Protein 3HFX (pdb70)

Foldseek 3Di:
DLQQVVLVVVLVCVFVVCVVDLVVNCVVLVVVLCVCLAPVLLVLLVLLVVLLVVLVCLQPHPQFPPWLADADQPDDLVRLLVCLLLVDLFLVLLLCLACVLVCCQQQNPPPDHRNDPVSNLQRLLVLCQLFALSLLSSQLLLQSLLLSCPHVVPPNQQLFLLSQLPLVDPPRLVDVVVSVLRNLLLNLLLLLLLLSLLNLQLLLLLLVCLPVGDHRDLVSSLVVLVVLLVVQQVVLVDDDVPPLVVLSVVLSVLVVVLLVVLCVQVPVVVLVVSVVSSNVVNVVCVVVLSSPHCDVVRPCVCSQPVSLSSLLSLSCRSVVSNVLSVNGNGDRSNSSSPSNNVSRNVSSSSSSSRSVSLNVVCCPPVNCVPCVPVVVPDNSNVSVVSQCSTPVSRVRSVSSSSSSSSSVSSSLQVVLLSSQSSPDDRDDGCPDPNHVSSSVVSVVSSSSNSSQCVSPDVSSSSSSSSSSSVSSSVSVVSSSVSSCSCCVVVDDD

Radius of gyration: 22.02 Å; Cα contacts (8 Å, |Δi|>4): 665; chains: 1; bounding box: 50×49×62 Å

Sequence (493 aa):
PKVFFPPLIIVGILCWLTVRDLDAANVVINAVFSYVTNVWGWAFEWYMVVMLFGWFWLVFGPYAKKRLGNEPPEFSTASWIFMMFASCTSAAVLFWGSIEIYYYISTPPFGLEPNSTGAKELGLAYSLFHWGPLPWATYSFLSVAFAYFFFVRKMEVIRPSSTLVPLVGEKHAKGLFGTIVDNFYLVALIFAMGTSLGLATPLVTECMQWLFGIPHTLQLDAIIITCWIILNAICVACGLQKGVRIASDVRSYLSFLMLGWVFIVSGASFIMNYFTDSVGMLLMYLPRMLFYTDPIAKGGFPQGWTVFYWAWWVIYAIQMSIFLARISRGRTVRELCFGMVLGLTASTWILWTVLGSNTLLLIDKNIINIPNLIEQYGVARAIIETWAALPLSTATMWGFFILCFIATVTLVNACSYTLAMSTCREVRDGEEPPLLVRIGWSILVGIIGIVLLALGGLKPIQTAIIAGGCPLFFVNIMVTLSFIKDAKQNWKD

InterPro domains:
  IPR000060 BCCT transporter family [PF02028] (14-501)
  IPR000060 BCCT transporter family [PTHR30047] (3-503)
  IPR000060 BCCT transporter family [TIGR00842] (52-501)
  IPR018093 BCCT transporter, conserved site [PS01303] (315-324)
  IPR023449 L-carnitine/gamma-butyrobetaine antiporter CaiT [MF_01049] (1-504)

Secondary structure (DSSP, 8-state):
-TTTHHHHHHHHHHHHTTTT-HHHHHHHHHHHHHHHHHHHHHHHHHHHHHHHHHHHHHHHSSSTTS-SSSS--SS-HHHHHHHHHT----SHHHHHHHHHHHHHHHS-STTPPTT-HHHHHHHHHHHHHHTSHHHHHHHHHHHHHHHHHHHTS-----SSGGGG-TTT-SS-TTSSHHHHHHHHHHHHHHHHHHHHHHHHHHHHHHHHTTSTT---THHHHHHHHHHHHHHHHHHHSS---TTHHHHHHHHHHHHHHHHHHHHHHHHHHHHHHHHHHHHHHHHHHHHHHHT----SS---HHHHTHHHHHHHHHHTHHHHHHHHHHT-SS--HHHHHHHHHHHHHHHHHHHHHHHHHHHHHHHHTTS---HHHHGGG-HHHHHHHHHHTSSSTTHHHHHHHHHHHHHHHHHHHHHHHHHHHTTS-SSSSS-SS-STTHHHHHHHHHHHHHHHHHH-SSHHHHHHHHHHHHHHHHHHHHHHHHHHHHHHHT---

GO terms:
  GO:0005886 plasma membrane (C, EXP)
  GO:0044667 (R)-carnitine:4-(trimethylammonio)butanoate antiporter activity (F, EXP)
  GO:0005886 plasma membrane (C, IDA)
  GO:0015879 carnitine transport (P, IDA)
  GO:0015226 carnitine transmembrane transporter activity (F, IDA)

Nearest PDB structures (foldseek):
  3hfx-assembly1_A  TM=1.002E+00  e=1.140E-64  Escherichia coli K-12
  2wsx-assembly1_C  TM=9.832E-01  e=4.838E-51  Escherichia coli
  2wsw-assembly1_A  TM=9.815E-01  e=5.312E-49  Proteus mirabilis
  4m8j-assembly1_A  TM=9.826E-01  e=2.836E-48  Proteus mirabilis ATCC 29906
  8ybr-assembly1_C  TM=8.998E-01  e=1.472E-17  Pseudomonas syringae

B-factor: mean 63.94, std 16.71, range [31.72, 104.65]

Solvent-accessible surface area: 21351 Å² total; per-residue (Å²): 66,109,6,59,131,37,2,65,107,72,0,22,83,90,18,197,81,20,93,163,48,57,138,40,9,37,97,89,32,54,60,58,25,58,118,19,0,77,72,118,2,122,16,6,4,128,15,4,30,87,14,40,140,6,36,101,82,0,0,146,33,76,11,5,162,74,116,1,14,66,134,62,67,107,69,69,85,62,53,8,83,111,65,1,46,18,20,57,47,32,1,4,24,9,6,5,1,1,4,1,3,22,58,1,0,28,83,15,2,39,74,60,132,78,72,38,108,20,1,43,79,6,0,0,0,0,2,0,2,0,25,0,39,20,1,35,6,3,8,0,10,0,0,1,0,2,0,0,0,3,20,48,89,147,60,79,16,64,60,19,2,7,42,0,5,48,59,49,13,175,173,114,6,166,45,123,80,0,13,79,17,6,14,119,15,4,17,4,6,0,42,0,4,0,0,4,3,4,8,0,0,14,0,1,1,6,0,22,57,105,52,214,42,80,78,87,56,75,117,16,10,28,88,15,7,56,56,2,20,97,84,10,27,125,54,36,79,96,71,146,130,166,35,53,112,100,17,32,51,60,19,16,164,46,18,72,120,18,12,36,61,0,61,104,49,20,28,35,81,72,4,110,91,20,51,90,80,0,36,41,36,8,116,141,66,40,83,121,0,21,87,13,56,54,33,172,80,155,66,32,14,0,9,15,32,0,3,1,0,2,0,14,14,3,1,51,1,5,35,42,0,30,70,0,0,121,15,0,73,3,8,14,0,76,59,0,0,87,6,0,15,112,7,4,16,38,15,9,42,85,12,5,6,5,0,3,0,2,2,10,22,15,29,72,116,125,90,29,88,50,10,93,122,8,47,136,132,34,31,12,40,2,0,1,25,6,0,10,31,10,65,125,36,97,68,2,3,116,11,2,31,57,4,0,50,36,2,0,20,16,20,9,42,51,14,1,62,22,2,3,51,7,12,34,154,113,143,155,57,34,102,155,78,19,94,140,41,30,40,27,9,6,80,16,8,3,72,2,0,43,19,13,37,38,22,55,40,47,54,4,5,28,9,13,0,2,52,4,0,40,30,1,37,102,7,1,66,54,1,8,90,0,1,55,102,2,0,128,127,51,26,125,158

Organism: Escherichia coli (strain K12) (NCBI:txid83333)

Structure (mmCIF, N/CA/C/O backbone):
data_3HFX
#
_entry.id   3HFX
#
_cell.length_a   134.210
_cell.length_b   134.210
_cell.length_c   85.000
_cell.angle_alpha   90.00
_cell.angle_beta   90.00
_cell.angle_gamma   120.00
#
_symmetry.space_group_name_H-M   'P 63'
#
loop_
_entity.id
_entity.type
_entity.pdbx_description
1 polymer 'L-carnitine/gamma-butyrobetaine antiporter'
2 non-polymer 'MERCURY (II) ION'
3 non-polymer CARNITINE
#
loop_
_atom_site.group_PDB
_atom_site.id
_atom_site.type_symbol
_atom_site.label_atom_id
_atom_site.label_alt_id
_atom_site.label_comp_id
_atom_site.label_asym_id
_atom_site.label_entity_id
_atom_site.label_seq_id
_atom_site.pdbx_PDB_ins_code
_atom_site.Cartn_x
_atom_site.Cartn_y
_atom_site.Cartn_z
_atom_site.occupancy
_atom_site.B_iso_or_equiv
_atom_site.auth_seq_id
_atom_site.auth_comp_id
_atom_site.auth_asym_id
_atom_site.auth_atom_id
_atom_site.pdbx_PDB_model_num
ATOM 1 N N . PRO A 1 12 ? 18.685 30.757 36.796 1.00 77.50 12 PRO A N 1
ATOM 2 C CA . PRO A 1 12 ? 17.769 31.876 37.025 1.00 77.46 12 PRO A CA 1
ATOM 3 C C . PRO A 1 12 ? 18.117 33.115 36.187 1.00 77.39 12 PRO A C 1
ATOM 4 O O . PRO A 1 12 ? 17.714 33.219 35.022 1.00 77.52 12 PRO A O 1
ATOM 8 N N . LYS A 1 13 ? 18.866 34.034 36.796 1.00 74.93 13 LYS A N 1
ATOM 9 C CA . LYS A 1 13 ? 19.295 35.294 36.183 1.00 74.64 13 LYS A CA 1
ATOM 10 C C . LYS A 1 13 ? 20.516 35.074 35.286 1.00 75.79 13 LYS A C 1
ATOM 11 O O . LYS A 1 13 ? 21.072 36.022 34.717 1.00 75.79 13 LYS A O 1
ATOM 17 N N . VAL A 1 14 ? 20.938 33.817 35.189 1.00 75.80 14 VAL A N 1
ATOM 18 C CA . VAL A 1 14 ? 22.078 33.430 34.369 1.00 75.79 14 VAL A CA 1
ATOM 19 C C . VAL A 1 14 ? 21.708 32.278 33.436 1.00 75.92 14 VAL A C 1
ATOM 20 O O . VAL A 1 14 ? 22.463 31.957 32.521 1.00 76.06 14 VAL A O 1
ATOM 24 N N . PHE A 1 15 ? 20.545 31.670 33.668 1.00 75.97 15 PHE A N 1
ATOM 25 C CA . PHE A 1 15 ? 20.101 30.508 32.899 1.00 76.08 15 PHE A CA 1
ATOM 26 C C . PHE A 1 15 ? 19.566 30.913 31.538 1.00 76.24 15 PHE A C 1
ATOM 27 O O . PHE A 1 15 ? 20.164 30.607 30.508 1.00 76.26 15 PHE A O 1
ATOM 35 N N . PHE A 1 16 ? 18.430 31.601 31.554 1.00 76.44 16 PHE A N 1
ATOM 36 C CA . PHE A 1 16 ? 17.752 32.031 30.337 1.00 76.75 16 PHE A CA 1
ATOM 37 C C . PHE A 1 16 ? 18.600 32.954 29.445 1.00 76.42 16 PHE A C 1
ATOM 38 O O . PHE A 1 16 ? 18.629 32.746 28.233 1.00 76.42 16 PHE A O 1
ATOM 46 N N . PRO A 1 17 ? 19.282 33.975 30.032 1.00 76.11 17 PRO A N 1
ATOM 47 C CA . PRO A 1 17 ? 20.011 34.934 29.184 1.00 75.89 17 PRO A CA 1
ATOM 48 C C . PRO A 1 17 ? 20.868 34.279 28.085 1.00 75.76 17 PRO A C 1
ATOM 49 O O . PRO A 1 17 ? 20.675 34.601 26.909 1.00 75.77 17 PRO A O 1
ATOM 53 N N . PRO A 1 18 ? 21.794 33.360 28.450 1.00 75.52 18 PRO A N 1
ATOM 54 C CA . PRO A 1 18 ? 22.475 32.606 27.407 1.00 75.42 18 PRO A CA 1
ATOM 55 C C . PRO A 1 18 ? 21.483 31.993 26.422 1.00 75.42 18 PRO A C 1
ATOM 56 O O . PRO A 1 18 ? 21.443 32.402 25.255 1.00 75.46 18 PRO A O 1
ATOM 60 N N . LEU A 1 19 ? 20.683 31.045 26.914 1.00 75.31 19 LEU A N 1
ATOM 61 C CA . LEU A 1 19 ? 19.656 30.345 26.138 1.00 75.26 19 LEU A CA 1
ATOM 62 C C . LEU A 1 19 ? 19.099 31.139 24.951 1.00 75.29 19 LEU A C 1
ATOM 63 O O . LEU A 1 19 ? 19.245 30.715 23.803 1.00 75.14 19 LEU A O 1
ATOM 68 N N . ILE A 1 20 ? 18.482 32.290 25.227 1.00 75.50 20 ILE A N 1
ATOM 69 C CA . ILE A 1 20 ? 17.923 33.145 24.162 1.00 75.69 20 ILE A CA 1
ATOM 70 C C . ILE A 1 20 ? 18.995 33.749 23.241 1.00 75.95 20 ILE A C 1
ATOM 71 O O . ILE A 1 20 ? 18.817 33.752 22.016 1.00 76.00 20 ILE A O 1
ATOM 76 N N . ILE A 1 21 ? 20.091 34.247 23.823 1.00 76.14 21 ILE A N 1
ATOM 77 C CA . ILE A 1 21 ? 21.147 34.910 23.041 1.00 76.38 21 ILE A CA 1
ATOM 78 C C . ILE A 1 21 ? 21.751 33.957 21.993 1.00 76.56 21 ILE A C 1
ATOM 79 O O . ILE A 1 21 ? 22.071 34.369 20.872 1.00 76.52 21 ILE A O 1
ATOM 84 N N . VAL A 1 22 ? 21.893 32.687 22.367 1.00 76.68 22 VAL A N 1
ATOM 85 C CA . VAL A 1 22 ? 22.339 31.653 21.444 1.00 77.02 22 VAL A CA 1
ATOM 86 C C . VAL A 1 22 ? 21.256 31.376 20.394 1.00 77.45 22 VAL A C 1
ATOM 87 O O . VAL A 1 22 ? 21.512 31.462 19.188 1.00 77.45 22 VAL A O 1
ATOM 91 N N . GLY A 1 23 ? 20.050 31.066 20.869 1.00 77.82 23 GLY A N 1
ATOM 92 C CA . GLY A 1 23 ? 18.904 30.760 20.017 1.00 78.24 23 GLY A CA 1
ATOM 93 C C . GLY A 1 23 ? 18.637 31.771 18.919 1.00 78.66 23 GLY A C 1
ATOM 94 O O . GLY A 1 23 ? 18.512 31.385 17.750 1.00 78.73 23 GLY A O 1
ATOM 95 N N . ILE A 1 24 ? 18.545 33.056 19.286 1.00 79.04 24 ILE A N 1
ATOM 96 C CA . ILE A 1 24 ? 18.363 34.128 18.289 1.00 79.48 24 ILE A CA 1
ATOM 97 C C . ILE A 1 24 ? 19.497 34.081 17.264 1.00 79.79 24 ILE A C 1
ATOM 98 O O . ILE A 1 24 ? 19.257 34.139 16.061 1.00 79.72 24 ILE A O 1
ATOM 103 N N . LEU A 1 25 ? 20.722 33.928 17.757 1.00 80.24 25 LEU A N 1
ATOM 104 C CA . LEU A 1 25 ? 21.891 33.780 16.904 1.00 80.63 25 LEU A CA 1
ATOM 105 C C . LEU A 1 25 ? 21.823 32.539 16.011 1.00 80.99 25 LEU A C 1
ATOM 106 O O . LEU A 1 25 ? 22.472 32.502 14.972 1.00 81.00 25 LEU A O 1
ATOM 111 N N . CYS A 1 26 ? 21.028 31.540 16.399 1.00 81.47 26 CYS A N 1
ATOM 112 C CA . CYS A 1 26 ? 21.035 30.238 15.710 1.00 81.94 26 CYS A CA 1
ATOM 113 C C . CYS A 1 26 ? 20.192 30.174 14.435 1.00 82.03 26 CYS A C 1
ATOM 114 O O . CYS A 1 26 ? 20.754 30.219 13.347 1.00 82.03 26 CYS A O 1
ATOM 117 N N . TRP A 1 27 ? 18.866 30.065 14.549 1.00 82.21 27 TRP A N 1
ATOM 118 C CA . TRP A 1 27 ? 18.019 30.083 13.338 1.00 82.22 27 TRP A CA 1
ATOM 119 C C . TRP A 1 27 ? 18.072 31.451 12.629 1.00 81.99 27 TRP A C 1
ATOM 120 O O . TRP A 1 27 ? 17.473 31.629 11.563 1.00 82.13 27 TRP A O 1
ATOM 131 N N . LEU A 1 28 ? 18.792 32.405 13.227 1.00 81.53 28 LEU A N 1
ATOM 132 C CA . LEU A 1 28 ? 19.088 33.680 12.573 1.00 81.09 28 LEU A CA 1
ATOM 133 C C . LEU A 1 28 ? 20.394 33.561 11.797 1.00 80.87 28 LEU A C 1
ATOM 134 O O . LEU A 1 28 ? 20.692 34.380 10.926 1.00 80.87 28 LEU A O 1
ATOM 139 N N . THR A 1 29 ? 21.170 32.535 12.124 1.00 80.65 29 THR A N 1
ATOM 140 C CA . THR A 1 29 ? 22.313 32.147 11.313 1.00 80.48 29 THR A CA 1
ATOM 141 C C . THR A 1 29 ? 21.824 31.108 10.306 1.00 80.22 29 THR A C 1
ATOM 142 O O . THR A 1 29 ? 22.054 31.248 9.104 1.00 80.04 29 THR A O 1
ATOM 146 N N . VAL A 1 30 ? 21.121 30.091 10.814 1.00 80.04 30 VAL A N 1
ATOM 147 C CA . VAL A 1 30 ? 20.596 28.980 10.002 1.00 79.82 30 VAL A CA 1
ATOM 148 C C . VAL A 1 30 ? 19.676 29.457 8.864 1.00 79.65 30 VAL A C 1
ATOM 149 O O . VAL A 1 30 ? 19.516 28.752 7.866 1.00 79.71 30 VAL A O 1
ATOM 153 N N . ARG A 1 31 ? 19.086 30.645 9.000 1.00 79.37 31 ARG A N 1
ATOM 154 C CA . ARG A 1 31 ? 18.304 31.209 7.901 1.00 79.29 31 ARG A CA 1
ATOM 155 C C . ARG A 1 31 ? 19.194 31.598 6.719 1.00 78.96 31 ARG A C 1
ATOM 156 O O . ARG A 1 31 ? 18.839 31.350 5.562 1.00 78.98 31 ARG A O 1
ATOM 164 N N . ASP A 1 32 ? 20.361 32.171 7.017 1.00 78.57 32 ASP A N 1
ATOM 165 C CA . ASP A 1 32 ? 21.242 32.709 5.982 1.00 78.04 32 ASP A CA 1
ATOM 166 C C . ASP A 1 32 ? 22.720 32.544 6.323 1.00 77.63 32 ASP A C 1
ATOM 167 O O . ASP A 1 32 ? 23.256 33.305 7.129 1.00 77.50 32 ASP A O 1
ATOM 172 N N . LEU A 1 33 ? 23.362 31.549 5.704 1.00 77.13 33 LEU A N 1
ATOM 173 C CA . LEU A 1 33 ? 24.807 31.295 5.852 1.00 76.53 33 LEU A CA 1
ATOM 174 C C . LEU A 1 33 ? 25.639 32.107 4.868 1.00 76.41 33 LEU A C 1
ATOM 175 O O . LEU A 1 33 ? 26.791 32.433 5.144 1.00 76.40 33 LEU A O 1
ATOM 180 N N . ASP A 1 34 ? 25.072 32.456 3.729 1.00 76.30 34 ASP A N 1
ATOM 181 C CA . ASP A 1 34 ? 25.817 33.245 2.770 1.00 76.14 34 ASP A CA 1
ATOM 182 C C . ASP A 1 34 ? 25.894 34.670 3.270 1.00 75.82 34 ASP A C 1
ATOM 183 O O . ASP A 1 34 ? 26.870 35.361 3.030 1.00 75.73 34 ASP A O 1
ATOM 188 N N . ALA A 1 35 ? 24.861 35.104 3.978 1.00 75.37 35 ALA A N 1
ATOM 189 C CA . ALA A 1 35 ? 24.911 36.386 4.694 1.00 74.98 35 ALA A CA 1
ATOM 190 C C . ALA A 1 35 ? 25.527 36.269 6.101 1.00 74.67 35 ALA A C 1
ATOM 191 O O . ALA A 1 35 ? 26.144 37.220 6.590 1.00 74.67 35 ALA A O 1
ATOM 193 N N . ALA A 1 36 ? 25.362 35.117 6.755 1.00 74.00 36 ALA A N 1
ATOM 194 C CA . ALA A 1 36 ? 26.010 34.916 8.044 1.00 73.26 36 ALA A CA 1
ATOM 195 C C . ALA A 1 36 ? 27.499 35.081 7.836 1.00 72.85 36 ALA A C 1
ATOM 196 O O . ALA A 1 36 ? 28.118 35.921 8.478 1.00 73.08 36 ALA A O 1
ATOM 198 N N . ASN A 1 37 ? 28.055 34.311 6.899 1.00 72.16 37 ASN A N 1
ATOM 199 C CA . ASN A 1 37 ? 29.490 34.325 6.616 1.00 71.33 37 ASN A CA 1
ATOM 200 C C . ASN A 1 37 ? 29.999 35.651 6.052 1.00 70.78 37 ASN A C 1
ATOM 201 O O . ASN A 1 37 ? 31.036 35.699 5.386 1.00 71.01 37 ASN A O 1
ATOM 206 N N . VAL A 1 38 ? 29.274 36.728 6.318 1.00 69.86 38 VAL A N 1
ATOM 207 C CA . VAL A 1 38 ? 29.750 38.042 5.930 1.00 69.05 38 VAL A CA 1
ATOM 208 C C . VAL A 1 38 ? 29.772 38.991 7.137 1.00 68.50 38 VAL A C 1
ATOM 209 O O . VAL A 1 38 ? 30.542 39.952 7.156 1.00 68.64 38 VAL A O 1
ATOM 213 N N . VAL A 1 39 ? 28.938 38.708 8.137 1.00 67.61 39 VAL A N 1
ATOM 214 C CA . VAL A 1 39 ? 28.969 39.433 9.405 1.00 66.83 39 VAL A CA 1
ATOM 215 C C . VAL A 1 39 ? 30.128 38.876 10.229 1.00 66.35 39 VAL A C 1
ATOM 216 O O . VAL A 1 39 ? 31.046 39.619 10.612 1.00 66.25 39 VAL A O 1
ATOM 220 N N . ILE A 1 40 ? 30.083 37.565 10.484 1.00 65.68 40 ILE A N 1
ATOM 221 C CA . ILE A 1 40 ? 31.134 36.865 11.230 1.00 65.16 40 ILE A CA 1
ATOM 222 C C . ILE A 1 40 ? 32.505 37.213 10.643 1.00 64.66 40 ILE A C 1
ATOM 223 O O . ILE A 1 40 ? 33.513 37.300 11.354 1.00 64.64 40 ILE A O 1
ATOM 228 N N . ASN A 1 41 ? 32.503 37.432 9.334 1.00 63.85 41 ASN A N 1
ATOM 229 C CA . ASN A 1 41 ? 33.686 37.755 8.588 1.00 63.05 41 ASN A CA 1
ATOM 230 C C . ASN A 1 41 ? 34.174 39.174 8.854 1.00 62.36 41 ASN A C 1
ATOM 231 O O . ASN A 1 41 ? 35.379 39.423 8.893 1.00 62.29 41 ASN A O 1
ATOM 236 N N . ALA A 1 42 ? 33.239 40.099 9.039 1.00 61.55 42 ALA A N 1
ATOM 237 C CA . ALA A 1 42 ? 33.586 41.509 9.216 1.00 60.86 42 ALA A CA 1
ATOM 238 C C . ALA A 1 42 ? 33.867 41.861 10.666 1.00 60.26 42 ALA A C 1
ATOM 239 O O . ALA A 1 42 ? 34.644 42.775 10.929 1.00 60.10 42 ALA A O 1
ATOM 241 N N . VAL A 1 43 ? 33.232 41.145 11.600 1.00 59.57 43 VAL A N 1
ATOM 242 C CA . VAL A 1 43 ? 33.508 41.338 13.035 1.00 58.70 43 VAL A CA 1
ATOM 243 C C . VAL A 1 43 ? 34.930 40.894 13.386 1.00 58.10 43 VAL A C 1
ATOM 244 O O . VAL A 1 43 ? 35.628 41.588 14.137 1.00 58.42 43 VAL A O 1
ATOM 248 N N . PHE A 1 44 ? 35.351 39.748 12.841 1.00 56.94 44 PHE A N 1
ATOM 249 C CA . PHE A 1 44 ? 36.733 39.299 12.955 1.00 55.62 44 PHE A CA 1
ATOM 250 C C . PHE A 1 44 ? 37.659 40.411 12.518 1.00 55.18 44 PHE A C 1
ATOM 251 O O . PHE A 1 44 ? 38.419 40.924 13.322 1.00 55.14 44 PHE A O 1
ATOM 259 N N . SER A 1 45 ? 37.583 40.801 11.249 1.00 54.65 45 SER A N 1
ATOM 260 C CA . SER A 1 45 ? 38.538 41.767 10.711 1.00 54.14 45 SER A CA 1
ATOM 261 C C . SER A 1 45 ? 38.318 43.146 11.307 1.00 53.72 45 SER A C 1
ATOM 262 O O . SER A 1 45 ? 39.067 44.075 11.018 1.00 53.66 45 SER A O 1
ATOM 265 N N . TYR A 1 46 ? 37.289 43.263 12.147 1.00 53.47 46 TYR A N 1
ATOM 266 C CA . TYR A 1 46 ? 37.114 44.439 13.001 1.00 52.99 46 TYR A CA 1
ATOM 267 C C . TYR A 1 46 ? 37.904 44.268 14.305 1.00 52.76 46 TYR A C 1
ATOM 268 O O . TYR A 1 46 ? 38.888 44.984 14.545 1.00 52.52 46 TYR A O 1
ATOM 277 N N . VAL A 1 47 ? 37.455 43.326 15.140 1.00 52.27 47 VAL A N 1
ATOM 278 C CA . VAL A 1 47 ? 38.004 43.130 16.478 1.00 52.10 47 VAL A CA 1
ATOM 279 C C . VAL A 1 47 ? 39.497 42.868 16.403 1.00 52.10 47 VAL A C 1
ATOM 280 O O . VAL A 1 47 ? 40.267 43.365 17.204 1.00 52.24 47 VAL A O 1
ATOM 284 N N . THR A 1 48 ? 39.883 42.109 15.388 1.00 52.33 48 THR A N 1
ATOM 285 C CA . THR A 1 48 ? 41.251 41.671 15.148 1.00 52.10 48 THR A CA 1
ATOM 286 C C . THR A 1 48 ? 42.171 42.832 14.759 1.00 52.30 48 THR A C 1
ATOM 287 O O . THR A 1 48 ? 43.161 43.115 15.433 1.00 52.35 48 THR A O 1
ATOM 291 N N . ASN A 1 49 ? 41.826 43.517 13.683 1.00 52.59 49 ASN A N 1
ATOM 292 C CA . ASN A 1 49 ? 42.688 44.553 13.151 1.00 52.99 49 ASN A CA 1
ATOM 293 C C . ASN A 1 49 ? 42.729 45.774 14.055 1.00 52.95 49 ASN A C 1
ATOM 294 O O . ASN A 1 49 ? 43.764 46.408 14.207 1.00 53.16 49 ASN A O 1
ATOM 299 N N . VAL A 1 50 ? 41.602 46.073 14.687 1.00 53.04 50 VAL A N 1
ATOM 300 C CA . VAL A 1 50 ? 41.456 47.309 15.444 1.00 52.87 50 VAL A CA 1
ATOM 301 C C . VAL A 1 50 ? 41.906 47.141 16.884 1.00 52.53 50 VAL A C 1
ATOM 302 O O . VAL A 1 50 ? 42.560 48.015 17.402 1.00 52.65 50 VAL A O 1
ATOM 306 N N . TRP A 1 51 ? 41.560 46.036 17.528 1.00 52.30 51 TRP A N 1
ATOM 307 C CA . TRP A 1 51 ? 41.876 45.844 18.937 1.00 52.36 51 TRP A CA 1
ATOM 308 C C . TRP A 1 51 ? 42.835 44.713 19.262 1.00 51.66 51 TRP A C 1
ATOM 309 O O . TRP A 1 51 ? 42.969 44.345 20.401 1.00 51.84 51 TRP A O 1
ATOM 320 N N . GLY A 1 52 ? 43.509 44.170 18.269 1.00 50.96 52 GLY A N 1
ATOM 321 C CA . GLY A 1 52 ? 44.426 43.054 18.471 1.00 50.42 52 GLY A CA 1
ATOM 322 C C . GLY A 1 52 ? 45.503 43.279 19.521 1.00 50.18 52 GLY A C 1
ATOM 323 O O . GLY A 1 52 ? 45.753 42.395 20.357 1.00 49.93 52 GLY A O 1
ATOM 324 N N . TRP A 1 53 ? 46.136 44.457 19.477 1.00 49.89 53 TRP A N 1
ATOM 325 C CA . TRP A 1 53 ? 47.198 44.821 20.424 1.00 49.77 53 TRP A CA 1
ATOM 326 C C . TRP A 1 53 ? 46.763 44.629 21.889 1.00 48.79 53 TRP A C 1
ATOM 327 O O . TRP A 1 53 ? 47.568 44.245 22.740 1.00 48.68 53 TRP A O 1
ATOM 338 N N . ALA A 1 54 ? 45.498 44.924 22.175 1.00 47.60 54 ALA A N 1
ATOM 339 C CA . ALA A 1 54 ? 44.966 44.758 23.511 1.00 46.58 54 ALA A CA 1
ATOM 340 C C . ALA A 1 54 ? 45.205 43.336 23.997 1.00 45.70 54 ALA A C 1
ATOM 341 O O . ALA A 1 54 ? 45.697 43.131 25.111 1.00 45.60 54 ALA A O 1
ATOM 343 N N . PHE A 1 55 ? 44.894 42.360 23.149 1.00 44.69 55 PHE A N 1
ATOM 344 C CA . PHE A 1 55 ? 45.078 40.958 23.505 1.00 44.17 55 PHE A CA 1
ATOM 345 C C . PHE A 1 55 ? 46.536 40.563 23.798 1.00 43.79 55 PHE A C 1
ATOM 346 O O . PHE A 1 55 ? 46.804 39.656 24.590 1.00 43.36 55 PHE A O 1
ATOM 354 N N . GLU A 1 56 ? 47.473 41.252 23.158 1.00 43.45 56 GLU A N 1
ATOM 355 C CA . GLU A 1 56 ? 48.883 40.977 23.355 1.00 43.28 56 GLU A CA 1
ATOM 356 C C . GLU A 1 56 ? 49.365 41.580 24.645 1.00 43.29 56 GLU A C 1
ATOM 357 O O . GLU A 1 56 ? 49.958 40.875 25.470 1.00 43.57 56 GLU A O 1
ATOM 363 N N . TRP A 1 57 ? 49.107 42.886 24.809 1.00 43.09 57 TRP A N 1
ATOM 364 C CA . TRP A 1 57 ? 49.372 43.616 26.055 1.00 42.52 57 TRP A CA 1
ATOM 365 C C . TRP A 1 57 ? 48.783 42.905 27.243 1.00 42.30 57 TRP A C 1
ATOM 366 O O . TRP A 1 57 ? 49.483 42.680 28.234 1.00 42.28 57 TRP A O 1
ATOM 377 N N . TYR A 1 58 ? 47.524 42.489 27.131 1.00 41.83 58 TYR A N 1
ATOM 378 C CA . TYR A 1 58 ? 46.964 41.654 28.173 1.00 41.97 58 TYR A CA 1
ATOM 379 C C . TYR A 1 58 ? 47.959 40.569 28.641 1.00 41.97 58 TYR A C 1
ATOM 380 O O . TYR A 1 58 ? 48.328 40.530 29.825 1.00 42.05 58 TYR A O 1
ATOM 389 N N . MET A 1 59 ? 48.400 39.725 27.699 1.00 41.79 59 MET A N 1
ATOM 390 C CA . MET A 1 59 ? 49.249 38.550 27.981 1.00 41.30 59 MET A CA 1
ATOM 391 C C . MET A 1 59 ? 50.632 38.932 28.459 1.00 41.05 59 MET A C 1
ATOM 392 O O . MET A 1 59 ? 51.260 38.201 29.222 1.00 40.61 59 MET A O 1
ATOM 397 N N . VAL A 1 60 ? 51.117 40.069 27.984 1.00 41.10 60 VAL A N 1
ATOM 398 C CA . VAL A 1 60 ? 52.385 40.589 28.469 1.00 41.34 60 VAL A CA 1
ATOM 399 C C . VAL A 1 60 ? 52.222 40.943 29.955 1.00 41.78 60 VAL A C 1
ATOM 400 O O . VAL A 1 60 ? 53.039 40.535 30.778 1.00 41.34 60 VAL A O 1
ATOM 404 N N . VAL A 1 61 ? 51.141 41.665 30.282 1.00 42.35 61 VAL A N 1
ATOM 405 C CA . VAL A 1 61 ? 50.870 42.105 31.653 1.00 42.80 61 VAL A CA 1
ATOM 406 C C . VAL A 1 61 ? 50.742 40.897 32.595 1.00 43.48 61 VAL A C 1
ATOM 407 O O . VAL A 1 61 ? 51.399 40.842 33.644 1.00 43.88 61 VAL A O 1
ATOM 411 N N . MET A 1 62 ? 49.922 39.926 32.195 1.00 43.69 62 MET A N 1
ATOM 412 C CA . MET A 1 62 ? 49.768 38.674 32.909 1.00 43.97 62 MET A CA 1
ATOM 413 C C . MET A 1 62 ? 51.092 37.886 32.986 1.00 44.28 62 MET A C 1
ATOM 414 O O . MET A 1 62 ? 51.273 37.006 33.835 1.00 44.47 62 MET A O 1
ATOM 419 N N . LEU A 1 63 ? 52.019 38.189 32.087 1.00 44.63 63 LEU A N 1
ATOM 420 C CA . LEU A 1 63 ? 53.284 37.469 32.048 1.00 45.00 63 LEU A CA 1
ATOM 421 C C . LEU A 1 63 ? 54.196 38.115 33.087 1.00 45.40 63 LEU A C 1
ATOM 422 O O . LEU A 1 63 ? 54.968 37.432 33.767 1.00 45.37 63 LEU A O 1
ATOM 427 N N . PHE A 1 64 ? 54.101 39.443 33.190 1.00 45.79 64 PHE A N 1
ATOM 428 C CA . PHE A 1 64 ? 54.812 40.189 34.202 1.00 46.00 64 PHE A CA 1
ATOM 429 C C . PHE A 1 64 ? 54.207 39.770 35.535 1.00 45.87 64 PHE A C 1
ATOM 430 O O . PHE A 1 64 ? 54.937 39.470 36.493 1.00 46.28 64 PHE A O 1
ATOM 438 N N . GLY A 1 65 ? 52.878 39.730 35.585 1.00 45.15 65 GLY A N 1
ATOM 439 C CA . GLY A 1 65 ? 52.168 39.113 36.697 1.00 44.53 65 GLY A CA 1
ATOM 440 C C . GLY A 1 65 ? 52.952 37.961 37.294 1.00 44.21 65 GLY A C 1
ATOM 441 O O . GLY A 1 65 ? 53.337 38.024 38.453 1.00 44.54 65 GLY A O 1
ATOM 442 N N . TRP A 1 66 ? 53.235 36.937 36.486 1.00 43.78 66 TRP A N 1
ATOM 443 C CA . TRP A 1 66 ? 53.958 35.729 36.927 1.00 42.93 66 TRP A CA 1
ATOM 444 C C . TRP A 1 66 ? 55.292 36.040 37.575 1.00 43.71 66 TRP A C 1
ATOM 445 O O . TRP A 1 66 ? 55.675 35.380 38.534 1.00 43.75 66 TRP A O 1
ATOM 456 N N . PHE A 1 67 ? 56.005 37.040 37.072 1.00 44.61 67 PHE A N 1
ATOM 457 C CA . PHE A 1 67 ? 57.278 37.412 37.702 1.00 45.82 67 PHE A CA 1
ATOM 458 C C . PHE A 1 67 ? 57.094 37.927 39.153 1.00 46.47 67 PHE A C 1
ATOM 459 O O . PHE A 1 67 ? 57.738 37.442 40.087 1.00 46.28 67 PHE A O 1
ATOM 467 N N . TRP A 1 68 ? 56.173 38.872 39.316 1.00 47.27 68 TRP A N 1
ATOM 468 C CA . TRP A 1 68 ? 55.799 39.434 40.601 1.00 48.08 68 TRP A CA 1
ATOM 469 C C . TRP A 1 68 ? 55.320 38.343 41.532 1.00 48.50 68 TRP A C 1
ATOM 470 O O . TRP A 1 68 ? 55.792 38.219 42.658 1.00 48.91 68 TRP A O 1
ATOM 481 N N . LEU A 1 69 ? 54.377 37.547 41.052 1.00 48.97 69 LEU A N 1
ATOM 482 C CA . LEU A 1 69 ? 53.839 36.449 41.826 1.00 49.53 69 LEU A CA 1
ATOM 483 C C . LEU A 1 69 ? 54.969 35.547 42.314 1.00 50.00 69 LEU A C 1
ATOM 484 O O . LEU A 1 69 ? 54.840 34.875 43.329 1.00 49.86 69 LEU A O 1
ATOM 489 N N . VAL A 1 70 ? 56.090 35.568 41.598 1.00 50.84 70 VAL A N 1
ATOM 490 C CA . VAL A 1 70 ? 57.197 34.653 41.859 1.00 51.55 70 VAL A CA 1
ATOM 491 C C . VAL A 1 70 ? 58.306 35.298 42.681 1.00 52.41 70 VAL A C 1
ATOM 492 O O . VAL A 1 70 ? 59.006 34.613 43.422 1.00 52.51 70 VAL A O 1
ATOM 496 N N . PHE A 1 71 ? 58.473 36.607 42.548 1.00 53.40 71 PHE A N 1
ATOM 497 C CA . PHE A 1 71 ? 59.638 37.262 43.120 1.00 54.34 71 PHE A CA 1
ATOM 498 C C . PHE A 1 71 ? 59.278 38.316 44.148 1.00 55.02 71 PHE A C 1
ATOM 499 O O . PHE A 1 71 ? 60.150 38.752 44.901 1.00 55.25 71 PHE A O 1
ATOM 507 N N . GLY A 1 72 ? 58.009 38.718 44.189 1.00 55.83 72 GLY A N 1
ATOM 508 C CA . GLY A 1 72 ? 57.570 39.820 45.055 1.00 57.12 72 GLY A CA 1
ATOM 509 C C . GLY A 1 72 ? 57.068 39.366 46.417 1.00 58.15 72 GLY A C 1
ATOM 510 O O . GLY A 1 72 ? 57.619 38.429 46.993 1.00 58.21 72 GLY A O 1
ATOM 511 N N . PRO A 1 73 ? 56.031 40.045 46.949 1.00 59.00 73 PRO A N 1
ATOM 512 C CA . PRO A 1 73 ? 55.335 39.680 48.178 1.00 59.78 73 PRO A CA 1
ATOM 513 C C . PRO A 1 73 ? 54.842 38.235 48.215 1.00 60.68 73 PRO A C 1
ATOM 514 O O . PRO A 1 73 ? 55.596 37.358 48.611 1.00 60.71 73 PRO A O 1
ATOM 518 N N . TYR A 1 74 ? 53.602 37.980 47.797 1.00 61.97 74 TYR A N 1
ATOM 519 C CA . TYR A 1 74 ? 52.927 36.720 48.159 1.00 63.16 74 TYR A CA 1
ATOM 520 C C . TYR A 1 74 ? 53.602 35.439 47.679 1.00 64.08 74 TYR A C 1
ATOM 521 O O . TYR A 1 74 ? 53.046 34.364 47.862 1.00 64.31 74 TYR A O 1
ATOM 530 N N . ALA A 1 75 ? 54.789 35.538 47.081 1.00 65.45 75 ALA A N 1
ATOM 531 C CA . ALA A 1 75 ? 55.624 34.352 46.844 1.00 66.82 75 ALA A CA 1
ATOM 532 C C . ALA A 1 75 ? 55.937 33.733 48.205 1.00 67.98 75 ALA A C 1
ATOM 533 O O . ALA A 1 75 ? 55.569 34.301 49.254 1.00 68.30 75 ALA A O 1
ATOM 535 N N . LYS A 1 76 ? 56.611 32.583 48.215 1.00 69.19 76 LYS A N 1
ATOM 536 C CA . LYS A 1 76 ? 57.130 32.015 49.488 1.00 70.20 76 LYS A CA 1
ATOM 537 C C . LYS A 1 76 ? 56.090 31.847 50.608 1.00 70.67 76 LYS A C 1
ATOM 538 O O . LYS A 1 76 ? 56.443 31.543 51.742 1.00 70.74 76 LYS A O 1
ATOM 544 N N . LYS A 1 77 ? 54.815 32.025 50.286 1.00 71.50 77 LYS A N 1
ATOM 545 C CA . LYS A 1 77 ? 53.800 32.021 51.315 1.00 72.49 77 LYS A CA 1
ATOM 546 C C . LYS A 1 77 ? 52.659 31.051 51.068 1.00 73.08 77 LYS A C 1
ATOM 547 O O . LYS A 1 77 ? 51.711 31.345 50.327 1.00 72.81 77 LYS A O 1
ATOM 553 N N . ARG A 1 78 ? 52.785 29.902 51.737 1.00 74.13 78 ARG A N 1
ATOM 554 C CA . ARG A 1 78 ? 51.796 28.811 51.793 1.00 75.12 78 ARG A CA 1
ATOM 555 C C . ARG A 1 78 ? 50.370 29.177 51.364 1.00 75.61 78 ARG A C 1
ATOM 556 O O . ARG A 1 78 ? 49.594 29.746 52.136 1.00 75.74 78 ARG A O 1
ATOM 564 N N . LEU A 1 79 ? 50.047 28.830 50.120 1.00 76.35 79 LEU A N 1
ATOM 565 C CA . LEU A 1 79 ? 48.740 29.084 49.509 1.00 76.94 79 LEU A CA 1
ATOM 566 C C . LEU A 1 79 ? 47.664 28.252 50.222 1.00 77.37 79 LEU A C 1
ATOM 567 O O . LEU A 1 79 ? 47.039 27.356 49.645 1.00 77.17 79 LEU A O 1
ATOM 572 N N . GLY A 1 80 ? 47.475 28.557 51.501 1.00 78.07 80 GLY A N 1
ATOM 573 C CA . GLY A 1 80 ? 46.514 27.850 52.339 1.00 78.72 80 GLY A CA 1
ATOM 574 C C . GLY A 1 80 ? 47.090 27.239 53.605 1.00 79.07 80 GLY A C 1
ATOM 575 O O . GLY A 1 80 ? 48.169 27.622 54.071 1.00 79.03 80 GLY A O 1
ATOM 576 N N . ASN A 1 81 ? 46.340 26.281 54.151 1.00 79.54 81 ASN A N 1
ATOM 577 C CA . ASN A 1 81 ? 46.717 25.498 55.334 1.00 79.78 81 ASN A CA 1
ATOM 578 C C . ASN A 1 81 ? 47.955 24.651 55.076 1.00 79.79 81 ASN A C 1
ATOM 579 O O . ASN A 1 81 ? 48.673 24.864 54.090 1.00 80.03 81 ASN A O 1
ATOM 584 N N . GLU A 1 82 ? 48.198 23.680 55.949 1.00 79.59 82 GLU A N 1
ATOM 585 C CA . GLU A 1 82 ? 49.403 22.853 55.842 1.00 79.41 82 GLU A CA 1
ATOM 586 C C . GLU A 1 82 ? 49.436 21.841 54.656 1.00 78.98 82 GLU A C 1
ATOM 587 O O . GLU A 1 82 ? 50.407 21.834 53.879 1.00 79.03 82 GLU A O 1
ATOM 593 N N . PRO A 1 83 ? 48.367 21.029 54.489 1.00 78.38 83 PRO A N 1
ATOM 594 C CA . PRO A 1 83 ? 48.547 19.713 53.863 1.00 77.71 83 PRO A CA 1
ATOM 595 C C . PRO A 1 83 ? 48.204 19.605 52.360 1.00 76.73 83 PRO A C 1
ATOM 596 O O . PRO A 1 83 ? 47.037 19.751 51.984 1.00 76.53 83 PRO A O 1
ATOM 600 N N . PRO A 1 84 ? 49.217 19.343 51.507 1.00 75.87 84 PRO A N 1
ATOM 601 C CA . PRO A 1 84 ? 48.977 19.087 50.083 1.00 75.29 84 PRO A CA 1
ATOM 602 C C . PRO A 1 84 ? 48.228 17.775 49.855 1.00 74.70 84 PRO A C 1
ATOM 603 O O . PRO A 1 84 ? 48.772 16.705 50.119 1.00 74.70 84 PRO A O 1
ATOM 607 N N . GLU A 1 85 ? 47.009 17.883 49.335 1.00 74.15 85 GLU A N 1
ATOM 608 C CA . GLU A 1 85 ? 46.090 16.762 49.107 1.00 73.47 85 GLU A CA 1
ATOM 609 C C . GLU A 1 85 ? 46.622 15.673 48.185 1.00 72.98 85 GLU A C 1
ATOM 610 O O . GLU A 1 85 ? 46.138 14.552 48.205 1.00 73.12 85 GLU A O 1
ATOM 616 N N . PHE A 1 86 ? 47.611 16.028 47.376 1.00 72.20 86 PHE A N 1
ATOM 617 C CA . PHE A 1 86 ? 48.255 15.145 46.400 1.00 71.34 86 PHE A CA 1
ATOM 618 C C . PHE A 1 86 ? 49.760 15.276 46.588 1.00 70.95 86 PHE A C 1
ATOM 619 O O . PHE A 1 86 ? 50.224 16.271 47.149 1.00 71.04 86 PHE A O 1
ATOM 627 N N . SER A 1 87 ? 50.531 14.287 46.149 1.00 70.40 87 SER A N 1
ATOM 628 C CA . SER A 1 87 ? 51.991 14.398 46.251 1.00 69.99 87 SER A CA 1
ATOM 629 C C . SER A 1 87 ? 52.529 15.288 45.121 1.00 69.73 87 SER A C 1
ATOM 630 O O . SER A 1 87 ? 51.832 15.511 44.122 1.00 69.65 87 SER A O 1
ATOM 633 N N . THR A 1 88 ? 53.752 15.800 45.272 1.00 69.24 88 THR A N 1
ATOM 634 C CA . THR A 1 88 ? 54.324 16.685 44.245 1.00 68.85 88 THR A CA 1
ATOM 635 C C . THR A 1 88 ? 54.280 16.070 42.839 1.00 68.27 88 THR A C 1
ATOM 636 O O . THR A 1 88 ? 53.722 16.675 41.926 1.00 68.29 88 THR A O 1
ATOM 640 N N . ALA A 1 89 ? 54.831 14.868 42.674 1.00 67.48 89 ALA A N 1
ATOM 641 C CA . ALA A 1 89 ? 54.799 14.194 41.376 1.00 66.85 89 ALA A CA 1
ATOM 642 C C . ALA A 1 89 ? 53.375 13.902 40.894 1.00 66.47 89 ALA A C 1
ATOM 643 O O . ALA A 1 89 ? 53.082 14.032 39.708 1.00 66.34 89 ALA A O 1
ATOM 645 N N . SER A 1 90 ? 52.490 13.502 41.802 1.00 66.07 90 SER A N 1
ATOM 646 C CA . SER A 1 90 ? 51.092 13.271 41.431 1.00 65.64 90 SER A CA 1
ATOM 647 C C . SER A 1 90 ? 50.495 14.565 40.925 1.00 65.30 90 SER A C 1
ATOM 648 O O . SER A 1 90 ? 49.749 14.563 39.955 1.00 65.21 90 SER A O 1
ATOM 651 N N . TRP A 1 91 ? 50.856 15.661 41.595 1.00 64.95 91 TRP A N 1
ATOM 652 C CA . TRP A 1 91 ? 50.471 17.031 41.233 1.00 64.48 91 TRP A CA 1
ATOM 653 C C . TRP A 1 91 ? 50.947 17.450 39.824 1.00 64.69 91 TRP A C 1
ATOM 654 O O . TRP A 1 91 ? 50.131 17.883 38.993 1.00 64.47 91 TRP A O 1
ATOM 665 N N . ILE A 1 92 ? 52.254 17.302 39.563 1.00 64.77 92 ILE A N 1
ATOM 666 C CA . ILE A 1 92 ? 52.840 17.685 38.271 1.00 64.87 92 ILE A CA 1
ATOM 667 C C . ILE A 1 92 ? 52.246 16.847 37.145 1.00 65.05 92 ILE A C 1
ATOM 668 O O . ILE A 1 92 ? 51.940 17.371 36.075 1.00 65.16 92 ILE A O 1
ATOM 673 N N . PHE A 1 93 ? 52.041 15.558 37.408 1.00 65.33 93 PHE A N 1
ATOM 674 C CA . PHE A 1 93 ? 51.400 14.676 36.438 1.00 65.64 93 PHE A CA 1
ATOM 675 C C . PHE A 1 93 ? 49.932 15.033 36.273 1.00 65.91 93 PHE A C 1
ATOM 676 O O . PHE A 1 93 ? 49.403 14.993 35.162 1.00 66.00 93 PHE A O 1
ATOM 684 N N . MET A 1 94 ? 49.272 15.380 37.374 1.00 66.35 94 MET A N 1
ATOM 685 C CA . MET A 1 94 ? 47.860 15.724 37.314 1.00 66.84 94 MET A CA 1
ATOM 686 C C . MET A 1 94 ? 47.665 16.826 36.297 1.00 66.96 94 MET A C 1
ATOM 687 O O . MET A 1 94 ? 46.628 16.894 35.631 1.00 67.10 94 MET A O 1
ATOM 692 N N . MET A 1 95 ? 48.689 17.672 36.176 1.00 67.08 95 MET A N 1
ATOM 693 C CA . MET A 1 95 ? 48.720 18.760 35.196 1.00 66.92 95 MET A CA 1
ATOM 694 C C . MET A 1 95 ? 49.111 18.256 33.798 1.00 66.99 95 MET A C 1
ATOM 695 O O . MET A 1 95 ? 48.451 18.590 32.807 1.00 66.60 95 MET A O 1
ATOM 700 N N . PHE A 1 96 ? 50.156 17.427 33.734 1.00 67.12 96 PHE A N 1
ATOM 701 C CA . PHE A 1 96 ? 50.605 16.821 32.477 1.00 67.49 96 PHE A CA 1
ATOM 702 C C . PHE A 1 96 ? 49.468 16.130 31.732 1.00 67.65 96 PHE A C 1
ATOM 703 O O . PHE A 1 96 ? 49.434 16.121 30.499 1.00 67.82 96 PHE A O 1
ATOM 711 N N . ALA A 1 97 ? 48.541 15.556 32.491 1.00 67.74 97 ALA A N 1
ATOM 712 C CA . ALA A 1 97 ? 47.514 14.691 31.937 1.00 67.72 97 ALA A CA 1
ATOM 713 C C . ALA A 1 97 ? 46.178 15.399 31.725 1.00 67.71 97 ALA A C 1
ATOM 714 O O . ALA A 1 97 ? 45.264 14.842 31.117 1.00 67.69 97 ALA A O 1
ATOM 716 N N . SER A 1 98 ? 46.076 16.631 32.213 1.00 67.87 98 SER A N 1
ATOM 717 C CA . SER A 1 98 ? 44.790 17.351 32.267 1.00 67.94 98 SER A CA 1
ATOM 718 C C . SER A 1 98 ? 44.210 17.736 30.902 1.00 67.86 98 SER A C 1
ATOM 719 O O . SER A 1 98 ? 43.001 17.941 30.776 1.00 67.70 98 SER A O 1
ATOM 722 N N . CYS A 1 99 ? 45.081 17.835 29.898 1.00 67.94 99 CYS A N 1
ATOM 723 C CA . CYS A 1 99 ? 44.673 18.053 28.514 1.00 68.03 99 CYS A CA 1
ATOM 724 C C . CYS A 1 99 ? 43.654 16.989 28.145 1.00 67.49 99 CYS A C 1
ATOM 725 O O . CYS A 1 99 ? 43.895 15.793 28.335 1.00 67.70 99 CYS A O 1
ATOM 728 N N . THR A 1 100 ? 42.508 17.431 27.641 1.00 66.79 100 THR A N 1
ATOM 729 C CA . THR A 1 100 ? 41.369 16.537 27.427 1.00 66.05 100 THR A CA 1
ATOM 730 C C . THR A 1 100 ? 40.633 16.859 26.136 1.00 65.30 100 THR A C 1
ATOM 731 O O . THR A 1 100 ? 39.615 16.237 25.827 1.00 65.33 100 THR A O 1
ATOM 735 N N . SER A 1 101 ? 41.165 17.827 25.387 1.00 64.50 101 SER A N 1
ATOM 736 C CA . SER A 1 101 ? 40.525 18.335 24.169 1.00 63.42 101 SER A CA 1
ATOM 737 C C . SER A 1 101 ? 41.127 17.738 22.896 1.00 62.61 101 SER A C 1
ATOM 738 O O . SER A 1 101 ? 42.291 17.330 22.864 1.00 62.47 101 SER A O 1
ATOM 741 N N . ALA A 1 102 ? 40.310 17.687 21.850 1.00 61.71 102 ALA A N 1
ATOM 742 C CA . ALA A 1 102 ? 40.706 17.076 20.587 1.00 60.58 102 ALA A CA 1
ATOM 743 C C . ALA A 1 102 ? 41.069 18.146 19.563 1.00 59.68 102 ALA A C 1
ATOM 744 O O . ALA A 1 102 ? 41.758 17.860 18.574 1.00 59.51 102 ALA A O 1
ATOM 746 N N . ALA A 1 103 ? 40.616 19.376 19.811 1.00 58.42 103 ALA A N 1
ATOM 747 C CA . ALA A 1 103 ? 40.980 20.514 18.962 1.00 57.36 103 ALA A CA 1
ATOM 748 C C . ALA A 1 103 ? 42.492 20.754 19.041 1.00 56.43 103 ALA A C 1
ATOM 749 O O . ALA A 1 103 ? 43.096 21.388 18.168 1.00 56.17 103 ALA A O 1
ATOM 751 N N . VAL A 1 104 ? 43.086 20.218 20.100 1.00 55.12 104 VAL A N 1
ATOM 752 C CA . VAL A 1 104 ? 44.514 20.201 20.264 1.00 54.14 104 VAL A CA 1
ATOM 753 C C . VAL A 1 104 ? 45.183 19.360 19.159 1.00 53.81 104 VAL A C 1
ATOM 754 O O . VAL A 1 104 ? 46.187 19.795 18.551 1.00 53.56 104 VAL A O 1
ATOM 758 N N . LEU A 1 105 ? 44.610 18.179 18.883 1.00 53.19 105 LEU A N 1
ATOM 759 C CA . LEU A 1 105 ? 45.115 17.279 17.818 1.00 52.36 105 LEU A CA 1
ATOM 760 C C . LEU A 1 105 ? 44.877 17.850 16.406 1.00 51.79 105 LEU A C 1
ATOM 761 O O . LEU A 1 105 ? 45.602 17.543 15.461 1.00 51.69 105 LEU A O 1
ATOM 766 N N . PHE A 1 106 ? 43.863 18.698 16.285 1.00 51.09 106 PHE A N 1
ATOM 767 C CA . PHE A 1 106 ? 43.612 19.457 15.068 1.00 50.22 106 PHE A CA 1
ATOM 768 C C . PHE A 1 106 ? 44.751 20.455 14.828 1.00 49.79 106 PHE A C 1
ATOM 769 O O . PHE A 1 106 ? 45.398 20.427 13.781 1.00 50.17 106 PHE A O 1
ATOM 777 N N . TRP A 1 107 ? 44.912 21.373 15.776 1.00 49.02 107 TRP A N 1
ATOM 778 C CA . TRP A 1 107 ? 45.863 22.466 15.649 1.00 48.09 107 TRP A CA 1
ATOM 779 C C . TRP A 1 107 ? 47.279 21.933 15.705 1.00 47.79 107 TRP A C 1
ATOM 780 O O . TRP A 1 107 ? 48.166 22.424 15.007 1.00 47.47 107 TRP A O 1
ATOM 791 N N . GLY A 1 108 ? 47.490 20.920 16.537 1.00 47.62 108 GLY A N 1
ATOM 792 C CA . GLY A 1 108 ? 48.802 20.316 16.626 1.00 47.69 108 GLY A CA 1
ATOM 793 C C . GLY A 1 108 ? 49.104 19.471 15.404 1.00 47.62 108 GLY A C 1
ATOM 794 O O . GLY A 1 108 ? 49.890 18.527 15.483 1.00 47.84 108 GLY A O 1
ATOM 795 N N . SER A 1 109 ? 48.428 19.774 14.302 1.00 47.40 109 SER A N 1
ATOM 796 C CA . SER A 1 109 ? 48.529 18.963 13.100 1.00 46.84 109 SER A CA 1
ATOM 797 C C . SER A 1 109 ? 48.701 19.827 11.862 1.00 46.92 109 SER A C 1
ATOM 798 O O . SER A 1 109 ? 49.596 19.585 11.053 1.00 47.40 109 SER A O 1
ATOM 801 N N . ILE A 1 110 ? 47.847 20.835 11.707 1.00 46.57 110 ILE A N 1
ATOM 802 C CA . ILE A 1 110 ? 47.956 21.687 10.535 1.00 46.68 110 ILE A CA 1
ATOM 803 C C . ILE A 1 110 ? 48.610 22.994 10.831 1.00 46.68 110 ILE A C 1
ATOM 804 O O . ILE A 1 110 ? 48.896 23.768 9.917 1.00 47.39 110 ILE A O 1
ATOM 809 N N . GLU A 1 111 ? 48.833 23.267 12.103 1.00 46.36 111 GLU A N 1
ATOM 810 C CA . GLU A 1 111 ? 49.368 24.562 12.497 1.00 45.83 111 GLU A CA 1
ATOM 811 C C . GLU A 1 111 ? 50.651 24.847 11.718 1.00 45.29 111 GLU A C 1
ATOM 812 O O . GLU A 1 111 ? 50.742 25.843 10.999 1.00 44.60 111 GLU A O 1
ATOM 818 N N . ILE A 1 112 ? 51.612 23.926 11.852 1.00 44.94 112 ILE A N 1
ATOM 819 C CA . ILE A 1 112 ? 52.934 24.044 11.234 1.00 44.38 112 ILE A CA 1
ATOM 820 C C . ILE A 1 112 ? 52.839 24.167 9.724 1.00 44.44 112 ILE A C 1
ATOM 821 O O . ILE A 1 112 ? 53.650 24.855 9.123 1.00 44.36 112 ILE A O 1
ATOM 826 N N . TYR A 1 113 ? 51.829 23.523 9.129 1.00 44.79 113 TYR A N 1
ATOM 827 C CA . TYR A 1 113 ? 51.580 23.616 7.687 1.00 45.18 113 TYR A CA 1
ATOM 828 C C . TYR A 1 113 ? 51.221 25.044 7.315 1.00 45.25 113 TYR A C 1
ATOM 829 O O . TYR A 1 113 ? 51.725 25.589 6.333 1.00 45.30 113 TYR A O 1
ATOM 838 N N . TYR A 1 114 ? 50.354 25.652 8.112 1.00 45.47 114 TYR A N 1
ATOM 839 C CA . TYR A 1 114 ? 49.937 27.022 7.859 1.00 45.69 114 TYR A CA 1
ATOM 840 C C . TYR A 1 114 ? 51.084 28.014 8.085 1.00 45.81 114 TYR A C 1
ATOM 841 O O . TYR A 1 114 ? 51.195 29.026 7.397 1.00 45.75 114 TYR A O 1
ATOM 850 N N . TYR A 1 115 ? 51.953 27.698 9.036 1.00 46.21 115 TYR A N 1
ATOM 851 C CA . TYR A 1 115 ? 53.090 28.539 9.312 1.00 46.48 115 TYR A CA 1
ATOM 852 C C . TYR A 1 115 ? 54.040 28.533 8.138 1.00 47.10 115 TYR A C 1
ATOM 853 O O . TYR A 1 115 ? 54.620 29.571 7.799 1.00 47.17 115 TYR A O 1
ATOM 862 N N . ILE A 1 116 ? 54.226 27.369 7.527 1.00 47.67 116 ILE A N 1
ATOM 863 C CA . ILE A 1 116 ? 55.198 27.303 6.435 1.00 48.54 116 ILE A CA 1
ATOM 864 C C . ILE A 1 116 ? 54.641 27.774 5.085 1.00 48.84 116 ILE A C 1
ATOM 865 O O . ILE A 1 116 ? 55.404 28.202 4.220 1.00 49.03 116 ILE A O 1
ATOM 870 N N . SER A 1 117 ? 53.317 27.747 4.942 1.00 48.87 117 SER A N 1
ATOM 871 C CA . SER A 1 117 ? 52.676 28.142 3.697 1.00 49.05 117 SER A CA 1
ATOM 872 C C . SER A 1 117 ? 52.386 29.634 3.642 1.00 49.19 117 SER A C 1
ATOM 873 O O . SER A 1 117 ? 52.560 30.268 2.591 1.00 49.22 117 SER A O 1
ATOM 876 N N . THR A 1 118 ? 51.911 30.181 4.763 1.00 49.29 118 THR A N 1
ATOM 877 C CA . THR A 1 118 ? 51.921 31.637 5.000 1.00 49.11 118 THR A CA 1
ATOM 878 C C . THR A 1 118 ? 52.779 31.924 6.227 1.00 48.77 118 THR A C 1
ATOM 879 O O . THR A 1 118 ? 52.310 31.772 7.351 1.00 48.96 118 THR A O 1
ATOM 883 N N . PRO A 1 119 ? 54.052 32.310 6.016 1.00 48.34 119 PRO A N 1
ATOM 884 C CA . PRO A 1 119 ? 54.931 32.508 7.148 1.00 47.95 119 PRO A CA 1
ATOM 885 C C . PRO A 1 119 ? 54.633 33.832 7.814 1.00 47.69 119 PRO A C 1
ATOM 886 O O . PRO A 1 119 ? 53.947 34.675 7.227 1.00 47.77 119 PRO A O 1
ATOM 890 N N . PRO A 1 120 ? 55.105 34.003 9.054 1.00 47.39 120 PRO A N 1
ATOM 891 C CA . PRO A 1 120 ? 55.189 35.338 9.595 1.00 47.06 120 PRO A CA 1
ATOM 892 C C . PRO A 1 120 ? 56.343 36.025 8.905 1.00 46.78 120 PRO A C 1
ATOM 893 O O . PRO A 1 120 ? 57.024 35.389 8.105 1.00 46.60 120 PRO A O 1
ATOM 897 N N . PHE A 1 121 ? 56.531 37.312 9.204 1.00 46.60 121 PHE A N 1
ATOM 898 C CA . PHE A 1 121 ? 57.810 38.021 9.031 1.00 46.15 121 PHE A CA 1
ATOM 899 C C . PHE A 1 121 ? 58.269 38.219 7.598 1.00 46.26 121 PHE A C 1
ATOM 900 O O . PHE A 1 121 ? 59.430 38.530 7.355 1.00 46.25 121 PHE A O 1
ATOM 908 N N . GLY A 1 122 ? 57.348 38.051 6.655 1.00 46.58 122 GLY A N 1
ATOM 909 C CA . GLY A 1 122 ? 57.655 38.226 5.239 1.00 46.73 122 GLY A CA 1
ATOM 910 C C . GLY A 1 122 ? 58.602 37.196 4.647 1.00 46.69 122 GLY A C 1
ATOM 911 O O . GLY A 1 122 ? 59.092 37.364 3.543 1.00 46.97 122 GLY A O 1
ATOM 912 N N . LEU A 1 123 ? 58.880 36.132 5.380 1.00 46.62 123 LEU A N 1
ATOM 913 C CA . LEU A 1 123 ? 59.604 35.023 4.812 1.00 46.90 123 LEU A CA 1
ATOM 914 C C . LEU A 1 123 ? 58.747 34.400 3.693 1.00 47.40 123 LEU A C 1
ATOM 915 O O . LEU A 1 123 ? 57.507 34.450 3.748 1.00 47.39 123 LEU A O 1
ATOM 920 N N . GLU A 1 124 ? 59.406 33.868 2.658 1.00 47.78 124 GLU A N 1
ATOM 921 C CA . GLU A 1 124 ? 58.708 33.372 1.462 1.00 47.99 124 GLU A CA 1
ATOM 922 C C . GLU A 1 124 ? 58.052 32.039 1.718 1.00 47.30 124 GLU A C 1
ATOM 923 O O . GLU A 1 124 ? 58.661 31.167 2.331 1.00 47.31 124 GLU A O 1
ATOM 929 N N . PRO A 1 125 ? 56.802 31.874 1.257 1.00 46.71 125 PRO A N 1
ATOM 930 C CA . PRO A 1 125 ? 56.084 30.637 1.552 1.00 46.58 125 PRO A CA 1
ATOM 931 C C . PRO A 1 125 ? 56.903 29.404 1.189 1.00 46.62 125 PRO A C 1
ATOM 932 O O . PRO A 1 125 ? 57.559 29.380 0.152 1.00 47.19 125 PRO A O 1
ATOM 936 N N . ASN A 1 126 ? 56.911 28.419 2.075 1.00 46.33 126 ASN A N 1
ATOM 937 C CA . ASN A 1 126 ? 57.571 27.143 1.834 1.00 45.97 126 ASN A CA 1
ATOM 938 C C . ASN A 1 126 ? 59.091 27.146 1.788 1.00 46.07 126 ASN A C 1
ATOM 939 O O . ASN A 1 126 ? 59.715 26.082 1.767 1.00 46.06 126 ASN A O 1
ATOM 944 N N . SER A 1 127 ? 59.684 28.332 1.820 1.00 46.28 127 SER A N 1
ATOM 945 C CA . SER A 1 127 ? 61.136 28.460 1.925 1.00 46.82 127 SER A CA 1
ATOM 946 C C . SER A 1 127 ? 61.748 27.685 3.097 1.00 46.74 127 SER A C 1
ATOM 947 O O . SER A 1 127 ? 61.058 27.282 4.036 1.00 46.54 127 SER A O 1
ATOM 950 N N . THR A 1 128 ? 63.055 27.470 3.012 1.00 46.80 128 THR A N 1
ATOM 951 C CA . THR A 1 128 ? 63.784 26.778 4.056 1.00 46.90 128 THR A CA 1
ATOM 952 C C . THR A 1 128 ? 63.606 27.516 5.406 1.00 47.10 128 THR A C 1
ATOM 953 O O . THR A 1 128 ? 63.409 26.885 6.449 1.00 47.21 128 THR A O 1
ATOM 957 N N . GLY A 1 129 ? 63.616 28.851 5.356 1.00 47.11 129 GLY A N 1
ATOM 958 C CA . GLY A 1 129 ? 63.481 29.692 6.538 1.00 46.79 129 GLY A CA 1
ATOM 959 C C . GLY A 1 129 ? 62.102 29.609 7.141 1.00 46.68 129 GLY A C 1
ATOM 960 O O . GLY A 1 129 ? 61.959 29.466 8.344 1.00 46.99 129 GLY A O 1
ATOM 961 N N . ALA A 1 130 ? 61.078 29.687 6.307 1.00 46.62 130 ALA A N 1
ATOM 962 C CA . ALA A 1 130 ? 59.714 29.509 6.782 1.00 46.74 130 ALA A CA 1
ATOM 963 C C . ALA A 1 130 ? 59.620 28.276 7.690 1.00 46.80 130 ALA A C 1
ATOM 964 O O . ALA A 1 130 ? 59.171 28.366 8.818 1.00 46.90 130 ALA A O 1
ATOM 966 N N . LYS A 1 131 ? 60.091 27.142 7.189 1.00 47.06 131 LYS A N 1
ATOM 967 C CA . LYS A 1 131 ? 60.087 25.873 7.906 1.00 47.44 131 LYS A CA 1
ATOM 968 C C . LYS A 1 131 ? 60.876 25.924 9.221 1.00 47.36 131 LYS A C 1
ATOM 969 O O . LYS A 1 131 ? 60.590 25.174 10.175 1.00 47.08 131 LYS A O 1
ATOM 975 N N . GLU A 1 132 ? 61.865 26.811 9.265 1.00 47.12 132 GLU A N 1
ATOM 976 C CA . GLU A 1 132 ? 62.730 26.923 10.429 1.00 47.14 132 GLU A CA 1
ATOM 977 C C . GLU A 1 132 ? 61.998 27.563 11.600 1.00 46.57 132 GLU A C 1
ATOM 978 O O . GLU A 1 132 ? 62.363 27.360 12.771 1.00 46.74 132 GLU A O 1
ATOM 984 N N . LEU A 1 133 ? 60.963 28.327 11.283 1.00 45.44 133 LEU A N 1
ATOM 985 C CA . LEU A 1 133 ? 60.246 29.040 12.306 1.00 44.44 133 LEU A CA 1
ATOM 986 C C . LEU A 1 133 ? 58.944 28.339 12.708 1.00 43.89 133 LEU A C 1
ATOM 987 O O . LEU A 1 133 ? 58.257 28.779 13.635 1.00 43.95 133 LEU A O 1
ATOM 992 N N . GLY A 1 134 ? 58.626 27.239 12.028 1.00 43.01 134 GLY A N 1
ATOM 993 C CA . GLY A 1 134 ? 57.339 26.570 12.186 1.00 42.05 134 GLY A CA 1
ATOM 994 C C . GLY A 1 134 ? 57.084 26.080 13.596 1.00 41.49 134 GLY A C 1
ATOM 995 O O . GLY A 1 134 ? 56.264 26.640 14.319 1.00 41.23 134 GLY A O 1
ATOM 996 N N . LEU A 1 135 ? 57.801 25.031 13.988 1.00 41.06 135 LEU A N 1
ATOM 997 C CA . LEU A 1 135 ? 57.677 24.483 15.319 1.00 40.59 135 LEU A CA 1
ATOM 998 C C . LEU A 1 135 ? 57.839 25.591 16.367 1.00 41.04 135 LEU A C 1
ATOM 999 O O . LEU A 1 135 ? 57.084 25.631 17.354 1.00 41.34 135 LEU A O 1
ATOM 1004 N N . ALA A 1 136 ? 58.802 26.496 16.141 1.00 40.82 136 ALA A N 1
ATOM 1005 C CA . ALA A 1 136 ? 59.137 27.536 17.118 1.00 40.28 136 ALA A CA 1
ATOM 1006 C C . ALA A 1 136 ? 57.922 28.365 17.454 1.00 40.08 136 ALA A C 1
ATOM 1007 O O . ALA A 1 136 ? 57.719 28.726 18.603 1.00 40.43 136 ALA A O 1
ATOM 1009 N N . TYR A 1 137 ? 57.102 28.655 16.456 1.00 39.93 137 TYR A N 1
ATOM 1010 C CA . TYR A 1 137 ? 55.913 29.474 16.683 1.00 39.90 137 TYR A CA 1
ATOM 1011 C C . TYR A 1 137 ? 54.837 28.669 17.386 1.00 39.98 137 TYR A C 1
ATOM 1012 O O . TYR A 1 137 ? 53.888 29.238 17.912 1.00 40.15 137 TYR A O 1
ATOM 1021 N N . SER A 1 138 ? 54.962 27.343 17.355 1.00 39.92 138 SER A N 1
ATOM 1022 C CA . SER A 1 138 ? 54.084 26.493 18.150 1.00 39.86 138 SER A CA 1
ATOM 1023 C C . SER A 1 138 ? 54.522 26.595 19.592 1.00 39.44 138 SER A C 1
ATOM 1024 O O . SER A 1 138 ? 53.690 26.816 20.480 1.00 39.80 138 SER A O 1
ATOM 1027 N N . LEU A 1 139 ? 55.833 26.447 19.799 1.00 38.56 139 LEU A N 1
ATOM 1028 C CA . LEU A 1 139 ? 56.458 26.556 21.103 1.00 37.61 139 LEU A CA 1
ATOM 1029 C C . LEU A 1 139 ? 56.133 27.888 21.749 1.00 37.54 139 LEU A C 1
ATOM 1030 O O . LEU A 1 139 ? 56.124 28.005 22.967 1.00 37.74 139 LEU A O 1
ATOM 1035 N N . PHE A 1 140 ? 55.844 28.889 20.934 1.00 37.36 140 PHE A N 1
ATOM 1036 C CA . PHE A 1 140 ? 55.429 30.177 21.458 1.00 37.64 140 PHE A CA 1
ATOM 1037 C C . PHE A 1 140 ? 53.984 30.056 21.933 1.00 37.84 140 PHE A C 1
ATOM 1038 O O . PHE A 1 140 ? 53.730 29.936 23.147 1.00 38.24 140 PHE A O 1
ATOM 1046 N N . HIS A 1 141 ? 53.065 30.042 20.959 1.00 37.41 141 HIS A N 1
ATOM 1047 C CA . HIS A 1 141 ? 51.627 29.858 21.142 1.00 36.77 141 HIS A CA 1
ATOM 1048 C C . HIS A 1 141 ? 51.176 28.798 22.150 1.00 36.63 141 HIS A C 1
ATOM 1049 O O . HIS A 1 141 ? 50.016 28.806 22.559 1.00 36.53 141 HIS A O 1
ATOM 1056 N N . TRP A 1 142 ? 52.047 27.867 22.519 1.00 36.71 142 TRP A N 1
ATOM 1057 C CA . TRP A 1 142 ? 51.634 26.770 23.393 1.00 37.65 142 TRP A CA 1
ATOM 1058 C C . TRP A 1 142 ? 52.709 26.386 24.413 1.00 38.15 142 TRP A C 1
ATOM 1059 O O . TRP A 1 142 ? 52.719 25.265 24.920 1.00 38.33 142 TRP A O 1
ATOM 1070 N N . GLY A 1 143 ? 53.603 27.317 24.731 1.00 38.75 143 GLY A N 1
ATOM 1071 C CA . GLY A 1 143 ? 54.686 27.046 25.693 1.00 39.02 143 GLY A CA 1
ATOM 1072 C C . GLY A 1 143 ? 54.493 27.713 27.042 1.00 39.20 143 GLY A C 1
ATOM 1073 O O . GLY A 1 143 ? 53.374 27.832 27.498 1.00 39.01 143 GLY A O 1
ATOM 1074 N N . PRO A 1 144 ? 55.587 28.148 27.688 1.00 39.66 144 PRO A N 1
ATOM 1075 C CA . PRO A 1 144 ? 55.487 28.748 29.020 1.00 40.23 144 PRO A CA 1
ATOM 1076 C C . PRO A 1 144 ? 54.669 30.035 29.069 1.00 40.89 144 PRO A C 1
ATOM 1077 O O . PRO A 1 144 ? 53.790 30.173 29.924 1.00 40.79 144 PRO A O 1
ATOM 1081 N N . LEU A 1 145 ? 54.942 30.954 28.149 1.00 41.93 145 LEU A N 1
ATOM 1082 C CA . LEU A 1 145 ? 54.297 32.284 28.125 1.00 42.93 145 LEU A CA 1
ATOM 1083 C C . LEU A 1 145 ? 52.803 32.181 28.375 1.00 43.20 145 LEU A C 1
ATOM 1084 O O . LEU A 1 145 ? 52.324 32.688 29.396 1.00 43.52 145 LEU A O 1
ATOM 1089 N N . PRO A 1 146 ? 52.067 31.483 27.481 1.00 43.36 146 PRO A N 1
ATOM 1090 C CA . PRO A 1 146 ? 50.620 31.497 27.652 1.00 43.28 146 PRO A CA 1
ATOM 1091 C C . PRO A 1 146 ? 50.218 30.808 28.958 1.00 43.40 146 PRO A C 1
ATOM 1092 O O . PRO A 1 146 ? 49.258 31.229 29.591 1.00 43.06 146 PRO A O 1
ATOM 1096 N N . TRP A 1 147 ? 50.973 29.775 29.350 1.00 43.71 147 TRP A N 1
ATOM 1097 C CA . TRP A 1 147 ? 50.686 28.987 30.542 1.00 44.09 147 TRP A CA 1
ATOM 1098 C C . TRP A 1 147 ? 50.989 29.792 31.788 1.00 44.26 147 TRP A C 1
ATOM 1099 O O . TRP A 1 147 ? 50.377 29.569 32.834 1.00 44.61 147 TRP A O 1
ATOM 1110 N N . ALA A 1 148 ? 51.947 30.711 31.697 1.00 44.32 148 ALA A N 1
ATOM 1111 C CA . ALA A 1 148 ? 52.224 31.600 32.829 1.00 44.15 148 ALA A CA 1
ATOM 1112 C C . ALA A 1 148 ? 51.088 32.599 33.009 1.00 44.01 148 ALA A C 1
ATOM 1113 O O . ALA A 1 148 ? 50.860 33.050 34.113 1.00 44.30 148 ALA A O 1
ATOM 1115 N N . THR A 1 149 ? 50.357 32.920 31.940 1.00 44.05 149 THR A N 1
ATOM 1116 C CA . THR A 1 149 ? 49.331 33.972 32.018 1.00 44.21 149 THR A CA 1
ATOM 1117 C C . THR A 1 149 ? 48.112 33.444 32.769 1.00 44.41 149 THR A C 1
ATOM 1118 O O . THR A 1 149 ? 47.096 34.134 32.941 1.00 44.48 149 THR A O 1
ATOM 1122 N N . TYR A 1 150 ? 48.247 32.204 33.217 1.00 44.57 150 TYR A N 1
ATOM 1123 C CA . TYR A 1 150 ? 47.271 31.556 34.077 1.00 44.82 150 TYR A CA 1
ATOM 1124 C C . TYR A 1 150 ? 47.651 31.688 35.568 1.00 45.65 150 TYR A C 1
ATOM 1125 O O . TYR A 1 150 ? 46.778 31.914 36.398 1.00 46.16 150 TYR A O 1
ATOM 1134 N N . SER A 1 151 ? 48.939 31.590 35.899 1.00 46.24 151 SER A N 1
ATOM 1135 C CA . SER A 1 151 ? 49.397 31.734 37.281 1.00 47.23 151 SER A CA 1
ATOM 1136 C C . SER A 1 151 ? 48.623 32.763 38.115 1.00 48.07 151 SER A C 1
ATOM 1137 O O . SER A 1 151 ? 48.172 32.455 39.229 1.00 48.47 151 SER A O 1
ATOM 1140 N N . PHE A 1 152 ? 48.456 33.976 37.598 1.00 48.69 152 PHE A N 1
ATOM 1141 C CA . PHE A 1 152 ? 47.744 34.981 38.385 1.00 49.32 152 PHE A CA 1
ATOM 1142 C C . PHE A 1 152 ? 46.345 34.470 38.735 1.00 49.74 152 PHE A C 1
ATOM 1143 O O . PHE A 1 152 ? 46.085 34.195 39.901 1.00 50.33 152 PHE A O 1
ATOM 1151 N N . LEU A 1 153 ? 45.468 34.281 37.748 1.00 49.93 153 LEU A N 1
ATOM 1152 C CA . LEU A 1 153 ? 44.105 33.846 38.050 1.00 50.28 153 LEU A CA 1
ATOM 1153 C C . LEU A 1 153 ? 44.083 32.507 38.784 1.00 50.74 153 LEU A C 1
ATOM 1154 O O . LEU A 1 153 ? 43.062 32.107 39.339 1.00 50.69 153 LEU A O 1
ATOM 1159 N N . SER A 1 154 ? 45.212 31.811 38.782 1.00 51.32 154 SER A N 1
ATOM 1160 C CA . SER A 1 154 ? 45.315 30.587 39.536 1.00 52.12 154 SER A CA 1
ATOM 1161 C C . SER A 1 154 ? 45.511 30.968 40.980 1.00 52.84 154 SER A C 1
ATOM 1162 O O . SER A 1 154 ? 44.600 30.776 41.790 1.00 53.22 154 SER A O 1
ATOM 1165 N N . VAL A 1 155 ? 46.677 31.538 41.295 1.00 53.46 155 VAL A N 1
ATOM 1166 C CA . VAL A 1 155 ? 46.982 31.995 42.659 1.00 53.96 155 VAL A CA 1
ATOM 1167 C C . VAL A 1 155 ? 45.826 32.812 43.269 1.00 54.43 155 VAL A C 1
ATOM 1168 O O . VAL A 1 155 ? 45.552 32.681 44.459 1.00 54.57 155 VAL A O 1
ATOM 1172 N N . ALA A 1 156 ? 45.135 33.612 42.453 1.00 54.91 156 ALA A N 1
ATOM 1173 C CA . ALA A 1 156 ? 43.850 34.194 42.850 1.00 55.56 156 ALA A CA 1
ATOM 1174 C C . ALA A 1 156 ? 42.875 33.106 43.318 1.00 56.21 156 ALA A C 1
ATOM 1175 O O . ALA A 1 156 ? 42.805 32.789 44.503 1.00 56.04 156 ALA A O 1
ATOM 1177 N N . PHE A 1 157 ? 42.151 32.512 42.374 1.00 57.20 157 PHE A N 1
ATOM 1178 C CA . PHE A 1 157 ? 41.161 31.474 42.664 1.00 58.01 157 PHE A CA 1
ATOM 1179 C C . PHE A 1 157 ? 41.597 30.428 43.666 1.00 59.00 157 PHE A C 1
ATOM 1180 O O . PHE A 1 157 ? 40.772 29.667 44.141 1.00 59.44 157 PHE A O 1
ATOM 1188 N N . ALA A 1 158 ? 42.885 30.360 43.963 1.00 60.13 158 ALA A N 1
ATOM 1189 C CA . ALA A 1 158 ? 43.376 29.391 44.925 1.00 61.47 158 ALA A CA 1
ATOM 1190 C C . ALA A 1 158 ? 43.491 30.042 46.293 1.00 62.36 158 ALA A C 1
ATOM 1191 O O . ALA A 1 158 ? 43.377 29.380 47.328 1.00 62.36 158 ALA A O 1
ATOM 1193 N N . TYR A 1 159 ? 43.727 31.348 46.282 1.00 63.55 159 TYR A N 1
ATOM 1194 C CA . TYR A 1 159 ? 43.714 32.158 47.493 1.00 64.84 159 TYR A CA 1
ATOM 1195 C C . TYR A 1 159 ? 42.277 32.358 47.986 1.00 65.48 159 TYR A C 1
ATOM 1196 O O . TYR A 1 159 ? 42.004 32.226 49.177 1.00 65.48 159 TYR A O 1
ATOM 1205 N N . PHE A 1 160 ? 41.365 32.664 47.064 1.00 66.42 160 PHE A N 1
ATOM 1206 C CA . PHE A 1 160 ? 39.943 32.724 47.381 1.00 67.42 160 PHE A CA 1
ATOM 1207 C C . PHE A 1 160 ? 39.453 31.426 48.037 1.00 68.40 160 PHE A C 1
ATOM 1208 O O . PHE A 1 160 ? 38.321 31.355 48.522 1.00 68.78 160 PHE A O 1
ATOM 1216 N N . PHE A 1 161 ? 40.301 30.404 48.060 1.00 69.46 161 PHE A N 1
ATOM 1217 C CA . PHE A 1 161 ? 39.872 29.087 48.500 1.00 70.59 161 PHE A CA 1
ATOM 1218 C C . PHE A 1 161 ? 40.459 28.656 49.835 1.00 71.61 161 PHE A C 1
ATOM 1219 O O . PHE A 1 161 ? 39.732 28.161 50.697 1.00 71.83 161 PHE A O 1
ATOM 1227 N N . PHE A 1 162 ? 41.769 28.809 50.000 1.00 72.78 162 PHE A N 1
ATOM 1228 C CA . PHE A 1 162 ? 42.460 28.087 51.071 1.00 74.05 162 PHE A CA 1
ATOM 1229 C C . PHE A 1 162 ? 43.101 28.955 52.155 1.00 74.75 162 PHE A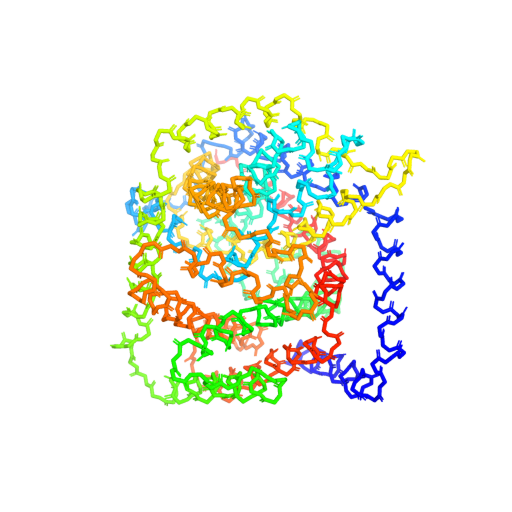 C 1
ATOM 1230 O O . PHE A 1 162 ? 43.545 28.434 53.184 1.00 74.82 162 PHE A O 1
ATOM 1238 N N . VAL A 1 163 ? 43.148 30.268 51.911 1.00 75.68 163 VAL A N 1
ATOM 1239 C CA . VAL A 1 163 ? 43.575 31.270 52.907 1.00 76.43 163 VAL A CA 1
ATOM 1240 C C . VAL A 1 163 ? 42.408 32.189 53.241 1.00 77.05 163 VAL A C 1
ATOM 1241 O O . VAL A 1 163 ? 42.273 32.655 54.377 1.00 77.18 163 VAL A O 1
ATOM 1245 N N . ARG A 1 164 ? 41.576 32.438 52.235 1.00 77.85 164 ARG A N 1
ATOM 1246 C CA . ARG A 1 164 ? 40.425 33.304 52.362 1.00 78.64 164 ARG A CA 1
ATOM 1247 C C . ARG A 1 164 ? 39.185 32.449 52.197 1.00 79.15 164 ARG A C 1
ATOM 1248 O O . ARG A 1 164 ? 38.366 32.713 51.312 1.00 79.21 164 ARG A O 1
ATOM 1256 N N . LYS A 1 165 ? 39.069 31.416 53.045 1.00 79.90 165 LYS A N 1
ATOM 1257 C CA . LYS A 1 165 ? 37.975 30.438 53.003 1.00 80.72 165 LYS A CA 1
ATOM 1258 C C . LYS A 1 165 ? 36.639 31.061 52.606 1.00 81.53 165 LYS A C 1
ATOM 1259 O O . LYS A 1 165 ? 35.769 31.305 53.452 1.00 82.15 165 LYS A O 1
ATOM 1265 N N . MET A 1 166 ? 36.490 31.341 51.316 1.00 82.20 166 MET A N 1
ATOM 1266 C CA . MET A 1 166 ? 35.256 31.905 50.784 1.00 82.94 166 MET A CA 1
ATOM 1267 C C . MET A 1 166 ? 35.008 31.172 49.478 1.00 83.15 166 MET A C 1
ATOM 1268 O O . MET A 1 166 ? 35.283 31.673 48.390 1.00 83.25 166 MET A O 1
ATOM 1273 N N . GLU A 1 167 ? 34.515 29.947 49.614 1.00 83.38 167 GLU A N 1
ATOM 1274 C CA . GLU A 1 167 ? 34.349 29.055 48.483 1.00 83.65 167 GLU A CA 1
ATOM 1275 C C . GLU A 1 167 ? 33.566 29.737 47.363 1.00 83.59 167 GLU A C 1
ATOM 1276 O O . GLU A 1 167 ? 32.387 30.075 47.516 1.00 83.48 167 GLU A O 1
ATOM 1282 N N . VAL A 1 168 ? 34.269 29.959 46.251 1.00 83.60 168 VAL A N 1
ATOM 1283 C CA . VAL A 1 168 ? 33.757 30.703 45.103 1.00 83.52 168 VAL A CA 1
ATOM 1284 C C . VAL A 1 168 ? 32.722 29.893 44.341 1.00 83.54 168 VAL A C 1
ATOM 1285 O O . VAL A 1 168 ? 33.054 29.059 43.491 1.00 83.31 168 VAL A O 1
ATOM 1289 N N . ILE A 1 169 ? 31.459 30.155 44.657 1.00 83.76 169 ILE A N 1
ATOM 1290 C CA . ILE A 1 169 ? 30.343 29.540 43.945 1.00 83.80 169 ILE A CA 1
ATOM 1291 C C . ILE A 1 169 ? 30.627 29.711 42.452 1.00 83.59 169 ILE A C 1
ATOM 1292 O O . ILE A 1 169 ? 31.154 30.737 42.029 1.00 83.46 169 ILE A O 1
ATOM 1297 N N . ARG A 1 170 ? 30.303 28.687 41.673 1.00 83.48 170 ARG A N 1
ATOM 1298 C CA . ARG A 1 170 ? 30.722 28.602 40.272 1.00 83.60 170 ARG A CA 1
ATOM 1299 C C . ARG A 1 170 ? 30.777 29.909 39.434 1.00 83.18 170 ARG A C 1
ATOM 1300 O O . ARG A 1 170 ? 31.799 30.149 38.782 1.00 83.28 170 ARG A O 1
ATOM 1308 N N . PRO A 1 171 ? 29.696 30.734 39.421 1.00 82.69 171 PRO A N 1
ATOM 1309 C CA . PRO A 1 171 ? 29.783 31.978 38.628 1.00 82.15 171 PRO A CA 1
ATOM 1310 C C . PRO A 1 171 ? 30.911 32.943 39.030 1.00 81.48 171 PRO A C 1
ATOM 1311 O O . PRO A 1 171 ? 31.280 33.034 40.200 1.00 81.34 171 PRO A O 1
ATOM 1315 N N . SER A 1 172 ? 31.438 33.648 38.029 1.00 80.84 172 SER A N 1
ATOM 1316 C CA . SER A 1 172 ? 32.615 34.510 38.154 1.00 80.12 172 SER A CA 1
ATOM 1317 C C . SER A 1 172 ? 32.382 35.686 39.082 1.00 79.72 172 SER A C 1
ATOM 1318 O O . SER A 1 172 ? 33.308 36.166 39.726 1.00 79.62 172 SER A O 1
ATOM 1321 N N . SER A 1 173 ? 31.138 36.151 39.130 1.00 79.35 173 SER A N 1
ATOM 1322 C CA . SER A 1 173 ? 30.758 37.294 39.944 1.00 78.92 173 SER A CA 1
ATOM 1323 C C . SER A 1 173 ? 31.001 37.076 41.429 1.00 78.67 173 SER A C 1
ATOM 1324 O O . SER A 1 173 ? 31.471 37.977 42.126 1.00 78.52 173 SER A O 1
ATOM 1327 N N . THR A 1 174 ? 30.688 35.872 41.898 1.00 78.37 174 THR A N 1
ATOM 1328 C CA . THR A 1 174 ? 30.793 35.519 43.310 1.00 78.32 174 THR A CA 1
ATOM 1329 C C . THR A 1 174 ? 32.174 35.774 43.923 1.00 78.06 174 THR A C 1
ATOM 1330 O O . THR A 1 174 ? 32.504 35.228 44.977 1.00 78.15 174 THR A O 1
ATOM 1334 N N . LEU A 1 175 ? 32.973 36.611 43.270 1.00 77.80 175 LEU A N 1
ATOM 1335 C CA . LEU A 1 175 ? 34.290 36.965 43.782 1.00 77.62 175 LEU A CA 1
ATOM 1336 C C . LEU A 1 175 ? 34.755 38.337 43.326 1.00 77.79 175 LEU A C 1
ATOM 1337 O O . LEU A 1 175 ? 35.894 38.727 43.594 1.00 77.82 175 LEU A O 1
ATOM 1342 N N . VAL A 1 176 ? 33.889 39.068 42.633 1.00 77.96 176 VAL A N 1
ATOM 1343 C CA . VAL A 1 176 ? 34.174 40.476 42.362 1.00 78.20 176 VAL A CA 1
ATOM 1344 C C . VAL A 1 176 ? 33.426 41.473 43.297 1.00 78.53 176 VAL A C 1
ATOM 1345 O O . VAL A 1 176 ? 33.073 42.570 42.857 1.00 78.49 176 VAL A O 1
ATOM 1349 N N . PRO A 1 177 ? 33.178 41.105 44.589 1.00 78.79 177 PRO A N 1
ATOM 1350 C CA . PRO A 1 177 ? 32.684 42.181 45.436 1.00 78.79 177 PRO A CA 1
ATOM 1351 C C . PRO A 1 177 ? 33.860 42.980 45.970 1.00 78.72 177 PRO A C 1
ATOM 1352 O O . PRO A 1 177 ? 33.787 44.204 46.027 1.00 78.86 177 PRO A O 1
ATOM 1356 N N . LEU A 1 178 ? 34.940 42.292 46.324 1.00 78.61 178 LEU A N 1
ATOM 1357 C CA . LEU A 1 178 ? 36.162 42.948 46.767 1.00 78.90 178 LEU A CA 1
ATOM 1358 C C . LEU A 1 178 ? 36.613 44.099 45.859 1.00 79.11 178 LEU A C 1
ATOM 1359 O O . LEU A 1 178 ? 37.324 44.996 46.318 1.00 79.12 178 LEU A O 1
ATOM 1364 N N . VAL A 1 179 ? 36.216 44.064 44.583 1.00 79.31 179 VAL A N 1
ATOM 1365 C CA . VAL A 1 179 ? 36.366 45.219 43.678 1.00 79.48 179 VAL A CA 1
ATOM 1366 C C . VAL A 1 179 ? 34.994 45.864 43.419 1.00 79.74 179 VAL A C 1
ATOM 1367 O O . VAL A 1 179 ? 34.881 47.093 43.380 1.00 79.53 179 VAL A O 1
ATOM 1371 N N . GLY A 1 180 ? 33.965 45.010 43.287 1.00 80.17 180 GLY A N 1
ATOM 1372 C CA . GLY A 1 180 ? 32.613 45.397 42.881 1.00 80.77 180 GLY A CA 1
ATOM 1373 C C . GLY A 1 180 ? 32.014 46.586 43.599 1.00 81.27 180 GLY A C 1
ATOM 1374 O O . GLY A 1 180 ? 31.525 46.473 44.734 1.00 81.21 180 GLY A O 1
ATOM 1375 N N . GLU A 1 181 ? 32.064 47.726 42.907 1.00 81.76 181 GLU A N 1
ATOM 1376 C CA . GLU A 1 181 ? 31.466 48.998 43.338 1.00 82.04 181 GLU A CA 1
ATOM 1377 C C . GLU A 1 181 ? 29.930 48.885 43.448 1.00 81.89 181 GLU A C 1
ATOM 1378 O O . GLU A 1 181 ? 29.356 49.138 44.513 1.00 82.12 181 GLU A O 1
ATOM 1384 N N . LYS A 1 182 ? 29.284 48.519 42.334 1.00 81.56 182 LYS A N 1
ATOM 1385 C CA . LYS A 1 182 ? 27.850 48.265 42.284 1.00 81.13 182 LYS A CA 1
ATOM 1386 C C . LYS A 1 182 ? 27.617 46.778 42.517 1.00 80.96 182 LYS A C 1
ATOM 1387 O O . LYS A 1 182 ? 27.444 46.008 41.558 1.00 80.83 182 LYS A O 1
ATOM 1393 N N . HIS A 1 183 ? 27.618 46.398 43.802 1.00 80.73 183 HIS A N 1
ATOM 1394 C CA . HIS A 1 183 ? 27.543 44.995 44.252 1.00 80.32 183 HIS A CA 1
ATOM 1395 C C . HIS A 1 183 ? 27.212 43.963 43.172 1.00 79.91 183 HIS A C 1
ATOM 1396 O O . HIS A 1 183 ? 26.078 43.874 42.673 1.00 79.94 183 HIS A O 1
ATOM 1403 N N . ALA A 1 184 ? 28.242 43.186 42.840 1.00 79.15 184 ALA A N 1
ATOM 1404 C CA . ALA A 1 184 ? 28.174 42.123 41.860 1.00 78.57 184 ALA A CA 1
ATOM 1405 C C . ALA A 1 184 ? 27.155 41.026 42.191 1.00 78.14 184 ALA A C 1
ATOM 1406 O O . ALA A 1 184 ? 27.006 40.062 41.433 1.00 78.24 184 ALA A O 1
ATOM 1408 N N . LYS A 1 185 ? 26.449 41.169 43.310 1.00 77.40 185 LYS A N 1
ATOM 1409 C CA . LYS A 1 185 ? 25.325 40.279 43.609 1.00 76.64 185 LYS A CA 1
ATOM 1410 C C . LYS A 1 185 ? 24.062 40.768 42.907 1.00 76.03 185 LYS A C 1
ATOM 1411 O O . LYS A 1 185 ? 23.005 40.143 43.015 1.00 75.82 185 LYS A O 1
ATOM 1417 N N . GLY A 1 186 ? 24.191 41.872 42.168 1.00 75.53 186 GLY A N 1
ATOM 1418 C CA . GLY A 1 186 ? 23.033 42.557 41.605 1.00 75.34 186 GLY A CA 1
ATOM 1419 C C . GLY A 1 186 ? 22.808 42.368 40.117 1.00 75.02 186 GLY A C 1
ATOM 1420 O O . GLY A 1 186 ? 22.361 41.286 39.679 1.00 75.26 186 GLY A O 1
ATOM 1421 N N . LEU A 1 187 ? 23.083 43.433 39.345 1.00 74.50 187 LEU A N 1
ATOM 1422 C CA . LEU A 1 187 ? 22.950 43.374 37.889 1.00 73.98 187 LEU A CA 1
ATOM 1423 C C . LEU A 1 187 ? 24.318 43.238 37.242 1.00 73.77 187 LEU A C 1
ATOM 1424 O O . LEU A 1 187 ? 24.541 42.332 36.444 1.00 73.87 187 LEU A O 1
ATOM 1429 N N . PHE A 1 188 ? 25.230 44.143 37.591 1.00 73.34 188 PHE A N 1
ATOM 1430 C CA . PHE A 1 188 ? 26.590 44.101 37.071 1.00 72.81 188 PHE A CA 1
ATOM 1431 C C . PHE A 1 188 ? 27.099 42.664 37.104 1.00 72.53 188 PHE A C 1
ATOM 1432 O O . PHE A 1 188 ? 27.371 42.065 36.058 1.00 72.50 188 PHE A O 1
ATOM 1440 N N . GLY A 1 189 ? 27.180 42.100 38.305 1.00 72.11 189 GLY A N 1
ATOM 1441 C CA . GLY A 1 189 ? 27.611 40.724 38.472 1.00 71.57 189 GLY A CA 1
ATOM 1442 C C . GLY A 1 189 ? 26.895 39.739 37.569 1.00 71.26 189 GLY A C 1
ATOM 1443 O O . GLY A 1 189 ? 27.523 38.835 37.009 1.00 71.25 189 GLY A O 1
ATOM 1444 N N . THR A 1 190 ? 25.583 39.916 37.415 1.00 70.77 190 THR A N 1
ATOM 1445 C CA . THR A 1 190 ? 24.798 38.996 36.600 1.00 70.23 190 THR A CA 1
ATOM 1446 C C . THR A 1 190 ? 25.056 39.185 35.100 1.00 69.73 190 THR A C 1
ATOM 1447 O O . THR A 1 190 ? 25.271 38.204 34.385 1.00 69.74 190 THR A O 1
ATOM 1451 N N . ILE A 1 191 ? 25.089 40.440 34.642 1.00 69.16 191 ILE A N 1
ATOM 1452 C CA . ILE A 1 191 ? 25.305 40.747 33.213 1.00 68.67 191 ILE A CA 1
ATOM 1453 C C . ILE A 1 191 ? 26.734 40.441 32.757 1.00 68.13 191 ILE A C 1
ATOM 1454 O O . ILE A 1 191 ? 27.049 40.548 31.573 1.00 68.01 191 ILE A O 1
ATOM 1459 N N . VAL A 1 192 ? 27.568 40.071 33.731 1.00 67.55 192 VAL A N 1
ATOM 1460 C CA . VAL A 1 192 ? 28.961 39.666 33.555 1.00 66.62 192 VAL A CA 1
ATOM 1461 C C . VAL A 1 192 ? 29.035 38.151 33.501 1.00 66.32 192 VAL A C 1
ATOM 1462 O O . VAL A 1 192 ? 29.788 37.595 32.720 1.00 66.38 192 VAL A O 1
ATOM 1466 N N . ASP A 1 193 ? 28.226 37.493 34.322 1.00 66.09 193 ASP A N 1
ATOM 1467 C CA . ASP A 1 193 ? 28.227 36.042 34.424 1.00 65.74 193 ASP A CA 1
ATOM 1468 C C . ASP A 1 193 ? 27.601 35.362 33.235 1.00 65.51 193 ASP A C 1
ATOM 1469 O O . ASP A 1 193 ? 27.960 34.235 32.912 1.00 65.37 193 ASP A O 1
ATOM 1474 N N . ASN A 1 194 ? 26.647 36.021 32.593 1.00 65.35 194 ASN A N 1
ATOM 1475 C CA . ASN A 1 194 ? 26.119 35.454 31.355 1.00 65.37 194 ASN A CA 1
ATOM 1476 C C . ASN A 1 194 ? 26.924 35.895 30.138 1.00 65.03 194 ASN A C 1
ATOM 1477 O O . ASN A 1 194 ? 26.997 35.168 29.149 1.00 65.03 194 ASN A O 1
ATOM 1482 N N . PHE A 1 195 ? 27.539 37.077 30.232 1.00 64.68 195 PHE A N 1
ATOM 1483 C CA . PHE A 1 195 ? 28.478 37.552 29.213 1.00 64.12 195 PHE A CA 1
ATOM 1484 C C . PHE A 1 195 ? 29.581 36.517 29.157 1.00 63.90 195 PHE A C 1
ATOM 1485 O O . PHE A 1 195 ? 29.984 36.081 28.072 1.00 64.04 195 PHE A O 1
ATOM 1493 N N . TYR A 1 196 ? 30.038 36.126 30.348 1.00 63.36 196 TYR A N 1
ATOM 1494 C CA . TYR A 1 196 ? 30.980 35.042 30.531 1.00 63.04 196 TYR A CA 1
ATOM 1495 C C . TYR A 1 196 ? 30.433 33.762 29.919 1.00 63.05 196 TYR A C 1
ATOM 1496 O O . TYR A 1 196 ? 30.986 33.242 28.951 1.00 63.16 196 TYR A O 1
ATOM 1505 N N . LEU A 1 197 ? 29.331 33.270 30.474 1.00 63.09 197 LEU A N 1
ATOM 1506 C CA . LEU A 1 197 ? 28.780 31.976 30.075 1.00 62.94 197 LEU A CA 1
ATOM 1507 C C . LEU A 1 197 ? 28.611 31.807 28.564 1.00 62.79 197 LEU A C 1
ATOM 1508 O O . LEU A 1 197 ? 28.828 30.707 28.043 1.00 62.69 197 LEU A O 1
ATOM 1513 N N . VAL A 1 198 ? 28.250 32.904 27.883 1.00 62.56 198 VAL A N 1
ATOM 1514 C CA . VAL A 1 198 ? 27.941 32.902 26.445 1.00 62.27 198 VAL A CA 1
ATOM 1515 C C . VAL A 1 198 ? 29.183 32.570 25.618 1.00 62.23 198 VAL A C 1
ATOM 1516 O O . VAL A 1 198 ? 29.162 31.672 24.777 1.00 62.40 198 VAL A O 1
ATOM 1520 N N . ALA A 1 199 ? 30.265 33.296 25.863 1.00 62.13 199 ALA A N 1
ATOM 1521 C CA . ALA A 1 199 ? 31.538 32.987 25.223 1.00 61.97 199 ALA A CA 1
ATOM 1522 C C . ALA A 1 199 ? 32.027 31.601 25.634 1.00 61.84 199 ALA A C 1
ATOM 1523 O O . ALA A 1 199 ? 32.487 30.834 24.797 1.00 61.69 199 ALA A O 1
ATOM 1525 N N . LEU A 1 200 ? 31.909 31.278 26.918 1.00 61.88 200 LEU A N 1
ATOM 1526 C CA . LEU A 1 200 ? 32.330 29.978 27.409 1.00 62.08 200 LEU A CA 1
ATOM 1527 C C . LEU A 1 200 ? 31.591 28.831 26.712 1.00 62.40 200 LEU A C 1
ATOM 1528 O O . LEU A 1 200 ? 32.158 27.745 26.519 1.00 62.40 200 LEU A O 1
ATOM 1533 N N . ILE A 1 201 ? 30.337 29.057 26.328 1.00 62.60 201 ILE A N 1
ATOM 1534 C CA . ILE A 1 201 ? 29.644 28.023 25.570 1.00 62.93 201 ILE A CA 1
ATOM 1535 C C . ILE A 1 201 ? 30.101 28.030 24.120 1.00 62.97 201 ILE A C 1
ATOM 1536 O O . ILE A 1 201 ? 30.516 26.990 23.614 1.00 63.20 201 ILE A O 1
ATOM 1541 N N . PHE A 1 202 ? 30.082 29.202 23.477 1.00 62.95 202 PHE A N 1
ATOM 1542 C CA . PHE A 1 202 ? 30.646 29.355 22.127 1.00 62.93 202 PHE A CA 1
ATOM 1543 C C . PHE A 1 202 ? 31.985 28.635 21.953 1.00 62.85 202 PHE A C 1
ATOM 1544 O O . PHE A 1 202 ? 32.235 28.017 20.929 1.00 62.90 202 PHE A O 1
ATOM 1552 N N . ALA A 1 203 ? 32.834 28.708 22.967 1.00 62.90 203 ALA A N 1
ATOM 1553 C CA . ALA A 1 203 ? 34.122 28.047 22.920 1.00 63.04 203 ALA A CA 1
ATOM 1554 C C . ALA A 1 203 ? 33.948 26.537 22.982 1.00 63.19 203 ALA A C 1
ATOM 1555 O O . ALA A 1 203 ? 34.545 25.810 22.180 1.00 63.45 203 ALA A O 1
ATOM 1557 N N . MET A 1 204 ? 33.136 26.071 23.934 1.00 63.04 204 MET A N 1
ATOM 1558 C CA . MET A 1 204 ? 32.791 24.654 24.035 1.00 62.82 204 MET A CA 1
ATOM 1559 C C . MET A 1 204 ? 32.175 24.190 22.713 1.00 62.35 204 MET A C 1
ATOM 1560 O O . MET A 1 204 ? 32.379 23.056 22.285 1.00 62.40 204 MET A O 1
ATOM 1565 N N . GLY A 1 205 ? 31.463 25.097 22.049 1.00 61.89 205 GLY A N 1
ATOM 1566 C CA . GLY A 1 205 ? 30.939 24.858 20.708 1.00 61.49 205 GLY A CA 1
ATOM 1567 C C . GLY A 1 205 ? 32.005 24.793 19.628 1.00 61.22 205 GLY A C 1
ATOM 1568 O O . GLY A 1 205 ? 31.842 24.089 18.637 1.00 61.16 205 GLY A O 1
ATOM 1569 N N . THR A 1 206 ? 33.095 25.534 19.817 1.00 61.11 206 THR A N 1
ATOM 1570 C CA . THR A 1 206 ? 34.204 25.562 18.859 1.00 61.01 206 THR A CA 1
ATOM 1571 C C . THR A 1 206 ? 35.090 24.309 18.970 1.00 60.95 206 THR A C 1
ATOM 1572 O O . THR A 1 206 ? 35.530 23.764 17.950 1.00 60.76 206 THR A O 1
ATOM 1576 N N . SER A 1 207 ? 35.343 23.858 20.201 1.00 60.97 207 SER A N 1
ATOM 1577 C CA . SER A 1 207 ? 36.011 22.578 20.433 1.00 61.04 207 SER A CA 1
ATOM 1578 C C . SER A 1 207 ? 35.213 21.489 19.738 1.00 60.91 207 SER A C 1
ATOM 1579 O O . SER A 1 207 ? 35.740 20.751 18.912 1.00 60.66 207 SER A O 1
ATOM 1582 N N . LEU A 1 208 ? 33.925 21.426 20.057 1.00 61.07 208 LEU A N 1
ATOM 1583 C CA . LEU A 1 208 ? 32.997 20.493 19.414 1.00 61.25 208 LEU A CA 1
ATOM 1584 C C . LEU A 1 208 ? 33.127 20.506 17.886 1.00 61.13 208 LEU A C 1
ATOM 1585 O O . LEU A 1 208 ? 33.494 19.498 17.289 1.00 61.00 208 LEU A O 1
ATOM 1590 N N . GLY A 1 209 ? 32.840 21.660 17.278 1.00 61.18 209 GLY A N 1
ATOM 1591 C CA . GLY A 1 209 ? 32.876 21.849 15.817 1.00 61.34 209 GLY A CA 1
ATOM 1592 C C . GLY A 1 209 ? 34.247 21.742 15.160 1.00 61.47 209 GLY A C 1
ATOM 1593 O O . GLY A 1 209 ? 34.435 22.143 14.002 1.00 61.27 209 GLY A O 1
ATOM 1594 N N . LEU A 1 210 ? 35.210 21.218 15.917 1.00 61.70 210 LEU A N 1
ATOM 1595 C CA . LEU A 1 210 ? 36.513 20.845 15.389 1.00 61.69 210 LEU A CA 1
ATOM 1596 C C . LEU A 1 210 ? 36.708 19.381 15.671 1.00 61.79 210 LEU A C 1
ATOM 1597 O O . LEU A 1 210 ? 37.099 18.640 14.782 1.00 61.95 210 LEU A O 1
ATOM 1602 N N . ALA A 1 211 ? 36.405 18.967 16.904 1.00 62.00 211 ALA A N 1
ATOM 1603 C CA . ALA A 1 211 ? 36.587 17.573 17.349 1.00 62.20 211 ALA A CA 1
ATOM 1604 C C . ALA A 1 211 ? 35.758 16.568 16.554 1.00 62.32 211 ALA A C 1
ATOM 1605 O O . ALA A 1 211 ? 36.146 15.402 16.432 1.00 62.32 211 ALA A O 1
ATOM 1607 N N . THR A 1 212 ? 34.627 17.020 16.014 1.00 62.44 212 THR A N 1
ATOM 1608 C CA . THR A 1 212 ? 33.747 16.115 15.279 1.00 62.76 212 THR A CA 1
ATOM 1609 C C . THR A 1 212 ? 34.329 15.662 13.932 1.00 62.68 212 THR A C 1
ATOM 1610 O O . THR A 1 212 ? 34.553 14.461 13.763 1.00 62.90 212 THR A O 1
ATOM 1614 N N . PRO A 1 213 ? 34.618 16.608 13.003 1.00 62.48 213 PRO A N 1
ATOM 1615 C CA . PRO A 1 213 ? 35.235 16.273 11.716 1.00 62.67 213 PRO A CA 1
ATOM 1616 C C . PRO A 1 213 ? 36.485 15.371 11.784 1.00 62.96 213 PRO A C 1
ATOM 1617 O O . PRO A 1 213 ? 36.748 14.620 10.850 1.00 63.25 213 PRO A O 1
ATOM 1621 N N . LEU A 1 214 ? 37.242 15.449 12.870 1.00 63.13 214 LEU A N 1
ATOM 1622 C CA . LEU A 1 214 ? 38.385 14.567 13.078 1.00 63.36 214 LEU A CA 1
ATOM 1623 C C . LEU A 1 214 ? 37.964 13.108 13.228 1.00 63.65 214 LEU A C 1
ATOM 1624 O O . LEU A 1 214 ? 38.549 12.220 12.609 1.00 63.61 214 LEU A O 1
ATOM 1629 N N . VAL A 1 215 ? 36.953 12.892 14.069 1.00 64.26 215 VAL A N 1
ATOM 1630 C CA . VAL A 1 215 ? 36.321 11.589 14.316 1.00 64.91 215 VAL A CA 1
ATOM 1631 C C . VAL A 1 215 ? 35.598 11.092 13.055 1.00 65.33 215 VAL A C 1
ATOM 1632 O O . VAL A 1 215 ? 35.783 9.949 12.620 1.00 65.33 215 VAL A O 1
ATOM 1636 N N . THR A 1 216 ? 34.782 11.984 12.492 1.00 65.79 216 THR A N 1
ATOM 1637 C CA . THR A 1 216 ? 34.050 11.804 11.245 1.00 66.20 216 THR A CA 1
ATOM 1638 C C . THR A 1 216 ? 34.914 11.401 10.055 1.00 66.85 216 THR A C 1
ATOM 1639 O O . THR A 1 216 ? 34.567 10.483 9.306 1.00 67.03 216 THR A O 1
ATOM 1643 N N . GLU A 1 217 ? 36.031 12.094 9.873 1.00 67.54 217 GLU A N 1
ATOM 1644 C CA . GLU A 1 217 ? 36.932 11.768 8.788 1.00 68.26 217 GLU A CA 1
ATOM 1645 C C . GLU A 1 217 ? 37.675 10.483 9.120 1.00 68.85 217 GLU A C 1
ATOM 1646 O O . GLU A 1 217 ? 37.920 9.664 8.227 1.00 69.09 217 GLU A O 1
ATOM 1652 N N . CYS A 1 218 ? 38.020 10.304 10.401 1.00 69.48 218 CYS A N 1
ATOM 1653 C CA . CYS A 1 218 ? 38.592 9.042 10.875 1.00 70.23 218 CYS A CA 1
ATOM 1654 C C . CYS A 1 218 ? 37.690 7.888 10.481 1.00 70.90 218 CYS A C 1
ATOM 1655 O O . CYS A 1 218 ? 38.162 6.763 10.303 1.00 70.91 218 CYS A O 1
ATOM 1658 N N . MET A 1 219 ? 36.393 8.189 10.340 1.00 71.79 219 MET A N 1
ATOM 1659 C CA . MET A 1 219 ? 35.349 7.199 10.015 1.00 72.40 219 MET A CA 1
ATOM 1660 C C . MET A 1 219 ? 35.378 6.678 8.581 1.00 72.83 219 MET A C 1
ATOM 1661 O O . MET A 1 219 ? 35.064 5.511 8.350 1.00 73.01 219 MET A O 1
ATOM 1666 N N . GLN A 1 220 ? 35.745 7.530 7.625 1.00 73.29 220 GLN A N 1
ATOM 1667 C CA . GLN A 1 220 ? 36.005 7.071 6.261 1.00 73.78 220 GLN A CA 1
ATOM 1668 C C . GLN A 1 220 ? 37.239 6.149 6.222 1.00 74.48 220 GLN A C 1
ATOM 1669 O O . GLN A 1 220 ? 37.779 5.854 5.154 1.00 74.66 220 GLN A O 1
ATOM 1675 N N . TRP A 1 221 ? 37.675 5.714 7.404 1.00 75.21 221 TRP A N 1
ATOM 1676 C CA . TRP A 1 221 ? 38.729 4.718 7.569 1.00 75.82 221 TRP A CA 1
ATOM 1677 C C . TRP A 1 221 ? 38.232 3.650 8.526 1.00 76.64 221 TRP A C 1
ATOM 1678 O O . TRP A 1 221 ? 38.850 3.354 9.558 1.00 76.48 221 TRP A O 1
ATOM 1689 N N . LEU A 1 222 ? 37.087 3.095 8.147 1.00 77.80 222 LEU A N 1
ATOM 1690 C CA . LEU A 1 222 ? 36.306 2.145 8.927 1.00 78.99 222 LEU A CA 1
ATOM 1691 C C . LEU A 1 222 ? 35.211 1.746 7.947 1.00 79.97 222 LEU A C 1
ATOM 1692 O O . LEU A 1 222 ? 34.066 2.232 8.026 1.00 79.87 222 LEU A O 1
ATOM 1697 N N . PHE A 1 223 ? 35.602 0.898 6.991 1.00 81.20 223 PHE A N 1
ATOM 1698 C CA . PHE A 1 223 ? 34.753 0.473 5.860 1.00 82.31 223 PHE A CA 1
ATOM 1699 C C . PHE A 1 223 ? 34.007 1.659 5.205 1.00 82.84 223 PHE A C 1
ATOM 1700 O O . PHE A 1 223 ? 33.018 1.474 4.476 1.00 83.00 223 PHE A O 1
ATOM 1708 N N . GLY A 1 224 ? 34.492 2.868 5.509 1.00 83.27 224 GLY A N 1
ATOM 1709 C CA . GLY A 1 224 ? 34.251 4.060 4.704 1.00 83.99 224 GLY A CA 1
ATOM 1710 C C . GLY A 1 224 ? 32.925 4.780 4.813 1.00 84.49 224 GLY A C 1
ATOM 1711 O O . GLY A 1 224 ? 32.459 5.348 3.821 1.00 84.46 224 GLY A O 1
ATOM 1712 N N . ILE A 1 225 ? 32.329 4.769 6.009 1.00 85.13 225 ILE A N 1
ATOM 1713 C CA . ILE A 1 225 ? 31.147 5.590 6.319 1.00 85.83 225 ILE A CA 1
ATOM 1714 C C . ILE A 1 225 ? 31.459 7.030 5.908 1.00 86.39 225 ILE A C 1
ATOM 1715 O O . ILE A 1 225 ? 32.528 7.541 6.263 1.00 86.57 225 ILE A O 1
ATOM 1720 N N . PRO A 1 226 ? 30.545 7.690 5.161 1.00 86.87 226 PRO A N 1
ATOM 1721 C CA . PRO A 1 226 ? 30.799 9.040 4.622 1.00 87.32 226 PRO A CA 1
ATOM 1722 C C . PRO A 1 226 ? 31.049 10.101 5.713 1.00 87.74 226 PRO A C 1
ATOM 1723 O O . PRO A 1 226 ? 31.079 9.761 6.930 1.00 87.81 226 PRO A O 1
ATOM 1727 N N . HIS A 1 227 ? 31.230 11.373 5.286 1.00 88.15 227 HIS A N 1
ATOM 1728 C CA . HIS A 1 227 ? 31.580 12.425 6.243 1.00 88.50 227 HIS A CA 1
ATOM 1729 C C . HIS A 1 227 ? 30.533 13.537 6.334 1.00 88.34 227 HIS A C 1
ATOM 1730 O O . HIS A 1 227 ? 30.345 14.107 7.411 1.00 88.46 227 HIS A O 1
ATOM 1737 N N . THR A 1 228 ? 29.888 13.844 5.199 1.00 88.11 228 THR A N 1
ATOM 1738 C CA . THR A 1 228 ? 28.794 14.835 5.062 1.00 87.89 228 THR A CA 1
ATOM 1739 C C . THR A 1 228 ? 28.295 15.506 6.352 1.00 87.61 228 THR A C 1
ATOM 1740 O O . THR A 1 228 ? 28.178 14.839 7.415 1.00 87.63 228 THR A O 1
ATOM 1744 N N . LEU A 1 229 ? 27.955 16.815 6.242 1.00 87.25 229 LEU A N 1
ATOM 1745 C CA . LEU A 1 229 ? 27.437 17.541 7.410 1.00 86.92 229 LEU A CA 1
ATOM 1746 C C . LEU A 1 229 ? 26.450 16.701 8.216 1.00 86.77 229 LEU A C 1
ATOM 1747 O O . LEU A 1 229 ? 26.621 16.541 9.432 1.00 86.72 229 LEU A O 1
ATOM 1752 N N . GLN A 1 230 ? 25.431 16.161 7.527 1.00 86.64 230 GLN A N 1
ATOM 1753 C CA . GLN A 1 230 ? 24.474 15.222 8.126 1.00 86.42 230 GLN A CA 1
ATOM 1754 C C . GLN A 1 230 ? 25.146 14.253 9.114 1.00 86.23 230 GLN A C 1
ATOM 1755 O O . GLN A 1 230 ? 24.669 14.065 10.233 1.00 86.15 230 GLN A O 1
ATOM 1761 N N . LEU A 1 231 ? 26.258 13.655 8.689 1.00 85.99 231 LEU A N 1
ATOM 1762 C CA . LEU A 1 231 ? 26.980 12.668 9.491 1.00 85.71 231 LEU A CA 1
ATOM 1763 C C . LEU A 1 231 ? 27.688 13.319 10.682 1.00 85.43 231 LEU A C 1
ATOM 1764 O O . LEU A 1 231 ? 27.744 12.732 11.773 1.00 85.26 231 LEU A O 1
ATOM 1769 N N . ASP A 1 232 ? 28.226 14.524 10.466 1.00 85.13 232 ASP A N 1
ATOM 1770 C CA . ASP A 1 232 ? 28.709 15.363 11.570 1.00 84.90 232 ASP A CA 1
ATOM 1771 C C . ASP A 1 232 ? 27.542 15.558 12.544 1.00 84.84 232 ASP A C 1
ATOM 1772 O O . ASP A 1 232 ? 27.681 15.368 13.756 1.00 84.66 232 ASP A O 1
ATOM 1777 N N . ALA A 1 233 ? 26.386 15.914 11.982 1.00 84.81 233 ALA A N 1
ATOM 1778 C CA . ALA A 1 233 ? 25.180 16.191 12.751 1.00 84.83 233 ALA A CA 1
ATOM 1779 C C . ALA A 1 233 ? 24.687 14.977 13.533 1.00 84.84 233 ALA A C 1
ATOM 1780 O O . ALA A 1 233 ? 24.171 15.120 14.639 1.00 84.87 233 ALA A O 1
ATOM 1782 N N . ILE A 1 234 ? 24.856 13.786 12.965 1.00 84.86 234 ILE A N 1
ATOM 1783 C CA . ILE A 1 234 ? 24.384 12.566 13.611 1.00 84.86 234 ILE A CA 1
ATOM 1784 C C . ILE A 1 234 ? 25.303 12.161 14.765 1.00 84.98 234 ILE A C 1
ATOM 1785 O O . ILE A 1 234 ? 24.828 11.862 15.863 1.00 84.94 234 ILE A O 1
ATOM 1790 N N . ILE A 1 235 ? 26.614 12.186 14.531 1.00 85.16 235 ILE A N 1
ATOM 1791 C CA . ILE A 1 235 ? 27.568 11.755 15.561 1.00 85.28 235 ILE A CA 1
ATOM 1792 C C . ILE A 1 235 ? 27.609 12.668 16.800 1.00 85.28 235 ILE A C 1
ATOM 1793 O O . ILE A 1 235 ? 27.886 12.193 17.905 1.00 85.19 235 ILE A O 1
ATOM 1798 N N . ILE A 1 236 ? 27.328 13.964 16.612 1.00 85.37 236 ILE A N 1
ATOM 1799 C CA . ILE A 1 236 ? 27.256 14.917 17.731 1.00 85.43 236 ILE A CA 1
ATOM 1800 C C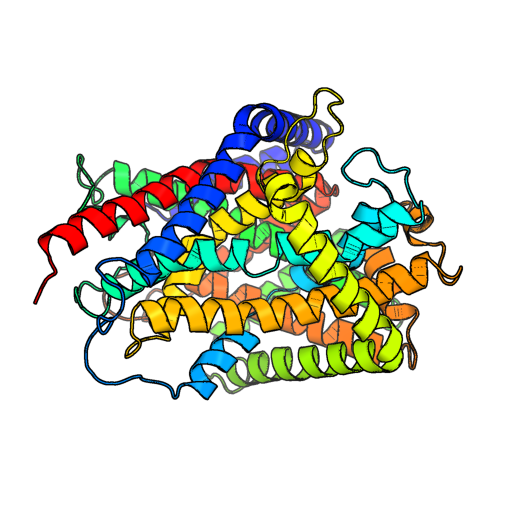 . ILE A 1 236 ? 26.075 14.621 18.639 1.00 85.70 236 ILE A C 1
ATOM 1801 O O . ILE A 1 236 ? 26.198 14.681 19.862 1.00 85.74 236 ILE A O 1
ATOM 1806 N N . THR A 1 237 ? 24.928 14.304 18.042 1.00 86.04 237 THR A N 1
ATOM 1807 C CA . THR A 1 237 ? 23.765 13.918 18.834 1.00 86.29 237 THR A CA 1
ATOM 1808 C C . THR A 1 237 ? 23.935 12.507 19.379 1.00 86.58 237 THR A C 1
ATOM 1809 O O . THR A 1 237 ? 23.487 12.208 20.491 1.00 86.54 237 THR A O 1
ATOM 1813 N N . CYS A 1 238 ? 24.607 11.656 18.604 1.00 86.96 238 CYS A N 1
ATOM 1814 C CA . CYS A 1 238 ? 25.024 10.352 19.098 1.00 87.46 238 CYS A CA 1
ATOM 1815 C C . CYS A 1 238 ? 25.910 10.516 20.333 1.00 87.81 238 CYS A C 1
ATOM 1816 O O . CYS A 1 238 ? 25.894 9.669 21.225 1.00 87.95 238 CYS A O 1
ATOM 1819 N N . TRP A 1 239 ? 26.679 11.609 20.375 1.00 88.29 239 TRP A N 1
ATOM 1820 C CA . TRP A 1 239 ? 27.397 12.007 21.587 1.00 88.64 239 TRP A CA 1
ATOM 1821 C C . TRP A 1 239 ? 26.398 12.183 22.729 1.00 88.72 239 TRP A C 1
ATOM 1822 O O . TRP A 1 239 ? 26.349 11.368 23.661 1.00 88.65 239 TRP A O 1
ATOM 1833 N N . ILE A 1 240 ? 25.596 13.251 22.622 1.00 88.83 240 ILE A N 1
ATOM 1834 C CA . ILE A 1 240 ? 24.758 13.747 23.725 1.00 88.86 240 ILE A CA 1
ATOM 1835 C C . ILE A 1 240 ? 23.828 12.697 24.326 1.00 88.98 240 ILE A C 1
ATOM 1836 O O . ILE A 1 240 ? 23.594 12.695 25.538 1.00 88.78 240 ILE A O 1
ATOM 1841 N N . ILE A 1 241 ? 23.335 11.792 23.477 1.00 89.17 241 ILE A N 1
ATOM 1842 C CA . ILE A 1 241 ? 22.533 10.662 23.941 1.00 89.30 241 ILE A CA 1
ATOM 1843 C C . ILE A 1 241 ? 23.391 9.710 24.785 1.00 89.58 241 ILE A C 1
ATOM 1844 O O . ILE A 1 241 ? 23.032 9.407 25.926 1.00 89.61 241 ILE A O 1
ATOM 1849 N N . LEU A 1 242 ? 24.537 9.288 24.240 1.00 89.79 242 LEU A N 1
ATOM 1850 C CA . LEU A 1 242 ? 25.474 8.406 24.947 1.00 90.02 242 LEU A CA 1
ATOM 1851 C C . LEU A 1 242 ? 25.970 9.086 26.225 1.00 90.33 242 LEU A C 1
ATOM 1852 O O . LEU A 1 242 ? 26.499 8.437 27.138 1.00 90.24 242 LEU A O 1
ATOM 1857 N N . ASN A 1 243 ? 25.761 10.398 26.283 1.00 90.84 243 ASN A N 1
ATOM 1858 C CA . ASN A 1 243 ? 26.217 11.214 27.399 1.00 91.37 243 ASN A CA 1
ATOM 1859 C C . ASN A 1 243 ? 25.102 11.539 28.381 1.00 91.62 243 ASN A C 1
ATOM 1860 O O . ASN A 1 243 ? 25.352 11.718 29.575 1.00 91.65 243 ASN A O 1
ATOM 1865 N N . ALA A 1 244 ? 23.874 11.613 27.875 1.00 91.97 244 ALA A N 1
ATOM 1866 C CA . ALA A 1 244 ? 22.705 11.701 28.741 1.00 92.24 244 ALA A CA 1
ATOM 1867 C C . ALA A 1 244 ? 22.532 10.366 29.465 1.00 92.39 244 ALA A C 1
ATOM 1868 O O . ALA A 1 244 ? 22.482 10.325 30.696 1.00 92.24 244 ALA A O 1
ATOM 1870 N N . ILE A 1 245 ? 22.482 9.278 28.693 1.00 92.68 245 ILE A N 1
ATOM 1871 C CA . ILE A 1 245 ? 22.316 7.926 29.241 1.00 93.03 245 ILE A CA 1
ATOM 1872 C C . ILE A 1 245 ? 23.538 7.473 30.058 1.00 93.41 245 ILE A C 1
ATOM 1873 O O . ILE A 1 245 ? 23.580 6.351 30.572 1.00 93.32 245 ILE A O 1
ATOM 1878 N N . CYS A 1 246 ? 24.520 8.371 30.161 1.00 93.98 246 CYS A N 1
ATOM 1879 C CA . CYS A 1 246 ? 25.703 8.202 31.008 1.00 94.51 246 CYS A CA 1
ATOM 1880 C C . CYS A 1 246 ? 25.447 8.816 32.398 1.00 94.87 246 CYS A C 1
ATOM 1881 O O . CYS A 1 246 ? 25.876 8.271 33.423 1.00 94.83 246 CYS A O 1
ATOM 1884 N N . VAL A 1 247 ? 24.743 9.950 32.413 1.00 95.43 247 VAL A N 1
ATOM 1885 C CA . VAL A 1 247 ? 24.275 10.597 33.646 1.00 95.88 247 VAL A CA 1
ATOM 1886 C C . VAL A 1 247 ? 23.147 9.762 34.257 1.00 96.24 247 VAL A C 1
ATOM 1887 O O . VAL A 1 247 ? 23.103 9.571 35.477 1.00 96.22 247 VAL A O 1
ATOM 1891 N N . ALA A 1 248 ? 22.260 9.264 33.387 1.00 96.71 248 ALA A N 1
ATOM 1892 C CA . ALA A 1 248 ? 21.038 8.533 33.760 1.00 97.15 248 ALA A CA 1
ATOM 1893 C C . ALA A 1 248 ? 21.143 7.751 35.071 1.00 97.54 248 ALA A C 1
ATOM 1894 O O . ALA A 1 248 ? 20.284 7.891 35.946 1.00 97.73 248 ALA A O 1
ATOM 1896 N N . CYS A 1 249 ? 22.190 6.938 35.208 1.00 97.96 249 CYS A N 1
ATOM 1897 C CA . CYS A 1 249 ? 22.463 6.274 36.477 1.00 98.43 249 CYS A CA 1
ATOM 1898 C C . CYS A 1 249 ? 23.830 6.682 37.035 1.00 98.73 249 CYS A C 1
ATOM 1899 O O . CYS A 1 249 ? 24.673 7.235 36.311 1.00 98.76 249 CYS A O 1
ATOM 1902 N N . GLY A 1 250 ? 24.040 6.407 38.323 1.00 99.03 250 GLY A N 1
ATOM 1903 C CA . GLY A 1 250 ? 25.278 6.790 38.995 1.00 99.36 250 GLY A CA 1
ATOM 1904 C C . GLY A 1 250 ? 26.264 5.650 39.194 1.00 99.55 250 GLY A C 1
ATOM 1905 O O . GLY A 1 250 ? 25.993 4.721 39.964 1.00 99.69 250 GLY A O 1
ATOM 1906 N N . LEU A 1 251 ? 27.394 5.732 38.480 1.00 99.61 251 LEU A N 1
ATOM 1907 C CA . LEU A 1 251 ? 28.584 4.864 38.661 1.00 99.60 251 LEU A CA 1
ATOM 1908 C C . LEU A 1 251 ? 29.712 5.227 37.676 1.00 99.60 251 LEU A C 1
ATOM 1909 O O . LEU A 1 251 ? 29.517 5.182 36.452 1.00 99.58 251 LEU A O 1
ATOM 1914 N N . GLN A 1 252 ? 30.880 5.588 38.223 1.00 99.54 252 GLN A N 1
ATOM 1915 C CA . GLN A 1 252 ? 32.088 5.890 37.425 1.00 99.42 252 GLN A CA 1
ATOM 1916 C C . GLN A 1 252 ? 32.941 4.638 37.124 1.00 99.28 252 GLN A C 1
ATOM 1917 O O . GLN A 1 252 ? 34.177 4.687 37.125 1.00 99.12 252 GLN A O 1
ATOM 1923 N N . LYS A 1 253 ? 32.249 3.524 36.863 1.00 99.12 253 LYS A N 1
ATOM 1924 C CA . LYS A 1 253 ? 32.856 2.271 36.402 1.00 98.89 253 LYS A CA 1
ATOM 1925 C C . LYS A 1 253 ? 33.203 2.360 34.907 1.00 98.71 253 LYS A C 1
ATOM 1926 O O . LYS A 1 253 ? 33.792 1.436 34.339 1.00 98.80 253 LYS A O 1
ATOM 1932 N N . GLY A 1 254 ? 32.839 3.484 34.286 1.00 98.39 254 GLY A N 1
ATOM 1933 C CA . GLY A 1 254 ? 33.115 3.742 32.874 1.00 97.78 254 GLY A CA 1
ATOM 1934 C C . GLY A 1 254 ? 33.759 5.096 32.621 1.00 97.34 254 GLY A C 1
ATOM 1935 O O . GLY A 1 254 ? 34.747 5.183 31.896 1.00 97.41 254 GLY A O 1
ATOM 1936 N N . VAL A 1 255 ? 33.206 6.150 33.220 1.00 96.80 255 VAL A N 1
ATOM 1937 C CA . VAL A 1 255 ? 33.673 7.523 32.966 1.00 96.20 255 VAL A CA 1
ATOM 1938 C C . VAL A 1 255 ? 34.952 7.881 33.762 1.00 95.94 255 VAL A C 1
ATOM 1939 O O . VAL A 1 255 ? 35.682 8.808 33.390 1.00 95.85 255 VAL A O 1
ATOM 1943 N N . ARG A 1 256 ? 35.226 7.144 34.841 1.00 95.52 256 ARG A N 1
ATOM 1944 C CA . ARG A 1 256 ? 36.518 7.241 35.539 1.00 95.03 256 ARG A CA 1
ATOM 1945 C C . ARG A 1 256 ? 37.620 6.637 34.661 1.00 94.56 256 ARG A C 1
ATOM 1946 O O . ARG A 1 256 ? 38.607 7.306 34.338 1.00 94.55 256 ARG A O 1
ATOM 1954 N N . ILE A 1 257 ? 37.437 5.370 34.284 1.00 93.84 257 ILE A N 1
ATOM 1955 C CA . ILE A 1 257 ? 38.406 4.639 33.462 1.00 93.04 257 ILE A CA 1
ATOM 1956 C C . ILE A 1 257 ? 38.501 5.179 32.029 1.00 92.35 257 ILE A C 1
ATOM 1957 O O . ILE A 1 257 ? 39.458 4.875 31.318 1.00 92.38 257 ILE A O 1
ATOM 1962 N N . ALA A 1 258 ? 37.507 5.967 31.614 1.00 91.41 258 ALA A N 1
ATOM 1963 C CA . ALA A 1 258 ? 37.514 6.609 30.298 1.00 90.43 258 ALA A CA 1
ATOM 1964 C C . ALA A 1 258 ? 38.693 7.569 30.176 1.00 89.78 258 ALA A C 1
ATOM 1965 O O . ALA A 1 258 ? 39.539 7.396 29.301 1.00 89.77 258 ALA A O 1
ATOM 1967 N N . SER A 1 259 ? 38.740 8.563 31.069 1.00 88.92 259 SER A N 1
ATOM 1968 C CA . SER A 1 259 ? 39.839 9.532 31.155 1.00 88.03 259 SER A CA 1
ATOM 1969 C C . SER A 1 259 ? 41.190 8.851 31.287 1.00 87.36 259 SER A C 1
ATOM 1970 O O . SER A 1 259 ? 42.166 9.246 30.649 1.00 87.20 259 SER A O 1
ATOM 1973 N N . ASP A 1 260 ? 41.233 7.825 32.126 1.00 86.66 260 ASP A N 1
ATOM 1974 C CA . ASP A 1 260 ? 42.456 7.077 32.360 1.00 86.08 260 ASP A CA 1
ATOM 1975 C C . ASP A 1 260 ? 42.936 6.354 31.089 1.00 85.39 260 ASP A C 1
ATOM 1976 O O . ASP A 1 260 ? 44.115 6.009 30.969 1.00 85.36 260 ASP A O 1
ATOM 1981 N N . VAL A 1 261 ? 42.019 6.140 30.148 1.00 84.43 261 VAL A N 1
ATOM 1982 C CA . VAL A 1 261 ? 42.369 5.582 28.847 1.00 83.51 261 VAL A CA 1
ATOM 1983 C C . VAL A 1 261 ? 42.786 6.712 27.911 1.00 82.69 261 VAL A C 1
ATOM 1984 O O . VAL A 1 261 ? 43.881 6.683 27.355 1.00 82.72 261 VAL A O 1
ATOM 1988 N N . ARG A 1 262 ? 41.911 7.704 27.752 1.00 81.65 262 ARG A N 1
ATOM 1989 C CA . ARG A 1 262 ? 42.157 8.858 26.882 1.00 80.58 262 ARG A CA 1
ATOM 1990 C C . ARG A 1 262 ? 43.575 9.431 27.042 1.00 79.90 262 ARG A C 1
ATOM 1991 O O . ARG A 1 262 ? 44.177 9.874 26.063 1.00 79.80 262 ARG A O 1
ATOM 1999 N N . SER A 1 263 ? 44.103 9.409 28.267 1.00 78.98 263 SER A N 1
ATOM 2000 C CA . SER A 1 263 ? 45.489 9.817 28.527 1.00 78.09 263 SER A CA 1
ATOM 2001 C C . SER A 1 263 ? 46.493 8.667 28.334 1.00 77.43 263 SER A C 1
ATOM 2002 O O . SER A 1 263 ? 47.652 8.897 27.980 1.00 77.37 263 SER A O 1
ATOM 2005 N N . TYR A 1 264 ? 46.056 7.434 28.578 1.00 76.55 264 TYR A N 1
ATOM 2006 C CA . TYR A 1 264 ? 46.907 6.276 28.320 1.00 75.63 264 TYR A CA 1
ATOM 2007 C C . TYR A 1 264 ? 47.195 6.168 26.832 1.00 74.69 264 TYR A C 1
ATOM 2008 O O . TYR A 1 264 ? 48.349 6.022 26.427 1.00 74.58 264 TYR A O 1
ATOM 2017 N N . LEU A 1 265 ? 46.134 6.271 26.033 1.00 73.51 265 LEU A N 1
ATOM 2018 C CA . LEU A 1 265 ? 46.221 6.184 24.584 1.00 72.29 265 LEU A CA 1
ATOM 2019 C C . LEU A 1 265 ? 47.021 7.343 23.970 1.00 71.63 265 LEU A C 1
ATOM 2020 O O . LEU A 1 265 ? 47.968 7.107 23.213 1.00 71.66 265 LEU A O 1
ATOM 2025 N N . SER A 1 266 ? 46.658 8.583 24.309 1.00 70.61 266 SER A N 1
ATOM 2026 C CA . SER A 1 266 ? 47.331 9.768 23.766 1.00 69.54 266 SER A CA 1
ATOM 2027 C C . SER A 1 266 ? 48.867 9.751 23.924 1.00 69.04 266 SER A C 1
ATOM 2028 O O . SER A 1 266 ? 49.580 10.104 22.991 1.00 68.78 266 SER A O 1
ATOM 2031 N N . PHE A 1 267 ? 49.373 9.336 25.084 1.00 68.51 267 PHE A N 1
ATOM 2032 C CA . PHE A 1 267 ? 50.829 9.274 25.288 1.00 68.23 267 PHE A CA 1
ATOM 2033 C C . PHE A 1 267 ? 51.470 8.103 24.534 1.00 67.66 267 PHE A C 1
ATOM 2034 O O . PHE A 1 267 ? 52.633 8.173 24.118 1.00 67.65 267 PHE A O 1
ATOM 2042 N N . LEU A 1 268 ? 50.697 7.037 24.345 1.00 66.94 268 LEU A N 1
ATOM 2043 C CA . LEU A 1 268 ? 51.141 5.893 23.556 1.00 65.92 268 LEU A CA 1
ATOM 2044 C C . LEU A 1 268 ? 51.108 6.241 22.071 1.00 65.25 268 LEU A C 1
ATOM 2045 O O . LEU A 1 268 ? 51.937 5.766 21.291 1.00 65.21 268 LEU A O 1
ATOM 2050 N N . MET A 1 269 ? 50.158 7.081 21.682 1.00 64.24 269 MET A N 1
ATOM 2051 C CA . MET A 1 269 ? 50.053 7.457 20.291 1.00 63.38 269 MET A CA 1
ATOM 2052 C C . MET A 1 269 ? 51.132 8.463 19.915 1.00 62.66 269 MET A C 1
ATOM 2053 O O . MET A 1 269 ? 51.668 8.415 18.809 1.00 62.72 269 MET A O 1
ATOM 2058 N N . LEU A 1 270 ? 51.463 9.358 20.843 1.00 61.79 270 LEU A N 1
ATOM 2059 C CA . LEU A 1 270 ? 52.473 10.396 20.591 1.00 60.66 270 LEU A CA 1
ATOM 2060 C C . LEU A 1 270 ? 53.853 9.801 20.738 1.00 59.92 270 LEU A C 1
ATOM 2061 O O . LEU A 1 270 ? 54.776 10.213 20.039 1.00 59.81 270 LEU A O 1
ATOM 2066 N N . GLY A 1 271 ? 53.981 8.827 21.639 1.00 59.05 271 GLY A N 1
ATOM 2067 C CA . GLY A 1 271 ? 55.208 8.058 21.760 1.00 58.21 271 GLY A CA 1
ATOM 2068 C C . GLY A 1 271 ? 55.461 7.375 20.432 1.00 57.81 271 GLY A C 1
ATOM 2069 O O . GLY A 1 271 ? 56.593 7.381 19.924 1.00 57.52 271 GLY A O 1
ATOM 2070 N N . TRP A 1 272 ? 54.386 6.814 19.862 1.00 57.35 272 TRP A N 1
ATOM 2071 C CA . TRP A 1 272 ? 54.414 6.154 18.554 1.00 56.73 272 TRP A CA 1
ATOM 2072 C C . TRP A 1 272 ? 54.871 7.106 17.452 1.00 56.21 272 TRP A C 1
ATOM 2073 O O . TRP A 1 272 ? 55.921 6.893 16.855 1.00 56.23 272 TRP A O 1
ATOM 2084 N N . VAL A 1 273 ? 54.105 8.162 17.193 1.00 55.54 273 VAL A N 1
ATOM 2085 C CA . VAL A 1 273 ? 54.538 9.166 16.216 1.00 55.00 273 VAL A CA 1
ATOM 2086 C C . VAL A 1 273 ? 55.980 9.659 16.483 1.00 54.91 273 VAL A C 1
ATOM 2087 O O . VAL A 1 273 ? 56.787 9.723 15.548 1.00 55.09 273 VAL A O 1
ATOM 2091 N N . PHE A 1 274 ? 56.318 9.982 17.736 1.00 54.23 274 PHE A N 1
ATOM 2092 C CA . PHE A 1 274 ? 57.701 10.351 18.043 1.00 53.51 274 PHE A CA 1
ATOM 2093 C C . PHE A 1 274 ? 58.663 9.335 17.474 1.00 53.17 274 PHE A C 1
ATOM 2094 O O . PHE A 1 274 ? 59.447 9.687 16.611 1.00 53.20 274 PHE A O 1
ATOM 2102 N N . ILE A 1 275 ? 58.590 8.084 17.934 1.00 52.85 275 ILE A N 1
ATOM 2103 C CA . ILE A 1 275 ? 59.619 7.083 17.588 1.00 52.75 275 ILE A CA 1
ATOM 2104 C C . ILE A 1 275 ? 59.753 6.858 16.084 1.00 52.33 275 ILE A C 1
ATOM 2105 O O . ILE A 1 275 ? 60.855 6.971 15.519 1.00 52.38 275 ILE A O 1
ATOM 2110 N N . VAL A 1 276 ? 58.615 6.568 15.461 1.00 51.65 276 VAL A N 1
ATOM 2111 C CA . VAL A 1 276 ? 58.478 6.399 14.019 1.00 50.94 276 VAL A CA 1
ATOM 2112 C C . VAL A 1 276 ? 58.971 7.592 13.190 1.00 50.38 276 VAL A C 1
ATOM 2113 O O . VAL A 1 276 ? 59.642 7.402 12.183 1.00 50.54 276 VAL A O 1
ATOM 2117 N N . SER A 1 277 ? 58.642 8.811 13.613 1.00 49.57 277 SER A N 1
ATOM 2118 C CA . SER A 1 277 ? 58.954 10.006 12.825 1.00 48.68 277 SER A CA 1
ATOM 2119 C C . SER A 1 277 ? 60.439 10.240 12.715 1.00 47.99 277 SER A C 1
ATOM 2120 O O . SER A 1 277 ? 60.877 10.996 11.851 1.00 47.79 277 SER A O 1
ATOM 2123 N N . GLY A 1 278 ? 61.200 9.593 13.597 1.00 47.21 278 GLY A N 1
ATOM 2124 C CA . GLY A 1 278 ? 62.643 9.785 13.674 1.00 46.59 278 GLY A CA 1
ATOM 2125 C C . GLY A 1 278 ? 63.021 10.633 14.865 1.00 46.01 278 GLY A C 1
ATOM 2126 O O . GLY A 1 278 ? 62.892 11.853 14.816 1.00 46.15 278 GLY A O 1
ATOM 2127 N N . ALA A 1 279 ? 63.475 9.969 15.933 1.00 45.56 279 ALA A N 1
ATOM 2128 C CA . ALA A 1 279 ? 63.901 10.600 17.198 1.00 44.78 279 ALA A CA 1
ATOM 2129 C C . ALA A 1 279 ? 64.973 11.659 16.994 1.00 44.49 279 ALA A C 1
ATOM 2130 O O . ALA A 1 279 ? 64.878 12.757 17.533 1.00 44.48 279 ALA A O 1
ATOM 2132 N N . SER A 1 280 ? 65.985 11.327 16.201 1.00 44.14 280 SER A N 1
ATOM 2133 C CA . SER A 1 280 ? 67.098 12.228 15.979 1.00 43.60 280 SER A CA 1
ATOM 2134 C C . SER A 1 280 ? 66.676 13.508 15.299 1.00 42.94 280 SER A C 1
ATOM 2135 O O . SER A 1 280 ? 67.210 14.561 15.594 1.00 43.13 280 SER A O 1
ATOM 2138 N N . PHE A 1 281 ? 65.734 13.425 14.373 1.00 42.31 281 PHE A N 1
ATOM 2139 C CA . PHE A 1 281 ? 65.349 14.609 13.641 1.00 41.49 281 PHE A CA 1
ATOM 2140 C C . PHE A 1 281 ? 64.699 15.580 14.580 1.00 41.35 281 PHE A C 1
ATOM 2141 O O . PHE A 1 281 ? 65.096 16.748 14.626 1.00 41.38 281 PHE A O 1
ATOM 2149 N N . ILE A 1 282 ? 63.701 15.076 15.314 1.00 40.96 282 ILE A N 1
ATOM 2150 C CA . ILE A 1 282 ? 62.892 15.840 16.271 1.00 40.76 282 ILE A CA 1
ATOM 2151 C C . ILE A 1 282 ? 63.751 16.465 17.379 1.00 40.60 282 ILE A C 1
ATOM 2152 O O . ILE A 1 282 ? 63.646 17.658 17.684 1.00 40.43 282 ILE A O 1
ATOM 2157 N N . MET A 1 283 ? 64.621 15.656 17.966 1.00 40.47 283 MET A N 1
ATOM 2158 C CA . MET A 1 283 ? 65.524 16.153 18.977 1.00 40.56 283 MET A CA 1
ATOM 2159 C C . MET A 1 283 ? 66.327 17.318 18.444 1.00 40.47 283 MET A C 1
ATOM 2160 O O . MET A 1 283 ? 66.776 18.160 19.208 1.00 41.27 283 MET A O 1
ATOM 2165 N N . ASN A 1 284 ? 66.509 17.386 17.136 1.00 39.95 284 ASN A N 1
ATOM 2166 C CA . ASN A 1 284 ? 67.244 18.500 16.584 1.00 39.56 284 ASN A CA 1
ATOM 2167 C C . ASN A 1 284 ? 66.297 19.668 16.304 1.00 39.24 284 ASN A C 1
ATOM 2168 O O . ASN A 1 284 ? 66.524 20.803 16.729 1.00 39.22 284 ASN A O 1
ATOM 2173 N N . TYR A 1 285 ? 65.203 19.376 15.626 1.00 38.68 285 TYR A N 1
ATOM 2174 C CA . TYR A 1 285 ? 64.241 20.397 15.257 1.00 38.01 285 TYR A CA 1
ATOM 2175 C C . TYR A 1 285 ? 63.651 21.115 16.482 1.00 38.09 285 TYR A C 1
ATOM 2176 O O . TYR A 1 285 ? 63.366 22.330 16.426 1.00 38.10 285 TYR A O 1
ATOM 2185 N N . PHE A 1 286 ? 63.471 20.357 17.575 1.00 37.61 286 PHE A N 1
ATOM 2186 C CA . PHE A 1 286 ? 63.077 20.928 18.855 1.00 36.82 286 PHE A CA 1
ATOM 2187 C C . PHE A 1 286 ? 64.157 21.892 19.325 1.00 36.61 286 PHE A C 1
ATOM 2188 O O . PHE A 1 286 ? 63.887 23.082 19.492 1.00 36.21 286 PHE A O 1
ATOM 2196 N N . THR A 1 287 ? 65.375 21.376 19.504 1.00 36.22 287 THR A N 1
ATOM 2197 C CA . THR A 1 287 ? 66.523 22.188 19.909 1.00 36.33 287 THR A CA 1
ATOM 2198 C C . THR A 1 287 ? 66.687 23.497 19.127 1.00 36.28 287 THR A C 1
ATOM 2199 O O . THR A 1 287 ? 66.799 24.583 19.704 1.00 36.50 287 THR A O 1
ATOM 2203 N N . ASP A 1 288 ? 66.686 23.398 17.816 1.00 36.30 288 ASP A N 1
ATOM 2204 C CA . ASP A 1 288 ? 66.728 24.576 16.991 1.00 36.54 288 ASP A CA 1
ATOM 2205 C C . ASP A 1 288 ? 65.509 25.491 17.201 1.00 36.60 288 ASP A C 1
ATOM 2206 O O . ASP A 1 288 ? 65.613 26.730 17.217 1.00 36.44 288 ASP A O 1
ATOM 2211 N N . SER A 1 289 ? 64.345 24.892 17.362 1.00 36.52 289 SER A N 1
ATOM 2212 C CA . SER A 1 289 ? 63.180 25.716 17.540 1.00 36.92 289 SER A CA 1
ATOM 2213 C C . SER A 1 289 ? 63.165 26.463 18.884 1.00 37.00 289 SER A C 1
ATOM 2214 O O . SER A 1 289 ? 62.565 27.531 18.996 1.00 37.13 289 SER A O 1
ATOM 2217 N N . VAL A 1 290 ? 63.835 25.923 19.898 1.00 36.97 290 VAL A N 1
ATOM 2218 C CA . VAL A 1 290 ? 63.899 26.611 21.174 1.00 36.60 290 VAL A CA 1
ATOM 2219 C C . VAL A 1 290 ? 64.667 27.911 20.929 1.00 36.71 290 VAL A C 1
ATOM 2220 O O . VAL A 1 290 ? 64.143 29.020 21.140 1.00 36.19 290 VAL A O 1
ATOM 2224 N N . GLY A 1 291 ? 65.894 27.758 20.436 1.00 36.88 291 GLY A N 1
ATOM 2225 C CA . GLY A 1 291 ? 66.734 28.904 20.085 1.00 37.24 291 GLY A CA 1
ATOM 2226 C C . GLY A 1 291 ? 66.084 29.905 19.144 1.00 37.27 291 GLY A C 1
ATOM 2227 O O . GLY A 1 291 ? 66.342 31.092 19.241 1.00 37.37 291 GLY A O 1
ATOM 2228 N N . MET A 1 292 ? 65.252 29.424 18.225 1.00 37.24 292 MET A N 1
ATOM 2229 C CA . MET A 1 292 ? 64.490 30.297 17.349 1.00 37.17 292 MET A CA 1
ATOM 2230 C C . MET A 1 292 ? 63.451 31.038 18.163 1.00 36.85 292 MET A C 1
ATOM 2231 O O . MET A 1 292 ? 63.295 32.239 18.011 1.00 36.89 292 MET A O 1
ATOM 2236 N N . LEU A 1 293 ? 62.745 30.303 19.024 1.00 36.68 293 LEU A N 1
ATOM 2237 C CA . LEU A 1 293 ? 61.752 30.865 19.940 1.00 36.35 293 LEU A CA 1
ATOM 2238 C C . LEU A 1 293 ? 62.344 31.963 20.829 1.00 36.23 293 LEU A C 1
ATOM 2239 O O . LEU A 1 293 ? 61.785 33.064 20.922 1.00 35.87 293 LEU A O 1
ATOM 2244 N N . LEU A 1 294 ? 63.467 31.646 21.477 1.00 35.90 294 LEU A N 1
ATOM 2245 C CA . LEU A 1 294 ? 64.095 32.568 22.397 1.00 35.64 294 LEU A CA 1
ATOM 2246 C C . LEU A 1 294 ? 64.514 33.815 21.665 1.00 35.71 294 LEU A C 1
ATOM 2247 O O . LEU A 1 294 ? 64.237 34.905 22.096 1.00 35.87 294 LEU A O 1
ATOM 2252 N N . MET A 1 295 ? 65.156 33.634 20.531 1.00 36.37 295 MET A N 1
ATOM 2253 C CA . MET A 1 295 ? 65.509 34.703 19.611 1.00 37.05 295 MET A CA 1
ATOM 2254 C C . MET A 1 295 ? 64.360 35.630 19.241 1.00 37.21 295 MET A C 1
ATOM 2255 O O . MET A 1 295 ? 64.501 36.848 19.280 1.00 36.97 295 MET A O 1
ATOM 2260 N N . TYR A 1 296 ? 63.234 35.044 18.863 1.00 37.65 296 TYR A N 1
ATOM 2261 C CA . TYR A 1 296 ? 62.127 35.796 18.295 1.00 38.56 296 TYR A CA 1
ATOM 2262 C C . TYR A 1 296 ? 61.029 36.192 19.288 1.00 38.35 296 TYR A C 1
ATOM 2263 O O . TYR A 1 296 ? 60.111 36.933 18.929 1.00 38.15 296 TYR A O 1
ATOM 2272 N N . LEU A 1 297 ? 61.135 35.697 20.522 1.00 38.41 297 LEU A N 1
ATOM 2273 C CA . LEU A 1 297 ? 60.105 35.834 21.560 1.00 38.30 297 LEU A CA 1
ATOM 2274 C C . LEU A 1 297 ? 59.544 37.254 21.735 1.00 38.17 297 LEU A C 1
ATOM 2275 O O . LEU A 1 297 ? 58.329 37.420 21.748 1.00 37.90 297 LEU A O 1
ATOM 2280 N N . PRO A 1 298 ? 60.418 38.279 21.874 1.00 38.08 298 PRO A N 1
ATOM 2281 C CA . PRO A 1 298 ? 59.898 39.636 21.997 1.00 38.28 298 PRO A CA 1
ATOM 2282 C C . PRO A 1 298 ? 59.206 40.134 20.733 1.00 38.91 298 PRO A C 1
ATOM 2283 O O . PRO A 1 298 ? 58.384 41.042 20.788 1.00 39.18 298 PRO A O 1
ATOM 2287 N N . ARG A 1 299 ? 59.546 39.545 19.601 1.00 39.46 299 ARG A N 1
ATOM 2288 C CA . ARG A 1 299 ? 59.000 39.970 18.339 1.00 39.97 299 ARG A CA 1
ATOM 2289 C C . ARG A 1 299 ? 57.627 39.325 18.156 1.00 40.27 299 ARG A C 1
ATOM 2290 O O . ARG A 1 299 ? 56.694 39.979 17.717 1.00 40.65 299 ARG A O 1
ATOM 2298 N N . MET A 1 300 ? 57.492 38.059 18.526 1.00 40.67 300 MET A N 1
ATOM 2299 C CA . MET A 1 300 ? 56.195 37.371 18.446 1.00 41.26 300 MET A CA 1
ATOM 2300 C C . MET A 1 300 ? 55.169 37.929 19.436 1.00 41.83 300 MET A C 1
ATOM 2301 O O . MET A 1 300 ? 53.958 37.830 19.208 1.00 41.98 300 MET A O 1
ATOM 2306 N N . LEU A 1 301 ? 55.643 38.473 20.557 1.00 42.42 301 LEU A N 1
ATOM 2307 C CA . LEU A 1 301 ? 54.725 38.915 21.609 1.00 42.73 301 LEU A CA 1
ATOM 2308 C C . LEU A 1 301 ? 53.969 40.116 21.127 1.00 43.01 301 LEU A C 1
ATOM 2309 O O . LEU A 1 301 ? 52.748 40.179 21.271 1.00 43.26 301 LEU A O 1
ATOM 2314 N N . PHE A 1 302 ? 54.708 41.042 20.530 1.00 43.13 302 PHE A N 1
ATOM 2315 C CA . PHE A 1 302 ? 54.171 42.322 20.149 1.00 43.83 302 PHE A CA 1
ATOM 2316 C C . PHE A 1 302 ? 53.947 42.366 18.648 1.00 44.27 302 PHE A C 1
ATOM 2317 O O . PHE A 1 302 ? 53.891 43.457 18.057 1.00 44.49 302 PHE A O 1
ATOM 2325 N N . TYR A 1 303 ? 53.813 41.185 18.035 1.00 44.65 303 TYR A N 1
ATOM 2326 C CA . TYR A 1 303 ? 53.679 41.081 16.582 1.00 45.10 303 TYR A CA 1
ATOM 2327 C C . TYR A 1 303 ? 52.291 41.464 16.148 1.00 45.29 303 TYR A C 1
ATOM 2328 O O . TYR A 1 303 ? 51.298 40.890 16.577 1.00 45.17 303 TYR A O 1
ATOM 2337 N N . THR A 1 304 ? 52.238 42.439 15.264 1.00 45.99 304 THR A N 1
ATOM 2338 C CA . THR A 1 304 ? 51.026 43.200 15.057 1.00 46.66 304 THR A CA 1
ATOM 2339 C C . THR A 1 304 ? 50.809 43.443 13.567 1.00 47.39 304 THR A C 1
ATOM 2340 O O . THR A 1 304 ? 51.678 43.109 12.750 1.00 47.62 304 THR A O 1
ATOM 2344 N N . ASP A 1 305 ? 49.651 43.998 13.215 1.00 48.23 305 ASP A N 1
ATOM 2345 C CA . ASP A 1 305 ? 49.468 44.669 11.912 1.00 49.26 305 ASP A CA 1
ATOM 2346 C C . ASP A 1 305 ? 50.783 45.333 11.419 1.00 49.66 305 ASP A C 1
ATOM 2347 O O . ASP A 1 305 ? 51.107 46.506 11.774 1.00 49.89 305 ASP A O 1
ATOM 2352 N N . PRO A 1 306 ? 51.566 44.583 10.620 1.00 49.81 306 PRO A N 1
ATOM 2353 C CA . PRO A 1 306 ? 52.743 45.287 10.165 1.00 50.00 306 PRO A CA 1
ATOM 2354 C C . PRO A 1 306 ? 52.221 46.422 9.294 1.00 49.98 306 PRO A C 1
ATOM 2355 O O . PRO A 1 306 ? 51.006 46.492 9.024 1.00 50.05 306 PRO A O 1
ATOM 2359 N N . ILE A 1 307 ? 53.109 47.323 8.889 1.00 49.62 307 ILE A N 1
ATOM 2360 C CA . ILE A 1 307 ? 52.770 48.299 7.866 1.00 48.84 307 ILE A CA 1
ATOM 2361 C C . ILE A 1 307 ? 52.408 47.535 6.563 1.00 48.24 307 ILE A C 1
ATOM 2362 O O . ILE A 1 307 ? 51.564 47.984 5.788 1.00 48.33 307 ILE A O 1
ATOM 2367 N N . ALA A 1 308 ? 53.036 46.362 6.377 1.00 47.27 308 ALA A N 1
ATOM 2368 C CA . ALA A 1 308 ? 52.699 45.365 5.339 1.00 45.87 308 ALA A CA 1
ATOM 2369 C C . ALA A 1 308 ? 51.253 44.881 5.373 1.00 44.96 308 ALA A C 1
ATOM 2370 O O . ALA A 1 308 ? 50.663 44.648 4.337 1.00 45.09 308 ALA A O 1
ATOM 2372 N N . LYS A 1 309 ? 50.697 44.716 6.567 1.00 44.00 309 LYS A N 1
ATOM 2373 C CA . LYS A 1 309 ? 49.310 44.254 6.758 1.00 43.10 309 LYS A CA 1
ATOM 2374 C C . LYS A 1 309 ? 49.043 42.844 6.211 1.00 42.44 309 LYS A C 1
ATOM 2375 O O . LYS A 1 309 ? 48.057 42.611 5.522 1.00 42.09 309 LYS A O 1
ATOM 2381 N N . GLY A 1 310 ? 49.870 41.895 6.604 1.00 41.83 310 GLY A N 1
ATOM 2382 C CA . GLY A 1 310 ? 49.724 40.518 6.188 1.00 41.10 310 GLY A CA 1
ATOM 2383 C C . GLY A 1 310 ? 48.632 39.730 6.864 1.00 40.50 310 GLY A C 1
ATOM 2384 O O . GLY A 1 310 ? 48.017 38.898 6.242 1.00 40.33 310 GLY A O 1
ATOM 2385 N N . GLY A 1 311 ? 48.400 39.971 8.139 1.00 40.31 311 GLY A N 1
ATOM 2386 C CA . GLY A 1 311 ? 47.278 39.372 8.819 1.00 39.48 311 GLY A CA 1
ATOM 2387 C C . GLY A 1 311 ? 47.614 38.196 9.667 1.00 39.09 311 GLY A C 1
ATOM 2388 O O . GLY A 1 311 ? 46.756 37.576 10.237 1.00 39.22 311 GLY A O 1
ATOM 2389 N N . PHE A 1 312 ? 48.882 37.892 9.767 1.00 39.19 312 PHE A N 1
ATOM 2390 C CA . PHE A 1 312 ? 49.283 36.750 10.538 1.00 39.38 312 PHE A CA 1
ATOM 2391 C C . PHE A 1 312 ? 48.920 36.848 11.984 1.00 39.41 312 PHE A C 1
ATOM 2392 O O . PHE A 1 312 ? 47.984 36.228 12.432 1.00 39.62 312 PHE A O 1
ATOM 2400 N N . PRO A 1 313 ? 49.664 37.628 12.737 1.00 39.48 313 PRO A N 1
ATOM 2401 C CA . PRO A 1 313 ? 49.455 37.592 14.188 1.00 39.30 313 PRO A CA 1
ATOM 2402 C C . PRO A 1 313 ? 47.983 37.795 14.498 1.00 39.17 313 PRO A C 1
ATOM 2403 O O . PRO A 1 313 ? 47.404 37.120 15.374 1.00 38.77 313 PRO A O 1
ATOM 2407 N N . GLN A 1 314 ? 47.408 38.7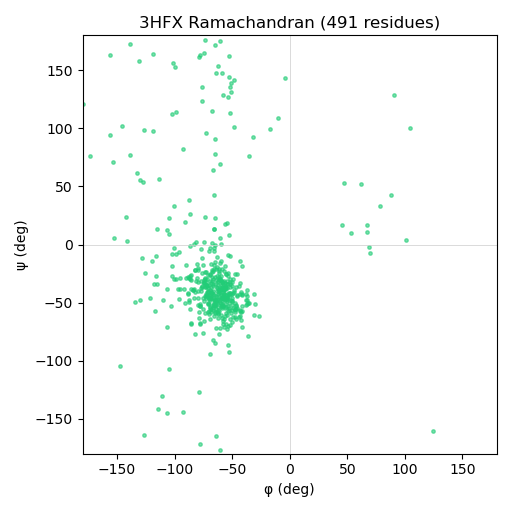39 13.756 1.00 39.10 314 GLN A N 1
ATOM 2408 C CA . GLN A 1 314 ? 45.985 38.930 13.661 1.00 39.43 314 GLN A CA 1
ATOM 2409 C C . GLN A 1 314 ? 45.236 37.600 13.556 1.00 39.73 314 GLN A C 1
ATOM 2410 O O . GLN A 1 314 ? 44.212 37.408 14.220 1.00 39.72 314 GLN A O 1
ATOM 2416 N N . GLY A 1 315 ? 45.757 36.685 12.741 1.00 39.82 315 GLY A N 1
ATOM 2417 C CA . GLY A 1 315 ? 45.038 35.471 12.434 1.00 40.65 315 GLY A CA 1
ATOM 2418 C C . GLY A 1 315 ? 45.266 34.397 13.465 1.00 41.39 315 GLY A C 1
ATOM 2419 O O . GLY A 1 315 ? 44.349 33.655 13.847 1.00 41.38 315 GLY A O 1
ATOM 2420 N N . TRP A 1 316 ? 46.486 34.324 13.950 1.00 42.08 316 TRP A N 1
ATOM 2421 C CA . TRP A 1 316 ? 46.859 33.282 14.867 1.00 42.58 316 TRP A CA 1
ATOM 2422 C C . TRP A 1 316 ? 46.996 33.819 16.261 1.00 42.85 316 TRP A C 1
ATOM 2423 O O . TRP A 1 316 ? 46.205 33.557 17.116 1.00 43.21 316 TRP A O 1
ATOM 2434 N N . THR A 1 317 ? 48.026 34.590 16.500 1.00 42.87 317 THR A N 1
ATOM 2435 C CA . THR A 1 317 ? 48.323 35.043 17.868 1.00 42.80 317 THR A CA 1
ATOM 2436 C C . THR A 1 317 ? 47.065 35.585 18.542 1.00 42.78 317 THR A C 1
ATOM 2437 O O . THR A 1 317 ? 46.629 35.054 19.564 1.00 42.41 317 THR A O 1
ATOM 2441 N N . VAL A 1 318 ? 46.460 36.604 17.931 1.00 42.86 318 VAL A N 1
ATOM 2442 C CA . VAL A 1 318 ? 45.293 37.242 18.511 1.00 43.15 318 VAL A CA 1
ATOM 2443 C C . VAL A 1 318 ? 44.142 36.250 18.739 1.00 43.79 318 VAL A C 1
ATOM 2444 O O . VAL A 1 318 ? 43.512 36.278 19.802 1.00 44.25 318 VAL A O 1
ATOM 2448 N N . PHE A 1 319 ? 43.878 35.379 17.759 1.00 43.97 319 PHE A N 1
ATOM 2449 C CA . PHE A 1 319 ? 42.823 34.359 17.876 1.00 44.08 319 PHE A CA 1
ATOM 2450 C C . PHE A 1 319 ? 43.131 33.342 18.988 1.00 44.24 319 PHE A C 1
ATOM 2451 O O . PHE A 1 319 ? 42.296 33.105 19.855 1.00 44.25 319 PHE A O 1
ATOM 2459 N N . TYR A 1 320 ? 44.332 32.782 18.993 1.00 44.57 320 TYR A N 1
ATOM 2460 C CA . TYR A 1 320 ? 44.712 31.816 20.021 1.00 45.08 320 TYR A CA 1
ATOM 2461 C C . TYR A 1 320 ? 44.618 32.419 21.420 1.00 45.44 320 TYR A C 1
ATOM 2462 O O . TYR A 1 320 ? 44.215 31.748 22.376 1.00 45.17 320 TYR A O 1
ATOM 2471 N N . TRP A 1 321 ? 44.998 33.694 21.517 1.00 45.92 321 TRP A N 1
ATOM 2472 C CA . TRP A 1 321 ? 45.081 34.410 22.793 1.00 46.32 321 TRP A CA 1
ATOM 2473 C C . TRP A 1 321 ? 43.721 34.742 23.400 1.00 46.53 321 TRP A C 1
ATOM 2474 O O . TRP A 1 321 ? 43.510 34.578 24.607 1.00 46.31 321 TRP A O 1
ATOM 2485 N N . ALA A 1 322 ? 42.790 35.160 22.547 1.00 46.90 322 ALA A N 1
ATOM 2486 C CA . ALA A 1 322 ? 41.379 35.188 22.903 1.00 46.91 322 ALA A CA 1
ATOM 2487 C C . ALA A 1 322 ? 40.977 33.835 23.479 1.00 47.08 322 ALA A C 1
ATOM 2488 O O . ALA A 1 322 ? 40.359 33.774 24.534 1.00 46.92 322 ALA A O 1
ATOM 2490 N N . TRP A 1 323 ? 41.323 32.759 22.809 1.00 47.48 323 TRP A N 1
ATOM 2491 C CA . TRP A 1 323 ? 40.951 31.454 23.281 1.00 48.22 323 TRP A CA 1
ATOM 2492 C C . TRP A 1 323 ? 41.533 31.258 24.651 1.00 48.40 323 TRP A C 1
ATOM 2493 O O . TRP A 1 323 ? 40.871 30.813 25.549 1.00 48.30 323 TRP A O 1
ATOM 2504 N N . TRP A 1 324 ? 42.792 31.596 24.811 1.00 48.60 324 TRP A N 1
ATOM 2505 C CA . TRP A 1 324 ? 43.485 31.437 26.094 1.00 48.26 324 TRP A CA 1
ATOM 2506 C C . TRP A 1 324 ? 42.839 32.299 27.147 1.00 48.32 324 TRP A C 1
ATOM 2507 O O . TRP A 1 324 ? 42.752 31.895 28.296 1.00 48.52 324 TRP A O 1
ATOM 2518 N N . VAL A 1 325 ? 42.382 33.481 26.741 1.00 48.38 325 VAL A N 1
ATOM 2519 C CA . VAL A 1 325 ? 41.616 34.361 27.619 1.00 48.48 325 VAL A CA 1
ATOM 2520 C C . VAL A 1 325 ? 40.342 33.667 28.101 1.00 48.70 325 VAL A C 1
ATOM 2521 O O . VAL A 1 325 ? 40.071 33.689 29.296 1.00 49.10 325 VAL A O 1
ATOM 2525 N N . ILE A 1 326 ? 39.586 33.036 27.195 1.00 48.76 326 ILE A N 1
ATOM 2526 C CA . ILE A 1 326 ? 38.290 32.429 27.556 1.00 48.84 326 ILE A CA 1
ATOM 2527 C C . ILE A 1 326 ? 38.421 31.336 28.621 1.00 49.30 326 ILE A C 1
ATOM 2528 O O . ILE A 1 326 ? 37.711 31.363 29.627 1.00 49.43 326 ILE A O 1
ATOM 2533 N N . TYR A 1 327 ? 39.329 30.396 28.411 1.00 49.81 327 TYR A N 1
ATOM 2534 C CA . TYR A 1 327 ? 39.518 29.280 29.325 1.00 50.36 327 TYR A CA 1
ATOM 2535 C C . TYR A 1 327 ? 40.460 29.621 30.425 1.00 50.50 327 TYR A C 1
ATOM 2536 O O . TYR A 1 327 ? 41.091 28.756 30.963 1.00 50.45 327 TYR A O 1
ATOM 2545 N N . ALA A 1 328 ? 40.550 30.904 30.758 1.00 50.83 328 ALA A N 1
ATOM 2546 C CA . ALA A 1 328 ? 41.439 31.360 31.820 1.00 51.34 328 ALA A CA 1
ATOM 2547 C C . ALA A 1 328 ? 40.950 30.895 33.187 1.00 51.96 328 ALA A C 1
ATOM 2548 O O . ALA A 1 328 ? 41.263 29.787 33.625 1.00 51.63 328 ALA A O 1
ATOM 2550 N N . ILE A 1 329 ? 40.182 31.747 33.857 1.00 52.93 329 ILE A N 1
ATOM 2551 C CA . ILE A 1 329 ? 39.650 31.427 35.176 1.00 53.70 329 ILE A CA 1
ATOM 2552 C C . ILE A 1 329 ? 39.270 29.953 35.276 1.00 53.92 329 ILE A C 1
ATOM 2553 O O . ILE A 1 329 ? 39.622 29.276 36.242 1.00 53.97 329 ILE A O 1
ATOM 2558 N N . GLN A 1 330 ? 38.550 29.463 34.272 1.00 54.43 330 GLN A N 1
ATOM 2559 C CA . GLN A 1 330 ? 38.120 28.070 34.246 1.00 55.29 330 GLN A CA 1
ATOM 2560 C C . GLN A 1 330 ? 39.276 27.128 34.563 1.00 55.21 330 GLN A C 1
ATOM 2561 O O . GLN A 1 330 ? 39.189 26.308 35.477 1.00 55.18 330 GLN A O 1
ATOM 2567 N N . MET A 1 331 ? 40.359 27.250 33.802 1.00 55.44 331 MET A N 1
ATOM 2568 C CA . MET A 1 331 ? 41.532 26.407 33.998 1.00 55.70 331 MET A CA 1
ATOM 2569 C C . MET A 1 331 ? 42.222 26.715 35.322 1.00 56.03 331 MET A C 1
ATOM 2570 O O . MET A 1 331 ? 42.960 25.888 35.856 1.00 55.91 331 MET A O 1
ATOM 2575 N N . SER A 1 332 ? 41.976 27.911 35.848 1.00 56.31 332 SER A N 1
ATOM 2576 C CA . SER A 1 332 ? 42.572 28.329 37.104 1.00 56.68 332 SER A CA 1
ATOM 2577 C C . SER A 1 332 ? 41.847 27.762 38.318 1.00 56.92 332 SER A C 1
ATOM 2578 O O . SER A 1 332 ? 42.511 27.348 39.273 1.00 56.77 332 SER A O 1
ATOM 2581 N N . ILE A 1 333 ? 40.509 27.710 38.277 1.00 57.30 333 ILE A N 1
ATOM 2582 C CA . ILE A 1 333 ? 39.746 27.029 39.345 1.00 57.88 333 ILE A CA 1
ATOM 2583 C C . ILE A 1 333 ? 40.274 25.598 39.499 1.00 58.45 333 ILE A C 1
ATOM 2584 O O . ILE A 1 333 ? 40.605 25.164 40.606 1.00 58.22 333 ILE A O 1
ATOM 2589 N N . PHE A 1 334 ? 40.391 24.907 38.359 1.00 59.34 334 PHE A N 1
ATOM 2590 C CA . PHE A 1 334 ? 40.957 23.563 38.264 1.00 60.08 334 PHE A CA 1
ATOM 2591 C C . PHE A 1 334 ? 42.350 23.492 38.880 1.00 60.44 334 PHE A C 1
ATOM 2592 O O . PHE A 1 334 ? 42.568 22.734 39.828 1.00 60.57 334 PHE A O 1
ATOM 2600 N N . LEU A 1 335 ? 43.288 24.274 38.345 1.00 60.85 335 LEU A N 1
ATOM 2601 C CA . LEU A 1 335 ? 44.661 24.257 38.854 1.00 61.47 335 LEU A CA 1
ATOM 2602 C C . LEU A 1 335 ? 44.721 24.614 40.342 1.00 61.99 335 LEU A C 1
ATOM 2603 O O . LEU A 1 335 ? 45.541 24.059 41.090 1.00 61.92 335 LEU A O 1
ATOM 2608 N N . ALA A 1 336 ? 43.845 25.540 40.751 1.00 62.58 336 ALA A N 1
ATOM 2609 C CA . ALA A 1 336 ? 43.703 25.953 42.146 1.00 63.03 336 ALA A CA 1
ATOM 2610 C C . ALA A 1 336 ? 43.219 24.784 42.994 1.00 63.56 336 ALA A C 1
ATOM 2611 O O . ALA A 1 336 ? 43.876 24.412 43.963 1.00 63.47 336 ALA A O 1
ATOM 2613 N N . ARG A 1 337 ? 42.090 24.193 42.595 1.00 64.34 337 ARG A N 1
ATOM 2614 C CA . ARG A 1 337 ? 41.484 23.056 43.305 1.00 65.26 337 ARG A CA 1
ATOM 2615 C C . ARG A 1 337 ? 42.387 21.817 43.503 1.00 65.46 337 ARG A C 1
ATOM 2616 O O . ARG A 1 337 ? 42.089 20.972 44.350 1.00 65.77 337 ARG A O 1
ATOM 2624 N N . ILE A 1 338 ? 43.467 21.693 42.735 1.00 65.61 338 ILE A N 1
ATOM 2625 C CA . ILE A 1 338 ? 44.371 20.550 42.902 1.00 65.75 338 ILE A CA 1
ATOM 2626 C C . ILE A 1 338 ? 45.669 20.937 43.614 1.00 66.00 338 ILE A C 1
ATOM 2627 O O . ILE A 1 338 ? 46.597 20.134 43.721 1.00 65.97 338 ILE A O 1
ATOM 2632 N N . SER A 1 339 ? 45.717 22.159 44.130 1.00 66.35 339 SER A N 1
ATOM 2633 C CA . SER A 1 339 ? 46.948 22.678 44.705 1.00 66.92 339 SER A CA 1
ATOM 2634 C C . SER A 1 339 ? 46.780 23.218 46.119 1.00 67.33 339 SER A C 1
ATOM 2635 O O . SER A 1 339 ? 47.177 24.354 46.397 1.00 67.61 339 SER A O 1
ATOM 2638 N N . ARG A 1 340 ? 46.225 22.403 47.017 1.00 67.63 340 ARG A N 1
ATOM 2639 C CA . ARG A 1 340 ? 45.955 22.848 48.385 1.00 67.78 340 ARG A CA 1
ATOM 2640 C C . ARG A 1 340 ? 47.197 23.370 49.098 1.00 67.27 340 ARG A C 1
ATOM 2641 O O . ARG A 1 340 ? 47.252 24.533 49.484 1.00 67.51 340 ARG A O 1
ATOM 2649 N N . GLY A 1 341 ? 48.196 22.518 49.261 1.00 66.62 341 GLY A N 1
ATOM 2650 C CA . GLY A 1 341 ? 49.272 22.829 50.187 1.00 66.12 341 GLY A CA 1
ATOM 2651 C C . GLY A 1 341 ? 50.335 23.763 49.664 1.00 65.69 341 GLY A C 1
ATOM 2652 O O . GLY A 1 341 ? 51.094 24.349 50.442 1.00 65.56 341 GLY A O 1
ATOM 2653 N N . ARG A 1 342 ? 50.369 23.911 48.343 1.00 65.38 342 ARG A N 1
ATOM 2654 C CA . ARG A 1 342 ? 51.507 24.518 47.641 1.00 64.87 342 ARG A CA 1
ATOM 2655 C C . ARG A 1 342 ? 51.793 25.977 48.011 1.00 64.35 342 ARG A C 1
ATOM 2656 O O . ARG A 1 342 ? 50.909 26.712 48.445 1.00 64.25 342 ARG A O 1
ATOM 2664 N N . THR A 1 343 ? 53.048 26.371 47.849 1.00 63.63 343 THR A N 1
ATOM 2665 C CA . THR A 1 343 ? 53.446 27.759 47.953 1.00 63.13 343 THR A CA 1
ATOM 2666 C C . THR A 1 343 ? 52.971 28.477 46.696 1.00 62.82 343 THR A C 1
ATOM 2667 O O . THR A 1 343 ? 52.629 27.828 45.707 1.00 62.96 343 THR A O 1
ATOM 2671 N N . VAL A 1 344 ? 52.959 29.807 46.718 1.00 62.29 344 VAL A N 1
ATOM 2672 C CA . VAL A 1 344 ? 52.610 30.587 45.529 1.00 61.88 344 VAL A CA 1
ATOM 2673 C C . VAL A 1 344 ? 53.620 30.359 44.392 1.00 61.40 344 VAL A C 1
ATOM 2674 O O . VAL A 1 344 ? 53.243 30.084 43.250 1.00 61.33 344 VAL A O 1
ATOM 2678 N N . ARG A 1 345 ? 54.898 30.466 44.732 1.00 60.82 345 ARG A N 1
ATOM 2679 C CA . ARG A 1 345 ? 55.986 30.151 43.824 1.00 60.16 345 ARG A CA 1
ATOM 2680 C C . ARG A 1 345 ? 55.908 28.707 43.303 1.00 59.79 345 ARG A C 1
ATOM 2681 O O . ARG A 1 345 ? 56.125 28.468 42.116 1.00 59.96 345 ARG A O 1
ATOM 2689 N N . GLU A 1 346 ? 55.593 27.753 44.178 1.00 59.20 346 GLU A N 1
ATOM 2690 C CA . GLU A 1 346 ? 55.453 26.354 43.765 1.00 58.70 346 GLU A CA 1
ATOM 2691 C C . GLU A 1 346 ? 54.491 26.239 42.604 1.00 57.87 346 GLU A C 1
ATOM 2692 O O . GLU A 1 346 ? 54.847 25.721 41.556 1.00 57.78 346 GLU A O 1
ATOM 2698 N N . LEU A 1 347 ? 53.272 26.731 42.805 1.00 57.02 347 LEU A N 1
ATOM 2699 C CA . LEU A 1 347 ? 52.237 26.679 41.784 1.00 56.33 347 LEU A CA 1
ATOM 2700 C C . LEU A 1 347 ? 52.781 27.293 40.507 1.00 55.91 347 LEU A C 1
ATOM 2701 O O . LEU A 1 347 ? 52.754 26.662 39.452 1.00 56.04 347 LEU A O 1
ATOM 2706 N N . CYS A 1 348 ? 53.309 28.509 40.630 1.00 55.25 348 CYS A N 1
ATOM 2707 C CA . CYS A 1 348 ? 53.856 29.248 39.506 1.00 54.67 348 CYS A CA 1
ATOM 2708 C C . CYS A 1 348 ? 54.836 28.435 38.672 1.00 54.77 348 CYS A C 1
ATOM 2709 O O . CYS A 1 348 ? 54.805 28.485 37.448 1.00 54.99 348 CYS A O 1
ATOM 2712 N N . PHE A 1 349 ? 55.702 27.683 39.336 1.00 54.59 349 PHE A N 1
ATOM 2713 C CA . PHE A 1 349 ? 56.641 26.821 38.643 1.00 54.27 349 PHE A CA 1
ATOM 2714 C C . PHE A 1 349 ? 55.937 25.559 38.184 1.00 53.82 349 PHE A C 1
ATOM 2715 O O . PHE A 1 349 ? 55.811 25.303 36.990 1.00 53.88 349 PHE A O 1
ATOM 2723 N N . GLY A 1 350 ? 55.462 24.787 39.149 1.00 53.35 350 GLY A N 1
ATOM 2724 C CA . GLY A 1 350 ? 54.804 23.524 38.880 1.00 52.71 350 GLY A CA 1
ATOM 2725 C C . GLY A 1 350 ? 53.935 23.556 37.646 1.00 52.14 350 GLY A C 1
ATOM 2726 O O . GLY A 1 350 ? 54.084 22.714 36.768 1.00 51.92 350 GLY A O 1
ATOM 2727 N N . MET A 1 351 ? 53.042 24.538 37.568 1.00 51.83 351 MET A N 1
ATOM 2728 C CA . MET A 1 351 ? 52.056 24.562 36.484 1.00 51.73 351 MET A CA 1
ATOM 2729 C C . MET A 1 351 ? 52.708 24.760 35.128 1.00 51.58 351 MET A C 1
ATOM 2730 O O . MET A 1 351 ? 52.400 24.020 34.201 1.00 51.69 351 MET A O 1
ATOM 2735 N N . VAL A 1 352 ? 53.612 25.742 35.028 1.00 51.18 352 VAL A N 1
ATOM 2736 C CA . VAL A 1 352 ? 54.342 26.009 33.790 1.00 50.78 352 VAL A CA 1
ATOM 2737 C C . VAL A 1 352 ? 55.158 24.779 33.373 1.00 50.84 352 VAL A C 1
ATOM 2738 O O . VAL A 1 352 ? 55.025 24.302 32.246 1.00 50.85 352 VAL A O 1
ATOM 2742 N N . LEU A 1 353 ? 55.968 24.243 34.281 1.00 50.69 353 LEU A N 1
ATOM 2743 C CA . LEU A 1 353 ? 56.693 23.025 33.973 1.00 50.80 353 LEU A CA 1
ATOM 2744 C C . LEU A 1 353 ? 55.708 21.939 33.505 1.00 50.64 353 LEU A C 1
ATOM 2745 O O . LEU A 1 353 ? 55.651 21.596 32.313 1.00 50.82 353 LEU A O 1
ATOM 2750 N N . GLY A 1 354 ? 54.899 21.438 34.432 1.00 50.15 354 GLY A N 1
ATOM 2751 C CA . GLY A 1 354 ? 53.902 20.425 34.117 1.00 49.29 354 GLY A CA 1
ATOM 2752 C C . GLY A 1 354 ? 53.150 20.648 32.820 1.00 48.62 354 GLY A C 1
ATOM 2753 O O . GLY A 1 354 ? 53.156 19.780 31.959 1.00 48.53 354 GLY A O 1
ATOM 2754 N N . LEU A 1 355 ? 52.500 21.803 32.684 1.00 48.14 355 LEU A N 1
ATOM 2755 C CA . LEU A 1 355 ? 51.652 22.085 31.513 1.00 47.92 355 LEU A CA 1
ATOM 2756 C C . LEU A 1 355 ? 52.445 22.272 30.224 1.00 47.87 355 LEU A C 1
ATOM 2757 O O . LEU A 1 355 ? 52.065 21.708 29.200 1.00 48.26 355 LEU A O 1
ATOM 2762 N N . THR A 1 356 ? 53.533 23.055 30.273 1.00 47.39 356 THR A N 1
ATOM 2763 C CA . THR A 1 356 ? 54.405 23.270 29.100 1.00 46.86 356 THR A CA 1
ATOM 2764 C C . THR A 1 356 ? 55.000 21.967 28.572 1.00 46.05 356 THR A C 1
ATOM 2765 O O . THR A 1 356 ? 55.282 21.840 27.377 1.00 45.89 356 THR A O 1
ATOM 2769 N N . ALA A 1 357 ? 55.204 21.019 29.480 1.00 45.03 357 ALA A N 1
ATOM 2770 C CA . ALA A 1 357 ? 55.816 19.764 29.133 1.00 44.23 357 ALA A CA 1
ATOM 2771 C C . ALA A 1 357 ? 54.848 18.999 28.255 1.00 43.73 357 ALA A C 1
ATOM 2772 O O . ALA A 1 357 ? 55.238 18.408 27.250 1.00 43.90 357 ALA A O 1
ATOM 2774 N N . SER A 1 358 ? 53.574 19.041 28.614 1.00 43.04 358 SER A N 1
ATOM 2775 C CA . SER A 1 358 ? 52.602 18.206 27.935 1.00 42.66 358 SER A CA 1
ATOM 2776 C C . SER A 1 358 ? 52.280 18.843 26.599 1.00 42.07 358 SER A C 1
ATOM 2777 O O . SER A 1 358 ? 52.128 18.166 25.590 1.00 42.39 358 SER A O 1
ATOM 2780 N N . THR A 1 359 ? 52.219 20.162 26.605 1.00 41.10 359 THR A N 1
ATOM 2781 C CA . THR A 1 359 ? 51.839 20.920 25.443 1.00 39.96 359 THR A CA 1
ATOM 2782 C C . THR A 1 359 ? 52.975 20.915 24.377 1.00 40.01 359 THR A C 1
ATOM 2783 O O . THR A 1 359 ? 52.736 20.745 23.171 1.00 39.69 359 THR A O 1
ATOM 2787 N N . TRP A 1 360 ? 54.214 21.080 24.828 1.00 39.82 360 TRP A N 1
ATOM 2788 C CA . TRP A 1 360 ? 55.344 21.063 23.915 1.00 39.61 360 TRP A CA 1
ATOM 2789 C C . TRP A 1 360 ? 55.453 19.708 23.224 1.00 40.25 360 TRP A C 1
ATOM 2790 O O . TRP A 1 360 ? 55.288 19.623 22.001 1.00 40.65 360 TRP A O 1
ATOM 2801 N N . ILE A 1 361 ? 55.691 18.647 23.989 1.00 40.59 361 ILE A N 1
ATOM 2802 C CA . ILE A 1 361 ? 55.719 17.310 23.396 1.00 40.94 361 ILE A CA 1
ATOM 2803 C C . ILE A 1 361 ? 54.641 17.178 22.297 1.00 41.24 361 ILE A C 1
ATOM 2804 O O . ILE A 1 361 ? 54.955 16.811 21.170 1.00 41.62 361 ILE A O 1
ATOM 2809 N N . LEU A 1 362 ? 53.392 17.525 22.603 1.00 41.20 362 LEU A N 1
ATOM 2810 C CA . LEU A 1 362 ? 52.330 17.367 21.626 1.00 41.12 362 LEU A CA 1
ATOM 2811 C C . LEU A 1 362 ? 52.704 18.017 20.300 1.00 41.37 362 LEU A C 1
ATOM 2812 O O . LEU A 1 362 ? 52.967 17.328 19.339 1.00 41.67 362 LEU A O 1
ATOM 2817 N N . TRP A 1 363 ? 52.766 19.338 20.267 1.00 41.95 363 TRP A N 1
ATOM 2818 C CA . TRP A 1 363 ? 52.975 20.077 19.022 1.00 42.17 363 TRP A CA 1
ATOM 2819 C C . TRP A 1 363 ? 54.305 19.789 18.312 1.00 43.02 363 TRP A C 1
ATOM 2820 O O . TRP A 1 363 ? 54.375 19.896 17.077 1.00 42.87 363 TRP A O 1
ATOM 2831 N N . THR A 1 364 ? 55.365 19.479 19.065 1.00 43.72 364 THR A N 1
ATOM 2832 C CA . THR A 1 364 ? 56.620 19.162 18.383 1.00 44.52 364 THR A CA 1
ATOM 2833 C C . THR A 1 364 ? 56.487 17.813 17.690 1.00 45.21 364 THR A C 1
ATOM 2834 O O . THR A 1 364 ? 56.938 17.662 16.565 1.00 45.75 364 THR A O 1
ATOM 2838 N N . VAL A 1 365 ? 55.835 16.854 18.337 1.00 45.81 365 VAL A N 1
ATOM 2839 C CA . VAL A 1 365 ? 55.732 15.521 17.773 1.00 46.53 365 VAL A CA 1
ATOM 2840 C C . VAL A 1 365 ? 54.833 15.528 16.552 1.00 47.12 365 VAL A C 1
ATOM 2841 O O . VAL A 1 365 ? 55.298 15.256 15.442 1.00 47.62 365 VAL A O 1
ATOM 2845 N N . LEU A 1 366 ? 53.555 15.842 16.757 1.00 47.58 366 LEU A N 1
ATOM 2846 C CA . LEU A 1 366 ? 52.576 15.871 15.680 1.00 47.98 366 LEU A CA 1
ATOM 2847 C C . LEU A 1 366 ? 52.982 16.837 14.601 1.00 48.21 366 LEU A C 1
ATOM 2848 O O . LEU A 1 366 ? 52.706 16.601 13.424 1.00 49.14 366 LEU A O 1
ATOM 2853 N N . GLY A 1 367 ? 53.621 17.930 14.995 1.00 48.03 367 GLY A N 1
ATOM 2854 C CA . GLY A 1 367 ? 53.906 19.010 14.057 1.00 47.98 367 GLY A CA 1
ATOM 2855 C C . GLY A 1 367 ? 55.182 18.821 13.277 1.00 47.74 367 GLY A C 1
ATOM 2856 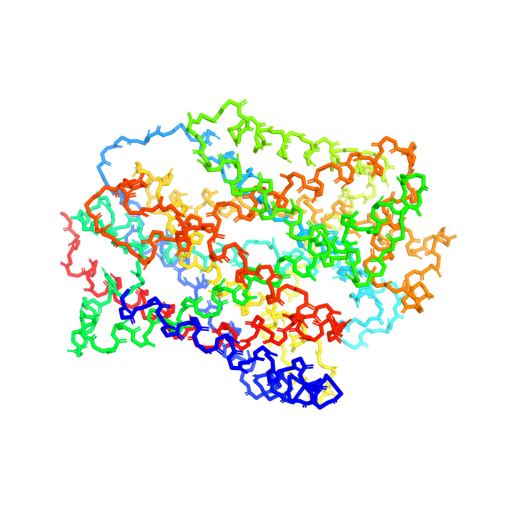O O . GLY A 1 367 ? 55.313 19.368 12.202 1.00 47.73 367 GLY A O 1
ATOM 2857 N N . SER A 1 368 ? 56.132 18.079 13.836 1.00 47.82 368 SER A N 1
ATOM 2858 C CA . SER A 1 368 ? 57.319 17.674 13.092 1.00 48.34 368 SER A CA 1
ATOM 2859 C C . SER A 1 368 ? 56.881 16.689 12.019 1.00 48.53 368 SER A C 1
ATOM 2860 O O . SER A 1 368 ? 57.140 16.886 10.822 1.00 48.48 368 SER A O 1
ATOM 2863 N N . ASN A 1 369 ? 56.216 15.626 12.471 1.00 48.47 369 ASN A N 1
ATOM 2864 C CA . ASN A 1 369 ? 55.627 14.652 11.578 1.00 48.45 369 ASN A CA 1
ATOM 2865 C C . ASN A 1 369 ? 54.910 15.302 10.395 1.00 48.06 369 ASN A C 1
ATOM 2866 O O . ASN A 1 369 ? 55.036 14.835 9.267 1.00 48.24 369 ASN A O 1
ATOM 2871 N N . THR A 1 370 ? 54.161 16.366 10.645 1.00 47.45 370 THR A N 1
ATOM 2872 C CA . THR A 1 370 ? 53.550 17.079 9.546 1.00 47.45 370 THR A CA 1
ATOM 2873 C C . THR A 1 370 ? 54.628 17.689 8.657 1.00 47.70 370 THR A C 1
ATOM 2874 O O . THR A 1 370 ? 54.621 17.458 7.460 1.00 47.81 370 THR A O 1
ATOM 2878 N N . LEU A 1 371 ? 55.560 18.444 9.229 1.00 48.03 371 LEU A N 1
ATOM 2879 C CA . LEU A 1 371 ? 56.594 19.117 8.426 1.00 48.50 371 LEU A CA 1
ATOM 2880 C C . LEU A 1 371 ? 57.361 18.124 7.530 1.00 49.30 371 LEU A C 1
ATOM 2881 O O . LEU A 1 371 ? 57.565 18.386 6.349 1.00 49.31 371 LEU A O 1
ATOM 2886 N N . LEU A 1 372 ? 57.775 16.993 8.103 1.00 50.25 372 LEU A N 1
ATOM 2887 C CA . LEU A 1 372 ? 58.426 15.918 7.356 1.00 51.00 372 LEU A CA 1
ATOM 2888 C C . LEU A 1 372 ? 57.619 15.519 6.115 1.00 51.69 372 LEU A C 1
ATOM 2889 O O . LEU A 1 372 ? 58.110 15.606 4.989 1.00 51.45 372 LEU A O 1
ATOM 2894 N N . LEU A 1 373 ? 56.376 15.106 6.332 1.00 52.76 373 LEU A N 1
ATOM 2895 C CA . LEU A 1 373 ? 55.455 14.827 5.242 1.00 54.00 373 LEU A CA 1
ATOM 2896 C C . LEU A 1 373 ? 55.437 15.937 4.185 1.00 55.18 373 LEU A C 1
ATOM 2897 O O . LEU A 1 373 ? 55.676 15.675 3.015 1.00 55.27 373 LEU A O 1
ATOM 2902 N N . ILE A 1 374 ? 55.152 17.175 4.585 1.00 56.65 374 ILE A N 1
ATOM 2903 C CA . ILE A 1 374 ? 55.113 18.260 3.605 1.00 57.99 374 ILE A CA 1
ATOM 2904 C C . ILE A 1 374 ? 56.444 18.362 2.869 1.00 59.22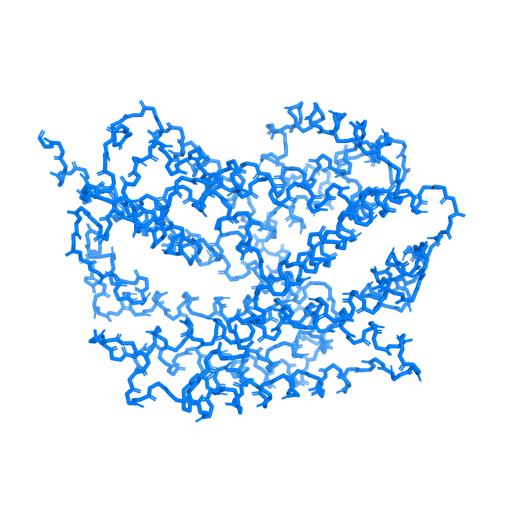 374 ILE A C 1
ATOM 2905 O O . ILE A 1 374 ? 56.473 18.496 1.649 1.00 59.52 374 ILE A O 1
ATOM 2910 N N . ASP A 1 375 ? 57.533 18.235 3.613 1.00 60.78 375 ASP A N 1
ATOM 2911 C CA . ASP A 1 375 ? 58.869 18.477 3.091 1.00 62.36 375 ASP A CA 1
ATOM 2912 C C . ASP A 1 375 ? 59.289 17.445 2.040 1.00 63.44 375 ASP A C 1
ATOM 2913 O O . ASP A 1 375 ? 59.191 17.705 0.839 1.00 63.72 375 ASP A O 1
ATOM 2918 N N . LYS A 1 376 ? 59.767 16.284 2.481 1.00 64.81 376 LYS A N 1
ATOM 2919 C CA . LYS A 1 376 ? 60.012 15.192 1.549 1.00 66.00 376 LYS A CA 1
ATOM 2920 C C . LYS A 1 376 ? 58.670 14.919 0.884 1.00 66.93 376 LYS A C 1
ATOM 2921 O O . LYS A 1 376 ? 57.653 14.810 1.548 1.00 67.28 376 LYS A O 1
ATOM 2927 N N . ASN A 1 377 ? 58.669 14.887 -0.437 1.00 68.17 377 ASN A N 1
ATOM 2928 C CA . ASN A 1 377 ? 57.446 14.798 -1.230 1.00 69.12 377 ASN A CA 1
ATOM 2929 C C . ASN A 1 377 ? 56.711 13.472 -0.994 1.00 69.50 377 ASN A C 1
ATOM 2930 O O . ASN A 1 377 ? 56.789 12.549 -1.816 1.00 69.89 377 ASN A O 1
ATOM 2935 N N . ILE A 1 378 ? 56.009 13.368 0.132 1.00 69.70 378 ILE A N 1
ATOM 2936 C CA . ILE A 1 378 ? 55.391 12.093 0.517 1.00 69.96 378 ILE A CA 1
ATOM 2937 C C . ILE A 1 378 ? 53.874 12.193 0.550 1.00 70.12 378 ILE A C 1
ATOM 2938 O O . ILE A 1 378 ? 53.180 11.201 0.349 1.00 70.33 378 ILE A O 1
ATOM 2943 N N . ILE A 1 379 ? 53.373 13.396 0.794 1.00 70.33 379 ILE A N 1
ATOM 2944 C CA . ILE A 1 379 ? 51.949 13.705 0.670 1.00 70.62 379 ILE A CA 1
ATOM 2945 C C . ILE A 1 379 ? 51.845 15.194 0.360 1.00 70.91 379 ILE A C 1
ATOM 2946 O O . ILE A 1 379 ? 51.464 15.996 1.199 1.00 70.85 379 ILE A O 1
ATOM 2951 N N . ASN A 1 380 ? 52.249 15.550 -0.857 1.00 71.46 380 ASN A N 1
ATOM 2952 C CA . ASN A 1 380 ? 52.126 16.914 -1.373 1.00 72.03 380 ASN A CA 1
ATOM 2953 C C . ASN A 1 380 ? 50.618 17.224 -1.512 1.00 72.34 380 ASN A C 1
ATOM 2954 O O . ASN A 1 380 ? 50.123 17.830 -2.487 1.00 72.41 380 ASN A O 1
ATOM 2959 N N . ILE A 1 381 ? 49.910 16.790 -0.473 1.00 72.63 381 ILE A N 1
ATOM 2960 C CA . ILE A 1 381 ? 48.466 16.817 -0.400 1.00 73.03 381 ILE A CA 1
ATOM 2961 C C . ILE A 1 381 ? 47.872 18.040 0.337 1.00 72.98 381 ILE A C 1
ATOM 2962 O O . ILE A 1 381 ? 46.953 18.646 -0.203 1.00 73.37 381 ILE A O 1
ATOM 2967 N N . PRO A 1 382 ? 48.390 18.423 1.539 1.00 72.73 382 PRO A N 1
ATOM 2968 C CA . PRO A 1 382 ? 47.670 19.460 2.292 1.00 72.49 382 PRO A CA 1
ATOM 2969 C C . PRO A 1 382 ? 47.192 20.602 1.405 1.00 72.25 382 PRO A C 1
ATOM 2970 O O . PRO A 1 382 ? 45.998 20.878 1.346 1.00 72.23 382 PRO A O 1
ATOM 2974 N N . ASN A 1 383 ? 48.120 21.235 0.703 1.00 72.12 383 ASN A N 1
ATOM 2975 C CA . ASN A 1 383 ? 47.793 22.204 -0.324 1.00 72.25 383 ASN A CA 1
ATOM 2976 C C . ASN A 1 383 ? 46.624 21.740 -1.221 1.00 72.51 383 ASN A C 1
ATOM 2977 O O . ASN A 1 383 ? 45.602 22.427 -1.314 1.00 72.43 383 ASN A O 1
ATOM 2982 N N . LEU A 1 384 ? 46.761 20.561 -1.838 1.00 72.89 384 LEU A N 1
ATOM 2983 C CA . LEU A 1 384 ? 45.730 20.010 -2.732 1.00 73.21 384 LEU A CA 1
ATOM 2984 C C . LEU A 1 384 ? 44.481 19.526 -1.983 1.00 73.31 384 LEU A C 1
ATOM 2985 O O . LEU A 1 384 ? 43.359 19.792 -2.410 1.00 73.30 384 LEU A O 1
ATOM 2990 N N . ILE A 1 385 ? 44.670 18.813 -0.876 1.00 73.45 385 ILE A N 1
ATOM 2991 C CA . ILE A 1 385 ? 43.544 18.213 -0.151 1.00 73.76 385 ILE A CA 1
ATOM 2992 C C . ILE A 1 385 ? 42.575 19.233 0.464 1.00 73.69 385 ILE A C 1
ATOM 2993 O O . ILE A 1 385 ? 41.457 18.891 0.846 1.00 73.55 385 ILE A O 1
ATOM 2998 N N . GLU A 1 386 ? 43.006 20.486 0.548 1.00 73.86 386 GLU A N 1
ATOM 2999 C CA . GLU A 1 386 ? 42.128 21.564 0.979 1.00 74.08 386 GLU A CA 1
ATOM 3000 C C . GLU A 1 386 ? 40.994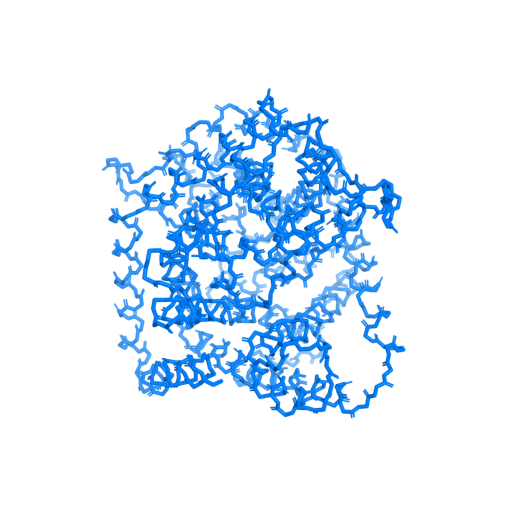 21.798 -0.028 1.00 74.23 386 GLU A C 1
ATOM 3001 O O . GLU A 1 386 ? 40.088 22.598 0.210 1.00 74.39 386 GLU A O 1
ATOM 3007 N N . GLN A 1 387 ? 41.046 21.099 -1.158 1.00 74.30 387 GLN A N 1
ATOM 3008 C CA . GLN A 1 387 ? 39.959 21.155 -2.129 1.00 74.27 387 GLN A CA 1
ATOM 3009 C C . GLN A 1 387 ? 38.874 20.128 -1.771 1.00 74.05 387 GLN A C 1
ATOM 3010 O O . GLN A 1 387 ? 37.855 20.010 -2.452 1.00 74.13 387 GLN A O 1
ATOM 3016 N N . TYR A 1 388 ? 39.121 19.376 -0.700 1.00 73.68 388 TYR A N 1
ATOM 3017 C CA . TYR A 1 388 ? 38.040 18.818 0.113 1.00 73.14 388 TYR A CA 1
ATOM 3018 C C . TYR A 1 388 ? 38.488 18.500 1.558 1.00 72.65 388 TYR A C 1
ATOM 3019 O O . TYR A 1 388 ? 39.055 17.441 1.836 1.00 72.57 388 TYR A O 1
ATOM 3028 N N . GLY A 1 389 ? 38.265 19.463 2.453 1.00 71.94 389 GLY A N 1
ATOM 3029 C CA . GLY A 1 389 ? 38.514 19.295 3.884 1.00 71.20 389 GLY A CA 1
ATOM 3030 C C . GLY A 1 389 ? 39.897 19.669 4.408 1.00 70.62 389 GLY A C 1
ATOM 3031 O O . GLY A 1 389 ? 40.914 19.222 3.868 1.00 70.73 389 GLY A O 1
ATOM 3032 N N . VAL A 1 390 ? 39.932 20.500 5.457 1.00 69.89 390 VAL A N 1
ATOM 3033 C CA . VAL A 1 390 ? 41.126 20.649 6.294 1.00 69.12 390 VAL A CA 1
ATOM 3034 C C . VAL A 1 390 ? 41.192 19.374 7.113 1.00 68.72 390 VAL A C 1
ATOM 3035 O O . VAL A 1 390 ? 42.167 18.624 7.043 1.00 68.69 390 VAL A O 1
ATOM 3039 N N . ALA A 1 391 ? 40.122 19.144 7.877 1.00 68.12 391 ALA A N 1
ATOM 3040 C CA . ALA A 1 391 ? 39.934 17.943 8.686 1.00 67.54 391 ALA A CA 1
ATOM 3041 C C . ALA A 1 391 ? 40.481 16.711 7.977 1.00 67.09 391 ALA A C 1
ATOM 3042 O O . ALA A 1 391 ? 41.085 15.833 8.596 1.00 67.09 391 ALA A O 1
ATOM 3044 N N . ARG A 1 392 ? 40.263 16.678 6.667 1.00 66.60 392 ARG A N 1
ATOM 3045 C CA . ARG A 1 392 ? 40.768 15.637 5.785 1.00 66.04 392 ARG A CA 1
ATOM 3046 C C . ARG A 1 392 ? 42.281 15.486 5.933 1.00 65.61 392 ARG A C 1
ATOM 3047 O O . ARG A 1 392 ? 42.758 14.508 6.521 1.00 65.31 392 ARG A O 1
ATOM 3055 N N . ALA A 1 393 ? 43.010 16.479 5.409 1.00 65.14 393 ALA A N 1
ATOM 3056 C CA . ALA A 1 393 ? 44.471 16.557 5.464 1.00 64.68 393 ALA A CA 1
ATOM 3057 C C . ALA A 1 393 ? 45.032 16.065 6.795 1.00 64.56 393 ALA A C 1
ATOM 3058 O O . ALA A 1 393 ? 46.031 15.338 6.844 1.00 64.47 393 ALA A O 1
ATOM 3060 N N . ILE A 1 394 ? 44.367 16.464 7.874 1.00 64.42 394 ILE A N 1
ATOM 3061 C CA . ILE A 1 394 ? 44.857 16.195 9.212 1.00 64.26 394 ILE A CA 1
ATOM 3062 C C . ILE A 1 394 ? 44.942 14.693 9.447 1.00 64.34 394 ILE A C 1
ATOM 3063 O O . ILE A 1 394 ? 45.936 14.211 9.992 1.00 64.38 394 ILE A O 1
ATOM 3068 N N . ILE A 1 395 ? 43.932 13.948 8.996 1.00 64.42 395 ILE A N 1
ATOM 3069 C CA . ILE A 1 395 ? 43.991 12.489 9.115 1.00 64.33 395 ILE A CA 1
ATOM 3070 C C . ILE A 1 395 ? 44.952 11.862 8.096 1.00 64.27 395 ILE A C 1
ATOM 3071 O O . ILE A 1 395 ? 45.561 10.840 8.395 1.00 64.35 395 ILE A O 1
ATOM 3076 N N . GLU A 1 396 ? 45.111 12.475 6.920 1.00 64.10 396 GLU A N 1
ATOM 3077 C CA . GLU A 1 396 ? 46.128 12.007 5.970 1.00 64.17 396 GLU A CA 1
ATOM 3078 C C . GLU A 1 396 ? 47.485 12.052 6.658 1.00 63.99 396 GLU A C 1
ATOM 3079 O O . GLU A 1 396 ? 48.306 11.142 6.519 1.00 64.12 396 GLU A O 1
ATOM 3085 N N . THR A 1 397 ? 47.689 13.120 7.416 1.00 63.80 397 THR A N 1
ATOM 3086 C CA . THR A 1 397 ? 48.821 13.258 8.306 1.00 63.55 397 THR A CA 1
ATOM 3087 C C . THR A 1 397 ? 48.943 12.066 9.266 1.00 63.69 397 THR A C 1
ATOM 3088 O O . THR A 1 397 ? 50.052 11.585 9.499 1.00 63.74 397 THR A O 1
ATOM 3092 N N . TRP A 1 398 ? 47.827 11.576 9.814 1.00 63.75 398 TRP A N 1
ATOM 3093 C CA . TRP A 1 398 ? 47.890 10.343 10.603 1.00 63.80 398 TRP A CA 1
ATOM 3094 C C . TRP A 1 398 ? 48.146 9.178 9.651 1.00 63.44 398 TRP A C 1
ATOM 3095 O O . TRP A 1 398 ? 49.045 8.368 9.877 1.00 63.31 398 TRP A O 1
ATOM 3106 N N . ALA A 1 399 ? 47.317 9.105 8.602 1.00 63.07 399 ALA A N 1
ATOM 3107 C CA . ALA A 1 399 ? 47.304 8.018 7.614 1.00 62.50 399 ALA A CA 1
ATOM 3108 C C . ALA A 1 399 ? 48.704 7.642 7.120 1.00 62.26 399 ALA A C 1
ATOM 3109 O O . ALA A 1 399 ? 49.116 6.478 7.199 1.00 62.26 399 ALA A O 1
ATOM 3111 N N . ALA A 1 400 ? 49.434 8.642 6.633 1.00 61.63 400 ALA A N 1
ATOM 3112 C CA . ALA A 1 400 ? 50.770 8.455 6.089 1.00 61.02 400 ALA A CA 1
ATOM 3113 C C . ALA A 1 400 ? 51.767 7.723 7.000 1.00 60.65 400 ALA A C 1
ATOM 3114 O O . ALA A 1 400 ? 52.945 7.636 6.682 1.00 60.60 400 ALA A O 1
ATOM 3116 N N . LEU A 1 401 ? 51.303 7.184 8.117 1.00 60.45 401 LEU A N 1
ATOM 3117 C CA . LEU A 1 401 ? 52.214 6.580 9.094 1.00 60.44 401 LEU A CA 1
ATOM 3118 C C . LEU A 1 401 ? 52.253 5.052 9.017 1.00 60.41 401 LEU A C 1
ATOM 3119 O O . LEU A 1 401 ? 51.310 4.433 8.526 1.00 60.75 401 LEU A O 1
ATOM 3124 N N . PRO A 1 402 ? 53.357 4.443 9.484 1.00 60.24 402 PRO A N 1
ATOM 3125 C CA . PRO A 1 402 ? 53.533 2.995 9.619 1.00 60.05 402 PRO A CA 1
ATOM 3126 C C . PRO A 1 402 ? 52.412 2.331 10.398 1.00 59.87 402 PRO A C 1
ATOM 3127 O O . PRO A 1 402 ? 51.922 2.907 11.365 1.00 59.84 402 PRO A O 1
ATOM 3131 N N . LEU A 1 403 ? 52.046 1.115 9.984 1.00 59.75 403 LEU A N 1
ATOM 3132 C CA . LEU A 1 403 ? 50.841 0.414 10.462 1.00 59.57 403 LEU A CA 1
ATOM 3133 C C . LEU A 1 403 ? 49.637 1.355 10.427 1.00 59.49 403 LEU A C 1
ATOM 3134 O O . LEU A 1 403 ? 48.933 1.538 11.412 1.00 59.44 403 LEU A O 1
ATOM 3139 N N . SER A 1 404 ? 49.429 1.941 9.256 1.00 59.54 404 SER A N 1
ATOM 3140 C CA . SER A 1 404 ? 48.380 2.895 8.982 1.00 59.75 404 SER A CA 1
ATOM 3141 C C . SER A 1 404 ? 46.978 2.388 9.296 1.00 60.24 404 SER A C 1
ATOM 3142 O O . SER A 1 404 ? 45.996 2.935 8.814 1.00 60.62 404 SER A O 1
ATOM 3145 N N . THR A 1 405 ? 46.873 1.339 10.096 1.00 60.96 405 THR A N 1
ATOM 3146 C CA . THR A 1 405 ? 45.564 0.846 10.531 1.00 61.55 405 THR A CA 1
ATOM 3147 C C . THR A 1 405 ? 45.464 0.978 12.044 1.00 61.84 405 THR A C 1
ATOM 3148 O O . THR A 1 405 ? 44.558 1.645 12.545 1.00 62.00 405 THR A O 1
ATOM 3152 N N . ALA A 1 406 ? 46.406 0.351 12.756 1.00 62.03 406 ALA A N 1
ATOM 3153 C CA . ALA A 1 406 ? 46.453 0.377 14.213 1.00 62.52 406 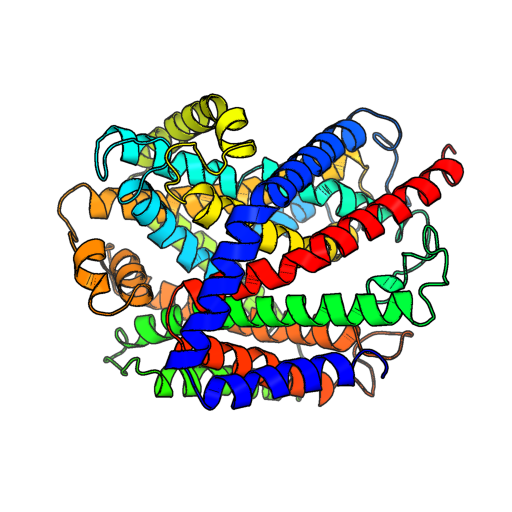ALA A CA 1
ATOM 3154 C C . ALA A 1 406 ? 46.491 1.815 14.744 1.00 63.04 406 ALA A C 1
ATOM 3155 O O . ALA A 1 406 ? 45.854 2.132 15.770 1.00 63.45 406 ALA A O 1
ATOM 3157 N N . THR A 1 407 ? 47.226 2.676 14.030 1.00 63.13 407 THR A N 1
ATOM 3158 C CA . THR A 1 407 ? 47.268 4.104 14.320 1.00 62.94 407 THR A CA 1
ATOM 3159 C C . THR A 1 407 ? 45.884 4.693 14.094 1.00 62.91 407 THR A C 1
ATOM 3160 O O . THR A 1 407 ? 45.197 4.998 15.060 1.00 62.87 407 THR A O 1
ATOM 3164 N N . MET A 1 408 ? 45.468 4.805 12.830 1.00 62.90 408 MET A N 1
ATOM 3165 C CA . MET A 1 408 ? 44.183 5.419 12.459 1.00 63.07 408 MET A CA 1
ATOM 3166 C C . MET A 1 408 ? 42.975 4.975 13.297 1.00 63.37 408 MET A C 1
ATOM 3167 O O . MET A 1 408 ? 41.990 5.711 13.392 1.00 63.07 408 MET A O 1
ATOM 3172 N N . TRP A 1 409 ? 43.063 3.767 13.873 1.00 63.90 409 TRP A N 1
ATOM 3173 C CA . TRP A 1 409 ? 42.112 3.257 14.869 1.00 64.40 409 TRP A CA 1
ATOM 3174 C C . TRP A 1 409 ? 42.380 3.924 16.194 1.00 64.53 409 TRP A C 1
ATOM 3175 O O . TRP A 1 409 ? 41.477 4.517 16.791 1.00 64.42 409 TRP A O 1
ATOM 3186 N N . GLY A 1 410 ? 43.629 3.813 16.649 1.00 64.84 410 GLY A N 1
ATOM 3187 C CA . GLY A 1 410 ? 44.101 4.537 17.827 1.00 65.26 410 GLY A CA 1
ATOM 3188 C C . GLY A 1 410 ? 43.718 6.006 17.756 1.00 65.51 410 GLY A C 1
ATOM 3189 O O . GLY A 1 410 ? 43.330 6.590 18.756 1.00 65.64 410 GLY A O 1
ATOM 3190 N N . PHE A 1 411 ? 43.800 6.589 16.562 1.00 65.78 411 PHE A N 1
ATOM 3191 C CA . PHE A 1 411 ? 43.416 7.986 16.342 1.00 66.20 411 PHE A CA 1
ATOM 3192 C C . PHE A 1 411 ? 41.905 8.240 16.365 1.00 66.43 411 PHE A C 1
ATOM 3193 O O . PHE A 1 411 ? 41.469 9.302 16.817 1.00 66.46 411 PHE A O 1
ATOM 3201 N N . PHE A 1 412 ? 41.121 7.283 15.867 1.00 66.51 412 PHE A N 1
ATOM 3202 C CA . PHE A 1 412 ? 39.662 7.375 15.921 1.00 66.62 412 PHE A CA 1
ATOM 3203 C C . PHE A 1 412 ? 39.126 7.212 17.342 1.00 66.87 412 PHE A C 1
ATOM 3204 O O . PHE A 1 412 ? 38.273 7.977 17.771 1.00 66.56 412 PHE A O 1
ATOM 3212 N N . ILE A 1 413 ? 39.626 6.204 18.054 1.00 67.39 413 ILE A N 1
ATOM 3213 C CA . ILE A 1 413 ? 39.205 5.928 19.426 1.00 67.88 413 ILE A CA 1
ATOM 3214 C C . ILE A 1 413 ? 39.638 7.032 20.384 1.00 68.30 413 ILE A C 1
ATOM 3215 O O . ILE A 1 413 ? 38.793 7.603 21.081 1.00 68.42 413 ILE A O 1
ATOM 3220 N N . LEU A 1 414 ? 40.947 7.318 20.420 1.00 68.73 414 LEU A N 1
ATOM 3221 C CA . LEU A 1 414 ? 41.517 8.384 21.271 1.00 69.00 414 LEU A CA 1
ATOM 3222 C C . LEU A 1 414 ? 40.853 9.718 20.964 1.00 69.28 414 LEU A C 1
ATOM 3223 O O . LEU A 1 414 ? 40.627 10.528 21.859 1.00 69.19 414 LEU A O 1
ATOM 3228 N N . CYS A 1 415 ? 40.528 9.914 19.689 1.00 69.52 415 CYS A N 1
ATOM 3229 C CA . CYS A 1 415 ? 39.887 11.128 19.218 1.00 69.71 415 CYS A CA 1
ATOM 3230 C C . CYS A 1 415 ? 38.404 11.175 19.579 1.00 69.91 415 CYS A C 1
ATOM 3231 O O . CYS A 1 415 ? 37.819 12.253 19.653 1.00 69.95 415 CYS A O 1
ATOM 3234 N N . PHE A 1 416 ? 37.805 10.001 19.782 1.00 70.27 416 PHE A N 1
ATOM 3235 C CA . PHE A 1 416 ? 36.366 9.867 20.054 1.00 70.49 416 PHE A CA 1
ATOM 3236 C C . PHE A 1 416 ? 36.166 10.033 21.541 1.00 70.65 416 PHE A C 1
ATOM 3237 O O . PHE A 1 416 ? 35.616 11.038 21.990 1.00 70.82 416 PHE A O 1
ATOM 3245 N N . ILE A 1 417 ? 36.667 9.067 22.306 1.00 70.88 417 ILE A N 1
ATOM 3246 C CA . ILE A 1 417 ? 36.491 9.060 23.754 1.00 71.04 417 ILE A CA 1
ATOM 3247 C C . ILE A 1 417 ? 37.188 10.224 24.449 1.00 71.16 417 ILE A C 1
ATOM 3248 O O . ILE A 1 417 ? 37.117 10.345 25.668 1.00 71.36 417 ILE A O 1
ATOM 3253 N N . ALA A 1 418 ? 37.856 11.074 23.666 1.00 71.33 418 ALA A N 1
ATOM 3254 C CA . ALA A 1 418 ? 38.409 12.334 24.163 1.00 71.28 418 ALA A CA 1
ATOM 3255 C C . ALA A 1 418 ? 37.296 13.348 24.237 1.00 71.38 418 ALA A C 1
ATOM 3256 O O . ALA A 1 418 ? 37.094 13.979 25.282 1.00 71.46 418 ALA A O 1
ATOM 3258 N N . THR A 1 419 ? 36.579 13.493 23.123 1.00 71.44 419 THR A N 1
ATOM 3259 C CA . THR A 1 419 ? 35.473 14.439 23.038 1.00 71.65 419 THR A CA 1
ATOM 3260 C C . THR A 1 419 ? 34.242 13.948 23.806 1.00 71.96 419 THR A C 1
ATOM 3261 O O . THR A 1 419 ? 33.421 14.753 24.254 1.00 71.97 419 THR A O 1
ATOM 3265 N N . VAL A 1 420 ? 34.136 12.639 24.006 1.00 72.46 420 VAL A N 1
ATOM 3266 C CA . VAL A 1 420 ? 33.036 12.113 24.813 1.00 72.96 420 VAL A CA 1
ATOM 3267 C C . VAL A 1 420 ? 33.193 12.552 26.271 1.00 73.27 420 VAL A C 1
ATOM 3268 O O . VAL A 1 420 ? 32.204 12.818 26.947 1.00 73.26 420 VAL A O 1
ATOM 3272 N N . THR A 1 421 ? 34.440 12.651 26.730 1.00 73.70 421 THR A N 1
ATOM 3273 C CA . THR A 1 421 ? 34.734 13.136 28.077 1.00 74.25 421 THR A CA 1
ATOM 3274 C C . THR A 1 421 ? 34.603 14.663 28.160 1.00 74.70 421 THR A C 1
ATOM 3275 O O . THR A 1 421 ? 34.229 15.207 29.205 1.00 74.60 421 THR A O 1
ATOM 3279 N N . LEU A 1 422 ? 34.906 15.344 27.054 1.00 75.34 422 LEU A N 1
ATOM 3280 C CA . LEU A 1 422 ? 34.738 16.796 26.954 1.00 75.82 422 LEU A CA 1
ATOM 3281 C C . LEU A 1 422 ? 33.264 17.188 27.111 1.00 76.18 422 LEU A C 1
ATOM 3282 O O . LEU A 1 422 ? 32.929 18.009 27.964 1.00 76.16 422 LEU A O 1
ATOM 3287 N N . VAL A 1 423 ? 32.395 16.583 26.298 1.00 76.66 423 VAL A N 1
ATOM 3288 C CA . VAL A 1 423 ? 30.951 16.861 26.347 1.00 77.13 423 VAL A CA 1
ATOM 3289 C C . VAL A 1 423 ? 30.383 16.820 27.782 1.00 77.66 423 VAL A C 1
ATOM 3290 O O . VAL A 1 423 ? 29.568 17.672 28.154 1.00 77.68 423 VAL A O 1
ATOM 3294 N N . ASN A 1 424 ? 30.835 15.852 28.581 1.00 78.22 424 ASN A N 1
ATOM 3295 C CA . ASN A 1 424 ? 30.322 15.669 29.939 1.00 78.90 424 ASN A CA 1
ATOM 3296 C C . ASN A 1 424 ? 30.871 16.643 30.978 1.00 79.27 424 ASN A C 1
ATOM 3297 O O . ASN A 1 424 ? 30.096 17.279 31.700 1.00 79.37 424 ASN A O 1
ATOM 3302 N N . ALA A 1 425 ? 32.199 16.735 31.064 1.00 79.78 425 ALA A N 1
ATOM 3303 C CA . ALA A 1 425 ? 32.875 17.562 32.073 1.00 80.17 425 ALA A CA 1
ATOM 3304 C C . ALA A 1 425 ? 32.512 19.042 31.968 1.00 80.54 425 ALA A C 1
ATOM 3305 O O . ALA A 1 425 ? 32.507 19.751 32.975 1.00 80.56 425 ALA A O 1
ATOM 3307 N N . CYS A 1 426 ? 32.205 19.498 30.755 1.00 81.07 426 CYS A N 1
ATOM 3308 C CA . CYS A 1 426 ? 31.882 20.906 30.532 1.00 81.64 426 CYS A CA 1
ATOM 3309 C C . CYS A 1 426 ? 30.405 21.152 30.280 1.00 81.97 426 CYS A C 1
ATOM 3310 O O . CYS A 1 426 ? 30.002 22.237 29.855 1.00 81.99 426 CYS A O 1
ATOM 3313 N N . SER A 1 427 ? 29.606 20.127 30.554 1.00 82.50 427 SER A N 1
ATOM 3314 C CA . SER A 1 427 ? 28.166 20.290 30.723 1.00 82.96 427 SER A CA 1
ATOM 3315 C C . SER A 1 427 ? 27.893 20.261 32.225 1.00 83.15 427 SER A C 1
ATOM 3316 O O . SER A 1 427 ? 26.928 20.842 32.701 1.00 83.15 427 SER A O 1
ATOM 3319 N N . TYR A 1 428 ? 28.764 19.576 32.960 1.00 83.60 428 TYR A N 1
ATOM 3320 C CA . TYR A 1 428 ? 28.790 19.647 34.413 1.00 84.17 428 TYR A CA 1
ATOM 3321 C C . TYR A 1 428 ? 29.162 21.065 34.827 1.00 84.50 428 TYR A C 1
ATOM 3322 O O . TYR A 1 428 ? 28.391 21.729 35.518 1.00 84.78 428 TYR A O 1
ATOM 3331 N N . THR A 1 429 ? 30.335 21.525 34.390 1.00 84.86 429 THR A N 1
ATOM 3332 C CA . THR A 1 429 ? 30.805 22.883 34.669 1.00 85.21 429 THR A CA 1
ATOM 3333 C C . THR A 1 429 ? 29.741 23.901 34.268 1.00 85.52 429 THR A C 1
ATOM 3334 O O . THR A 1 429 ? 29.598 24.953 34.897 1.00 85.54 429 THR A O 1
ATOM 3338 N N . LEU A 1 430 ? 28.983 23.564 33.228 1.00 85.91 430 LEU A N 1
ATOM 3339 C CA . LEU A 1 430 ? 27.963 24.451 32.694 1.00 86.33 430 LEU A CA 1
ATOM 3340 C C . LEU A 1 430 ? 26.678 24.409 33.523 1.00 86.72 430 LEU A C 1
ATOM 3341 O O . LEU A 1 430 ? 25.889 25.348 33.480 1.00 86.57 430 LEU A O 1
ATOM 3346 N N . ALA A 1 431 ? 26.488 23.320 34.272 1.00 87.43 431 ALA A N 1
ATOM 3347 C CA . ALA A 1 431 ? 25.317 23.127 35.133 1.00 88.13 431 ALA A CA 1
ATOM 3348 C C . ALA A 1 431 ? 25.525 23.712 36.520 1.00 88.76 431 ALA A C 1
ATOM 3349 O O . ALA A 1 431 ? 24.659 24.421 37.032 1.00 88.89 431 ALA A O 1
ATOM 3351 N N . MET A 1 432 ? 26.673 23.409 37.122 1.00 89.59 432 MET A N 1
ATOM 3352 C CA . MET A 1 432 ? 27.069 23.993 38.406 1.00 90.58 432 MET A CA 1
ATOM 3353 C C . MET A 1 432 ? 26.983 25.528 38.416 1.00 91.27 432 MET A C 1
ATOM 3354 O O . MET A 1 432 ? 26.741 26.133 39.462 1.00 91.37 432 MET A O 1
ATOM 3359 N N . SER A 1 433 ? 27.177 26.148 37.251 1.00 92.19 433 SER A N 1
ATOM 3360 C CA . SER A 1 433 ? 27.156 27.611 37.124 1.00 93.15 433 SER A CA 1
ATOM 3361 C C . SER A 1 433 ? 25.741 28.187 37.160 1.00 93.73 433 SER A C 1
ATOM 3362 O O . SER A 1 433 ? 25.558 29.405 37.268 1.00 93.73 433 SER A O 1
ATOM 3365 N N . THR A 1 434 ? 24.750 27.305 37.064 1.00 94.61 434 THR A N 1
ATOM 3366 C CA . THR A 1 434 ? 23.343 27.698 37.125 1.00 95.52 434 THR A CA 1
ATOM 3367 C C . THR A 1 434 ? 22.564 26.789 38.092 1.00 96.17 434 THR A C 1
ATOM 3368 O O . THR A 1 434 ? 21.615 26.088 37.701 1.00 96.14 434 THR A O 1
ATOM 3372 N N . CYS A 1 435 ? 22.972 26.817 39.362 1.00 96.97 435 CYS A N 1
ATOM 3373 C CA . CYS A 1 435 ? 22.470 25.864 40.346 1.00 97.81 435 CYS A CA 1
ATOM 3374 C C . CYS A 1 435 ? 22.561 26.332 41.807 1.00 98.33 435 CYS A C 1
ATOM 3375 O O . CYS A 1 435 ? 23.278 27.286 42.132 1.00 98.37 435 CYS A O 1
ATOM 3378 N N . ARG A 1 436 ? 21.806 25.641 42.665 1.00 99.00 436 ARG A N 1
ATOM 3379 C CA . ARG A 1 436 ? 21.839 25.788 44.123 1.00 99.68 436 ARG A CA 1
ATOM 3380 C C . ARG A 1 436 ? 23.264 25.698 44.662 1.00 100.15 436 ARG A C 1
ATOM 3381 O O . ARG A 1 436 ? 24.048 24.856 44.213 1.00 100.23 436 ARG A O 1
ATOM 3389 N N . GLU A 1 437 ? 23.583 26.563 45.626 1.00 100.80 437 GLU A N 1
ATOM 3390 C CA . GLU A 1 437 ? 24.951 26.705 46.150 1.00 101.39 437 GLU A CA 1
ATOM 3391 C C . GLU A 1 437 ? 25.448 25.512 46.991 1.00 101.85 437 GLU A C 1
ATOM 3392 O O . GLU A 1 437 ? 26.586 25.054 46.810 1.00 101.91 437 GLU A O 1
ATOM 3398 N N . VAL A 1 438 ? 24.577 25.012 47.877 1.00 102.33 438 VAL A N 1
ATOM 3399 C CA . VAL A 1 438 ? 24.921 24.047 48.960 1.00 102.71 438 VAL A CA 1
ATOM 3400 C C . VAL A 1 438 ? 26.000 22.962 48.645 1.00 102.98 438 VAL A C 1
ATOM 3401 O O . VAL A 1 438 ? 27.156 23.105 49.065 1.00 102.98 438 VAL A O 1
ATOM 3405 N N . ARG A 1 439 ? 25.626 21.898 47.923 1.00 103.27 439 ARG A N 1
ATOM 3406 C CA . ARG A 1 439 ? 26.537 20.765 47.658 1.00 103.53 439 ARG A CA 1
ATOM 3407 C C . ARG A 1 439 ? 26.983 20.634 46.188 1.00 103.65 439 ARG A C 1
ATOM 3408 O O . ARG A 1 439 ? 27.441 21.617 45.589 1.00 103.71 439 ARG A O 1
ATOM 3416 N N . ASP A 1 440 ? 26.869 19.422 45.630 1.00 103.76 440 ASP A N 1
ATOM 3417 C CA . ASP A 1 440 ? 27.211 19.168 44.221 1.00 103.82 440 ASP A CA 1
ATOM 3418 C C . ASP A 1 440 ? 25.969 18.772 43.391 1.00 103.87 440 ASP A C 1
ATOM 3419 O O . ASP A 1 440 ? 24.878 19.333 43.587 1.00 103.89 440 ASP A O 1
ATOM 3424 N N . GLY A 1 441 ? 26.149 17.821 42.468 1.00 103.79 441 GLY A N 1
ATOM 3425 C CA . GLY A 1 441 ? 25.064 17.258 41.666 1.00 103.53 441 GLY A CA 1
ATOM 3426 C C . GLY A 1 441 ? 23.991 16.573 42.500 1.00 103.37 441 GLY A C 1
ATOM 3427 O O . GLY A 1 441 ? 23.842 15.347 42.446 1.00 103.36 441 GLY A O 1
ATOM 3428 N N . GLU A 1 442 ? 23.231 17.381 43.248 1.00 103.11 442 GLU A N 1
ATOM 3429 C CA . GLU A 1 442 ? 22.176 16.905 44.146 1.00 102.85 442 GLU A CA 1
ATOM 3430 C C . GLU A 1 442 ? 20.880 16.539 43.416 1.00 102.63 442 GLU A C 1
ATOM 3431 O O . GLU A 1 442 ? 20.900 15.750 42.460 1.00 102.57 442 GLU A O 1
ATOM 3437 N N . GLU A 1 443 ? 19.762 17.115 43.868 1.00 102.39 443 GLU A N 1
ATOM 3438 C CA . GLU A 1 443 ? 18.427 16.810 43.316 1.00 102.13 443 GLU A CA 1
ATOM 3439 C C . GLU A 1 443 ? 18.183 17.457 41.927 1.00 101.87 443 GLU A C 1
ATOM 3440 O O . GLU A 1 443 ? 18.055 16.722 40.928 1.00 101.94 443 GLU A O 1
ATOM 3446 N N . PRO A 1 444 ? 18.130 18.819 41.851 1.00 101.56 444 PRO A N 1
ATOM 3447 C CA . PRO A 1 444 ? 17.978 19.502 40.535 1.00 101.25 444 PRO A CA 1
ATOM 3448 C C . PRO A 1 444 ? 18.960 19.129 39.367 1.00 100.84 444 PRO A C 1
ATOM 3449 O O . PRO A 1 444 ? 18.489 18.967 38.230 1.00 100.84 444 PRO A O 1
ATOM 3453 N N . PRO A 1 445 ? 20.292 18.988 39.626 1.00 100.30 445 PRO A N 1
ATOM 3454 C CA . PRO A 1 445 ? 21.246 18.853 38.489 1.00 99.76 445 PRO A CA 1
ATOM 3455 C C . PRO A 1 445 ? 21.007 17.563 37.700 1.00 99.23 445 PRO A C 1
ATOM 3456 O O . PRO A 1 445 ? 21.594 16.505 38.013 1.00 99.25 445 PRO A O 1
ATOM 3460 N N . LEU A 1 446 ? 20.153 17.664 36.679 1.00 98.43 446 LEU A N 1
ATOM 3461 C CA . LEU A 1 446 ? 19.763 16.501 35.903 1.00 97.68 446 LEU A CA 1
ATOM 3462 C C . LEU A 1 446 ? 19.508 16.943 34.472 1.00 96.89 446 LEU A C 1
ATOM 3463 O O . LEU A 1 446 ? 20.467 17.222 33.733 1.00 96.78 446 LEU A O 1
ATOM 3468 N N . LEU A 1 447 ? 18.219 17.025 34.100 1.00 95.97 447 LEU A N 1
ATOM 3469 C CA . LEU A 1 447 ? 17.784 17.469 32.774 1.00 95.07 447 LEU A CA 1
ATOM 3470 C C . LEU A 1 447 ? 18.416 18.812 32.394 1.00 94.48 447 LEU A C 1
ATOM 3471 O O . LEU A 1 447 ? 18.307 19.260 31.236 1.00 94.38 447 LEU A O 1
ATOM 3476 N N . VAL A 1 448 ? 19.072 19.435 33.384 1.00 93.74 448 VAL A N 1
ATOM 3477 C CA . VAL A 1 448 ? 19.849 20.669 33.201 1.00 92.95 448 VAL A CA 1
ATOM 3478 C C . VAL A 1 448 ? 21.140 20.409 32.411 1.00 92.47 448 VAL A C 1
ATOM 3479 O O . VAL A 1 448 ? 21.371 21.017 31.360 1.00 92.38 448 VAL A O 1
ATOM 3483 N N . ARG A 1 449 ? 21.977 19.512 32.938 1.00 91.68 449 ARG A N 1
ATOM 3484 C CA . ARG A 1 449 ? 23.203 19.077 32.270 1.00 90.76 449 ARG A CA 1
ATOM 3485 C C . ARG A 1 449 ? 22.907 18.511 30.886 1.00 90.03 449 ARG A C 1
ATOM 3486 O O . ARG A 1 449 ? 23.574 18.865 29.918 1.00 89.96 449 ARG A O 1
ATOM 3494 N N . ILE A 1 450 ? 21.890 17.653 30.804 1.00 89.16 450 ILE A N 1
ATOM 3495 C CA . ILE A 1 450 ? 21.534 16.967 29.559 1.00 88.34 450 ILE A CA 1
ATOM 3496 C C . ILE A 1 450 ? 21.024 17.929 28.476 1.00 87.62 450 ILE A C 1
ATOM 3497 O O . ILE A 1 450 ? 21.048 17.607 27.283 1.00 87.47 450 ILE A O 1
ATOM 3502 N N . GLY A 1 451 ? 20.567 19.104 28.905 1.00 86.81 451 GLY A N 1
ATOM 3503 C CA . GLY A 1 451 ? 20.004 20.102 28.000 1.00 85.69 451 GLY A CA 1
ATOM 3504 C C . GLY A 1 451 ? 21.066 20.954 27.343 1.00 84.86 451 GLY A C 1
ATOM 3505 O O . GLY A 1 451 ? 21.013 21.179 26.136 1.00 84.83 451 GLY A O 1
ATOM 3506 N N . TRP A 1 452 ? 22.023 21.431 28.145 1.00 84.09 452 TRP A N 1
ATOM 3507 C CA . TRP A 1 452 ? 23.166 22.218 27.657 1.00 83.21 452 TRP A CA 1
ATOM 3508 C C . TRP A 1 452 ? 24.077 21.399 26.750 1.00 82.66 452 TRP A C 1
ATOM 3509 O O . TRP A 1 452 ? 24.741 21.954 25.879 1.00 82.61 452 TRP A O 1
ATOM 3520 N N . SER A 1 453 ? 24.106 20.086 26.968 1.00 81.94 453 SER A N 1
ATOM 3521 C CA . SER A 1 453 ? 24.701 19.154 26.022 1.00 81.48 453 SER A CA 1
ATOM 3522 C C . SER A 1 453 ? 24.148 19.443 24.634 1.00 81.09 453 SER A C 1
ATOM 3523 O O . SER A 1 453 ? 24.908 19.706 23.693 1.00 81.04 453 SER A O 1
ATOM 3526 N N . ILE A 1 454 ? 22.816 19.406 24.530 1.00 80.57 454 ILE A N 1
ATOM 3527 C CA . ILE A 1 454 ? 22.089 19.700 23.287 1.00 79.98 454 ILE A CA 1
ATOM 3528 C C . ILE A 1 454 ? 22.450 21.097 22.762 1.00 79.39 454 ILE A C 1
ATOM 3529 O O . ILE A 1 454 ? 22.571 21.288 21.551 1.00 79.24 454 ILE A O 1
ATOM 3534 N N . LEU A 1 455 ? 22.648 22.048 23.679 1.00 78.68 455 LEU A N 1
ATOM 3535 C CA . LEU A 1 455 ? 22.962 23.436 23.314 1.00 78.06 455 LEU A CA 1
ATOM 3536 C C . LEU A 1 455 ? 24.388 23.635 22.770 1.00 77.69 455 LEU A C 1
ATOM 3537 O O . LEU A 1 455 ? 24.577 24.319 21.757 1.00 77.47 455 LEU A O 1
ATOM 3542 N N . VAL A 1 456 ? 25.377 23.049 23.449 1.00 77.18 456 VAL A N 1
ATOM 3543 C CA . VAL A 1 456 ? 26.767 23.084 22.990 1.00 76.66 456 VAL A CA 1
ATOM 3544 C C . VAL A 1 456 ? 26.837 22.475 21.590 1.00 76.34 456 VAL A C 1
ATOM 3545 O O . VAL A 1 456 ? 27.337 23.106 20.651 1.00 76.18 456 VAL A O 1
ATOM 3549 N N . GLY A 1 457 ? 26.294 21.262 21.467 1.00 75.99 457 GLY A N 1
ATOM 3550 C CA . GLY A 1 457 ? 26.294 20.503 20.219 1.00 75.42 457 GLY A CA 1
ATOM 3551 C C . GLY A 1 457 ? 25.621 21.203 19.056 1.00 75.09 457 GLY A C 1
ATOM 3552 O O . GLY A 1 457 ? 26.088 21.108 17.920 1.00 75.16 457 GLY A O 1
ATOM 3553 N N . ILE A 1 458 ? 24.526 21.910 19.323 1.00 74.75 458 ILE A N 1
ATOM 3554 C CA . ILE A 1 458 ? 23.795 22.560 18.231 1.00 74.47 458 ILE A CA 1
ATOM 3555 C C . ILE A 1 458 ? 24.530 23.776 17.689 1.00 74.09 458 ILE A C 1
ATOM 3556 O O . ILE A 1 458 ? 24.448 24.053 16.499 1.00 73.99 458 ILE A O 1
ATOM 3561 N N . ILE A 1 459 ? 25.266 24.483 18.547 1.00 73.73 459 ILE A N 1
ATOM 3562 C CA . ILE A 1 459 ? 26.168 25.530 18.054 1.00 73.47 459 ILE A CA 1
ATOM 3563 C C . ILE A 1 459 ? 27.297 24.867 17.252 1.00 73.19 459 ILE A C 1
ATOM 3564 O O . ILE A 1 459 ? 27.761 25.420 16.252 1.00 73.10 459 ILE A O 1
ATOM 3569 N N . GLY A 1 460 ? 27.718 23.681 17.698 1.00 72.85 460 GLY A N 1
ATOM 3570 C CA . GLY A 1 460 ? 28.750 22.881 17.025 1.00 72.44 460 GLY A CA 1
ATOM 3571 C C . GLY A 1 460 ? 28.545 22.699 15.531 1.00 72.18 460 GLY A C 1
ATOM 3572 O O . GLY A 1 460 ? 29.439 23.019 14.738 1.00 72.09 460 GLY A O 1
ATOM 3573 N N . ILE A 1 461 ? 27.371 22.191 15.148 1.00 71.95 461 ILE A N 1
ATOM 3574 C CA . ILE A 1 461 ? 27.020 22.042 13.725 1.00 71.73 461 ILE A CA 1
ATOM 3575 C C . ILE A 1 461 ? 26.739 23.369 13.037 1.00 71.36 461 ILE A C 1
ATOM 3576 O O . ILE A 1 461 ? 27.052 23.538 11.855 1.00 71.31 461 ILE A O 1
ATOM 3581 N N . VAL A 1 462 ? 26.130 24.296 13.772 1.00 70.86 462 VAL A N 1
ATOM 3582 C CA . VAL A 1 462 ? 25.913 25.649 13.269 1.00 70.57 462 VAL A CA 1
ATOM 3583 C C . VAL A 1 462 ? 27.197 26.189 12.613 1.00 70.24 462 VAL A C 1
ATOM 3584 O O . VAL A 1 462 ? 27.163 26.758 11.514 1.00 70.05 462 VAL A O 1
ATOM 3588 N N . LEU A 1 463 ? 28.326 25.965 13.279 1.00 69.83 463 LEU A N 1
ATOM 3589 C CA . LEU A 1 463 ? 29.602 26.448 12.796 1.00 69.44 463 LEU A CA 1
ATOM 3590 C C . LEU A 1 463 ? 29.987 25.661 11.548 1.00 69.40 463 LEU A C 1
ATOM 3591 O O . LEU A 1 463 ? 30.276 26.255 10.507 1.00 69.52 463 LEU A O 1
ATOM 3596 N N . LEU A 1 464 ? 29.946 24.330 11.648 1.00 69.22 464 LEU A N 1
ATOM 3597 C CA . LEU A 1 464 ? 30.287 23.422 10.533 1.00 68.96 464 LEU A CA 1
ATOM 3598 C C . LEU A 1 464 ? 29.446 23.662 9.277 1.00 68.99 464 LEU A C 1
ATOM 3599 O O . LEU A 1 464 ? 29.920 23.450 8.158 1.00 68.81 464 LEU A O 1
ATOM 3604 N N . ALA A 1 465 ? 28.199 24.098 9.482 1.00 69.07 465 ALA A N 1
ATOM 3605 C CA . ALA A 1 465 ? 27.307 24.515 8.401 1.00 69.04 465 ALA A CA 1
ATOM 3606 C C . ALA A 1 465 ? 27.905 25.704 7.641 1.00 69.09 465 ALA A C 1
ATOM 3607 O O . ALA A 1 465 ? 27.793 25.791 6.408 1.00 69.10 465 ALA A O 1
ATOM 3609 N N . LEU A 1 466 ? 28.541 26.608 8.392 1.00 69.03 466 LEU A N 1
ATOM 3610 C CA . LEU A 1 466 ? 29.205 27.784 7.831 1.00 68.91 466 LEU A CA 1
ATOM 3611 C C . LEU A 1 466 ? 30.571 27.387 7.301 1.00 68.93 466 LEU A C 1
ATOM 3612 O O . LEU A 1 466 ? 31.102 28.028 6.381 1.00 69.18 466 LEU A O 1
ATOM 3617 N N . GLY A 1 467 ? 31.142 26.351 7.915 1.00 68.60 467 GLY A N 1
ATOM 3618 C CA . GLY A 1 467 ? 32.224 25.567 7.324 1.00 68.36 467 GLY A CA 1
ATOM 3619 C C . GLY A 1 467 ? 33.612 26.149 7.110 1.00 68.15 467 GLY A C 1
ATOM 3620 O O . GLY A 1 467 ? 34.503 25.447 6.631 1.00 68.26 467 GLY A O 1
ATOM 3621 N N . GLY A 1 468 ? 33.823 27.414 7.442 1.00 67.86 468 GLY A N 1
ATOM 3622 C CA . GLY A 1 468 ? 35.172 27.964 7.349 1.00 67.68 468 GLY A CA 1
ATOM 3623 C C . GLY A 1 468 ? 36.035 27.530 8.529 1.00 67.48 468 GLY A C 1
ATOM 3624 O O . GLY A 1 468 ? 35.648 26.658 9.320 1.00 67.57 468 GLY A O 1
ATOM 3625 N N . LEU A 1 469 ? 37.226 28.115 8.628 1.00 67.07 469 LEU A N 1
ATOM 3626 C CA . LEU A 1 469 ? 37.926 28.163 9.905 1.00 66.46 469 LEU A CA 1
ATOM 3627 C C . LEU A 1 469 ? 37.491 29.456 10.624 1.00 66.06 469 LEU A C 1
ATOM 3628 O O . LEU A 1 469 ? 37.442 29.496 11.863 1.00 66.07 469 LEU A O 1
ATOM 3633 N N . LYS A 1 470 ? 37.126 30.486 9.848 1.00 65.34 470 LYS A N 1
ATOM 3634 C CA . LYS A 1 470 ? 36.653 31.758 10.426 1.00 64.86 470 LYS A CA 1
ATOM 3635 C C . LYS A 1 470 ? 35.510 31.642 11.442 1.00 64.56 470 LYS A C 1
ATOM 3636 O O . LYS A 1 470 ? 35.597 32.201 12.536 1.00 64.49 470 LYS A O 1
ATOM 3642 N N . PRO A 1 471 ? 34.457 30.920 11.074 1.00 64.31 471 PRO A N 1
ATOM 3643 C CA . PRO A 1 471 ? 33.308 30.726 11.964 1.00 63.98 471 PRO A CA 1
ATOM 3644 C C . PRO A 1 471 ? 33.752 30.361 13.376 1.00 63.39 471 PRO A C 1
ATOM 3645 O O . PRO A 1 471 ? 33.209 30.884 14.349 1.00 63.38 471 PRO A O 1
ATOM 3649 N N . ILE A 1 472 ? 34.733 29.470 13.479 1.00 62.72 472 ILE A N 1
ATOM 3650 C CA . ILE A 1 472 ? 35.255 29.051 14.774 1.00 62.03 472 ILE A CA 1
ATOM 3651 C C . ILE A 1 472 ? 36.261 30.066 15.307 1.00 61.55 472 ILE A C 1
ATOM 3652 O O . ILE A 1 472 ? 36.384 30.256 16.517 1.00 61.45 472 ILE A O 1
ATOM 3657 N N . GLN A 1 473 ? 36.977 30.715 14.395 1.00 60.69 473 GLN A N 1
ATOM 3658 C CA . GLN A 1 473 ? 37.965 31.719 14.769 1.00 59.78 473 GLN A CA 1
ATOM 3659 C C . GLN A 1 473 ? 37.295 32.936 15.397 1.00 59.49 473 GLN A C 1
ATOM 3660 O O . GLN A 1 473 ? 37.638 33.343 16.507 1.00 59.16 473 GLN A O 1
ATOM 3666 N N . THR A 1 474 ? 36.336 33.512 14.679 1.00 59.05 474 THR A N 1
ATOM 3667 C CA . THR A 1 474 ? 35.609 34.677 15.168 1.00 58.50 474 THR A CA 1
ATOM 3668 C C . THR A 1 474 ? 34.832 34.342 16.437 1.00 58.12 474 THR A C 1
ATOM 3669 O O . THR A 1 474 ? 34.659 35.190 17.313 1.00 57.79 474 THR A O 1
ATOM 3673 N N . ALA A 1 475 ? 34.368 33.100 16.529 1.00 57.99 475 ALA A N 1
ATOM 3674 C CA . ALA A 1 475 ? 33.619 32.647 17.695 1.00 57.98 475 ALA A CA 1
ATOM 3675 C C . ALA A 1 475 ? 34.427 32.843 18.972 1.00 57.96 475 ALA A C 1
ATOM 3676 O O . ALA A 1 475 ? 33.919 33.360 19.967 1.00 57.82 475 ALA A O 1
ATOM 3678 N N . ILE A 1 476 ? 35.689 32.428 18.937 1.00 58.06 476 ILE A N 1
ATOM 3679 C CA . ILE A 1 476 ? 36.574 32.568 20.087 1.00 57.98 476 ILE A CA 1
ATOM 3680 C C . ILE A 1 476 ? 36.961 34.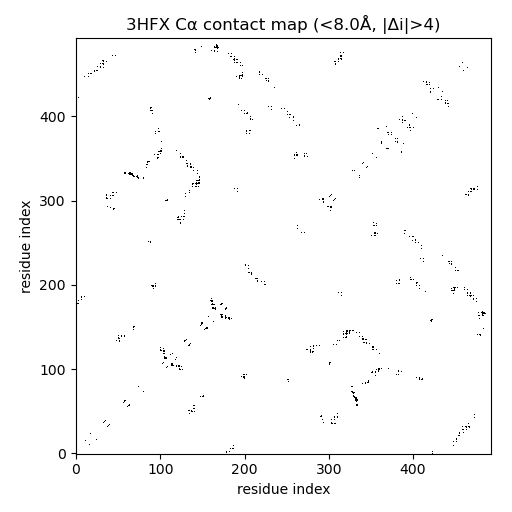027 20.301 1.00 57.80 476 ILE A C 1
ATOM 3681 O O . ILE A 1 476 ? 36.962 34.520 21.429 1.00 57.69 476 ILE A O 1
ATOM 3686 N N . ILE A 1 477 ? 37.290 34.713 19.211 1.00 57.46 477 ILE A N 1
ATOM 3687 C CA . ILE A 1 477 ? 37.670 36.119 19.277 1.00 57.23 477 ILE A CA 1
ATOM 3688 C C . ILE A 1 477 ? 36.588 36.942 19.967 1.00 57.02 477 ILE A C 1
ATOM 3689 O O . ILE A 1 477 ? 36.841 37.591 20.982 1.00 57.05 477 ILE A O 1
ATOM 3694 N N . ALA A 1 478 ? 35.382 36.910 19.410 1.00 56.83 478 ALA A N 1
ATOM 3695 C CA . ALA A 1 478 ? 34.254 37.642 19.981 1.00 56.64 478 ALA A CA 1
ATOM 3696 C C . ALA A 1 478 ? 34.072 37.220 21.433 1.00 56.60 478 ALA A C 1
ATOM 3697 O O . ALA A 1 478 ? 33.768 38.045 22.290 1.00 56.85 478 ALA A O 1
ATOM 3699 N N . GLY A 1 479 ? 34.278 35.936 21.707 1.00 56.41 479 GLY A N 1
ATOM 3700 C CA . GLY A 1 479 ? 34.195 35.427 23.061 1.00 56.25 479 GLY A CA 1
ATOM 3701 C C . GLY A 1 479 ? 35.108 36.180 24.004 1.00 56.29 479 GLY A C 1
ATOM 3702 O O . GLY A 1 479 ? 34.651 36.928 24.868 1.00 56.51 479 GLY A O 1
ATOM 3703 N N . GLY A 1 480 ? 36.409 36.009 23.820 1.00 56.15 480 GLY A N 1
ATOM 3704 C CA . GLY A 1 480 ? 37.383 36.551 24.757 1.00 55.99 480 GLY A CA 1
ATOM 3705 C C . GLY A 1 480 ? 37.359 38.058 24.875 1.00 55.94 480 GLY A C 1
ATOM 3706 O O . GLY A 1 480 ? 37.784 38.616 25.890 1.00 56.03 480 GLY A O 1
ATOM 3707 N N . CYS A 1 481 ? 36.871 38.716 23.827 1.00 55.74 481 CYS A N 1
ATOM 3708 C CA . CYS A 1 481 ? 36.806 40.176 23.788 1.00 55.74 481 CYS A CA 1
ATOM 3709 C C . CYS A 1 481 ? 36.237 40.776 25.091 1.00 55.18 481 CYS A C 1
ATOM 3710 O O . CYS A 1 481 ? 36.947 41.497 25.782 1.00 55.04 481 CYS A O 1
ATOM 3713 N N . PRO A 1 482 ? 34.952 40.494 25.413 1.00 54.85 482 PRO A N 1
ATOM 3714 C CA . PRO A 1 482 ? 34.431 40.606 26.772 1.00 54.19 482 PRO A CA 1
ATOM 3715 C C . PRO A 1 482 ? 35.373 40.074 27.831 1.00 53.52 482 PRO A C 1
ATOM 3716 O O . PRO A 1 482 ? 35.861 40.840 28.648 1.00 53.58 482 PRO A O 1
ATOM 3720 N N . LEU A 1 483 ? 35.629 38.774 27.812 1.00 52.77 483 LEU A N 1
ATOM 3721 C CA . LEU A 1 483 ? 36.276 38.113 28.946 1.00 52.42 483 LEU A CA 1
ATOM 3722 C C . LEU A 1 483 ? 37.705 38.571 29.267 1.00 52.05 483 LEU A C 1
ATOM 3723 O O . LEU A 1 483 ? 38.259 38.214 30.294 1.00 51.71 483 LEU A O 1
ATOM 3728 N N . PHE A 1 484 ? 38.294 39.349 28.362 1.00 51.92 484 PHE A N 1
ATOM 3729 C CA . PHE A 1 484 ? 39.520 40.107 28.609 1.00 51.53 484 PHE A CA 1
ATOM 3730 C C . PHE A 1 484 ? 39.273 40.988 29.842 1.00 51.53 484 PHE A C 1
ATOM 3731 O O . PHE A 1 484 ? 40.015 40.926 30.822 1.00 51.34 484 PHE A O 1
ATOM 3739 N N . PHE A 1 485 ? 38.193 41.770 29.793 1.00 51.53 485 PHE A N 1
ATOM 3740 C CA . PHE A 1 485 ? 37.724 42.568 30.931 1.00 51.37 485 PHE A CA 1
ATOM 3741 C C . PHE A 1 485 ? 37.393 41.705 32.149 1.00 51.34 485 PHE A C 1
ATOM 3742 O O . PHE A 1 485 ? 38.025 41.842 33.203 1.00 51.40 485 PHE A O 1
ATOM 3750 N N . VAL A 1 486 ? 36.436 40.794 31.993 1.00 51.25 486 VAL A N 1
ATOM 3751 C CA . VAL A 1 486 ? 36.074 39.865 33.066 1.00 51.37 486 VAL A CA 1
ATOM 3752 C C . VAL A 1 486 ? 37.312 39.326 33.793 1.00 51.67 486 VAL A C 1
ATOM 3753 O O . VAL A 1 486 ? 37.326 39.248 35.014 1.00 51.90 486 VAL A O 1
ATOM 3757 N N . ASN A 1 487 ? 38.350 38.983 33.034 1.00 52.22 487 ASN A N 1
ATOM 3758 C CA . ASN A 1 487 ? 39.629 38.537 33.588 1.00 52.60 487 ASN A CA 1
ATOM 3759 C C . ASN A 1 487 ? 40.366 39.621 34.360 1.00 52.93 487 ASN A C 1
ATOM 3760 O O . ASN A 1 487 ? 40.762 39.382 35.499 1.00 53.10 487 ASN A O 1
ATOM 3765 N N . ILE A 1 488 ? 40.579 40.792 33.747 1.00 53.19 488 ILE A N 1
ATOM 3766 C CA . ILE A 1 488 ? 41.317 41.848 34.447 1.00 53.74 488 ILE A CA 1
ATOM 3767 C C . ILE A 1 488 ? 40.583 42.113 35.754 1.00 53.98 488 ILE A C 1
ATOM 3768 O O . ILE A 1 488 ? 41.216 42.310 36.786 1.00 54.24 488 ILE A O 1
ATOM 3773 N N . MET A 1 489 ? 39.249 42.061 35.713 1.00 54.24 489 MET A N 1
ATOM 3774 C CA . MET A 1 489 ? 38.437 42.219 36.923 1.00 54.53 489 MET A CA 1
ATOM 3775 C C . MET A 1 489 ? 38.771 41.192 38.010 1.00 54.75 489 MET A C 1
ATOM 3776 O O . MET A 1 489 ? 39.357 41.565 39.035 1.00 55.05 489 MET A O 1
ATOM 3781 N N . VAL A 1 490 ? 38.453 39.916 37.780 1.00 54.77 490 VAL A N 1
ATOM 3782 C CA . VAL A 1 490 ? 38.741 38.846 38.757 1.00 54.99 490 VAL A CA 1
ATOM 3783 C C . VAL A 1 490 ? 40.140 38.957 39.389 1.00 55.46 490 VAL A C 1
ATOM 3784 O O . VAL A 1 490 ? 40.350 38.606 40.562 1.00 55.18 490 VAL A O 1
ATOM 3788 N N . THR A 1 491 ? 41.092 39.454 38.606 1.00 55.95 491 THR A N 1
ATOM 3789 C CA . THR A 1 491 ? 42.453 39.550 39.091 1.00 56.49 491 THR A CA 1
ATOM 3790 C C . THR A 1 491 ? 42.689 40.819 39.899 1.00 57.05 491 THR A C 1
ATOM 3791 O O . THR A 1 491 ? 43.396 40.755 40.908 1.00 57.32 491 THR A O 1
ATOM 3795 N N . LEU A 1 492 ? 42.108 41.953 39.479 1.00 57.52 492 LEU A N 1
ATOM 3796 C CA . LEU A 1 492 ? 42.171 43.201 40.284 1.00 58.04 492 LEU A CA 1
ATOM 3797 C C . LEU A 1 492 ? 41.490 42.957 41.642 1.00 58.55 492 LEU A C 1
ATOM 3798 O O . LEU A 1 492 ? 42.102 43.113 42.713 1.00 58.14 492 LEU A O 1
ATOM 3803 N N . SER A 1 493 ? 40.222 42.552 41.555 1.00 59.19 493 SER A N 1
ATOM 3804 C CA . SER A 1 493 ? 39.434 42.095 42.683 1.00 60.16 493 SER A CA 1
ATOM 3805 C C . SER A 1 493 ? 40.246 41.286 43.671 1.00 60.92 493 SER A C 1
ATOM 3806 O O . SER A 1 493 ? 40.106 41.472 44.877 1.00 61.16 493 SER A O 1
ATOM 3809 N N . PHE A 1 494 ? 41.074 40.377 43.155 1.00 61.91 494 PHE A N 1
ATOM 3810 C CA . PHE A 1 494 ? 41.910 39.519 43.993 1.00 62.70 494 PHE A CA 1
ATOM 3811 C C . PHE A 1 494 ? 43.012 40.302 44.697 1.00 63.74 494 PHE A C 1
ATOM 3812 O O . PHE A 1 494 ? 43.277 40.073 45.877 1.00 63.82 494 PHE A O 1
ATOM 3820 N N . ILE A 1 495 ? 43.670 41.203 43.975 1.00 65.09 495 ILE A N 1
ATOM 3821 C CA . ILE A 1 495 ? 44.842 41.862 44.534 1.00 66.51 495 ILE A CA 1
ATOM 3822 C C . ILE A 1 495 ? 44.422 42.663 45.751 1.00 67.56 495 ILE A C 1
ATOM 3823 O O . ILE A 1 495 ? 44.936 42.438 46.847 1.00 67.68 495 ILE A O 1
ATOM 3828 N N . LYS A 1 496 ? 43.456 43.562 45.555 1.00 68.81 496 LYS A N 1
ATOM 3829 C CA . LYS A 1 496 ? 43.090 44.530 46.582 1.00 69.94 496 LYS A CA 1
ATOM 3830 C C . LYS A 1 496 ? 42.535 43.878 47.841 1.00 70.64 496 LYS A C 1
ATOM 3831 O O . LYS A 1 496 ? 42.653 44.435 48.933 1.00 71.02 496 LYS A O 1
ATOM 3837 N N . ASP A 1 497 ? 41.944 42.699 47.685 1.00 71.31 497 ASP A N 1
ATOM 3838 C CA . ASP A 1 497 ? 41.636 41.865 48.827 1.00 72.23 497 ASP A CA 1
ATOM 3839 C C . ASP A 1 497 ? 42.954 41.455 49.462 1.00 72.77 497 ASP A C 1
ATOM 3840 O O . ASP A 1 497 ? 43.420 42.100 50.399 1.00 72.96 497 ASP A O 1
ATOM 3845 N N . ALA A 1 498 ? 43.557 40.393 48.931 1.00 73.50 498 ALA A N 1
ATOM 3846 C CA . ALA A 1 498 ? 44.854 39.896 49.388 1.00 74.25 498 ALA A CA 1
ATOM 3847 C C . ALA A 1 498 ? 45.779 40.993 49.918 1.00 74.74 498 ALA A C 1
ATOM 3848 O O . ALA A 1 498 ? 46.439 40.811 50.945 1.00 74.66 498 ALA A O 1
ATOM 3850 N N . LYS A 1 499 ? 45.808 42.123 49.214 1.00 75.46 499 LYS A N 1
ATOM 3851 C CA . LYS A 1 499 ? 46.650 43.258 49.563 1.00 76.31 499 LYS A CA 1
ATOM 3852 C C . LYS A 1 499 ? 46.641 43.500 51.063 1.00 76.95 499 LYS A C 1
ATOM 3853 O O . LYS A 1 499 ? 47.630 43.234 51.755 1.00 77.03 499 LYS A O 1
ATOM 3859 N N . GLN A 1 500 ? 45.505 43.981 51.555 1.00 77.66 500 GLN A N 1
ATOM 3860 C CA . GLN A 1 500 ? 45.357 44.346 52.949 1.00 78.32 500 GLN A CA 1
ATOM 3861 C C . GLN A 1 500 ? 45.055 43.127 53.829 1.00 78.89 500 GLN A C 1
ATOM 3862 O O . GLN A 1 500 ? 45.312 43.142 55.037 1.00 79.05 500 GLN A O 1
ATOM 3868 N N . ASN A 1 501 ? 44.542 42.066 53.209 1.00 79.46 501 ASN A N 1
ATOM 3869 C CA . ASN A 1 501 ? 44.170 40.841 53.915 1.00 79.96 501 ASN A CA 1
ATOM 3870 C C . ASN A 1 501 ? 45.253 39.752 54.022 1.00 80.41 501 ASN A C 1
ATOM 3871 O O . ASN A 1 501 ? 44.936 38.587 54.253 1.00 80.32 501 ASN A O 1
ATOM 3876 N N . TRP A 1 502 ? 46.519 40.130 53.843 1.00 81.12 502 TRP A N 1
ATOM 3877 C CA . TRP A 1 502 ? 47.659 39.253 54.133 1.00 81.78 502 TRP A CA 1
ATOM 3878 C C . TRP A 1 502 ? 48.667 39.934 55.066 1.00 82.22 502 TRP A C 1
ATOM 3879 O O . TRP A 1 502 ? 48.361 40.950 55.706 1.00 82.17 502 TRP A O 1
ATOM 3890 N N . LYS A 1 503 ? 49.869 39.354 55.115 1.00 82.75 503 LYS A N 1
ATOM 3891 C CA . LYS A 1 503 ? 51.025 39.834 55.903 1.00 83.18 503 LYS A CA 1
ATOM 3892 C C . LYS A 1 503 ? 51.054 39.286 57.344 1.00 83.51 503 LYS A C 1
ATOM 3893 O O . LYS A 1 503 ? 51.362 40.026 58.292 1.00 83.99 503 LYS A O 1
ATOM 3899 N N . ASP A 1 504 ? 50.764 37.988 57.488 1.00 83.50 504 ASP A N 1
ATOM 3900 C CA . ASP A 1 504 ? 50.707 37.294 58.789 1.00 83.53 504 ASP A CA 1
ATOM 3901 C C . ASP A 1 504 ? 51.792 37.706 59.784 1.00 83.54 504 ASP A C 1
ATOM 3902 O O . ASP A 1 504 ? 52.939 37.969 59.405 1.00 83.59 504 ASP A O 1
#